Protein AF-0000000082409790 (afdb_homodimer)

pLDDT: mean 83.93, std 21.13, range [27.44, 98.88]

Radius of gyration: 35.83 Å; Cα contacts (8 Å, |Δi|>4): 510; chains: 2; bounding box: 177×88×102 Å

InterPro domains:
  IPR001647 DNA-binding HTH domain, TetR-type [PS50977] (31-91)
  IPR004111 Tetracycline repressor TetR, C-terminal [PF02909] (99-178)
  IPR009057 Homedomain-like superfamily [SSF46689] (26-92)
  IPR036271 Tetracyclin repressor-like, C-terminal domain superfamily [SSF48498] (99-221)

Organism: Rhodococcus erythropolis (NCBI:txid1833)

Nearest PDB structures (foldseek):
  3b6c-assembly1_B  TM=6.974E-01  e=1.872E-07  Streptomyces coelicolor
  2opt-assembly1_A  TM=7.406E-01  e=7.316E-07  Streptomyces coelicolor
  2hxi-assembly1_B  TM=7.045E-01  e=9.699E-07  Streptomyces coelicolor A3(2)
  3b6c-assembly1_A  TM=7.225E-01  e=2.858E-06  Streptomyces coelicolor
  2hxi-assembly1_A  TM=6.323E-01  e=1.705E-05  Strepto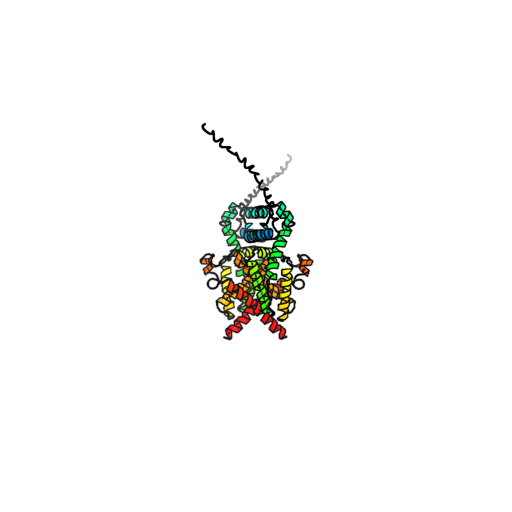myces coelicolor A3(2)

Solvent-accessible surface area (backbone atoms only — not comparable to full-atom values): 24785 Å² total; per-residue (Å²): 136,80,81,76,80,77,78,77,76,77,76,74,74,74,75,73,73,71,76,73,74,72,72,73,68,77,64,73,77,75,77,78,47,64,63,56,53,43,52,51,42,49,56,43,12,49,73,63,30,64,85,57,52,41,51,64,53,49,15,64,75,70,72,51,53,40,64,59,50,38,69,66,44,72,33,70,67,50,37,55,49,48,45,51,28,47,55,49,34,57,61,54,70,70,60,82,76,55,87,50,38,68,49,33,49,48,52,49,46,53,51,51,40,51,48,36,70,74,30,47,35,52,48,57,45,46,27,49,29,81,70,76,23,75,49,52,46,54,49,49,48,50,40,26,52,29,36,33,73,59,47,34,53,73,62,54,12,42,30,50,47,48,34,50,52,20,24,41,50,14,45,49,47,37,46,66,38,44,47,58,74,84,75,47,57,66,70,58,39,67,60,35,77,46,56,88,55,67,56,65,66,60,36,47,53,50,32,53,49,24,36,53,42,12,50,52,53,51,16,55,54,54,68,70,102,136,81,80,79,79,78,78,79,76,75,76,75,74,72,76,73,74,70,74,73,72,71,73,74,67,77,65,73,76,76,77,79,48,65,62,57,53,43,54,51,42,47,56,42,12,50,74,62,29,63,85,56,54,42,52,65,56,50,14,64,74,70,72,52,53,40,65,58,49,38,70,66,45,72,32,69,68,49,38,55,50,47,44,52,28,48,56,49,33,56,62,52,72,70,61,80,76,54,88,49,36,67,49,32,50,49,50,49,46,52,51,51,40,51,48,36,70,74,29,47,36,52,48,56,46,46,26,50,28,80,70,78,22,73,50,53,44,54,49,51,48,51,40,26,52,28,37,32,71,58,48,34,54,73,62,53,13,42,30,48,46,48,32,52,52,21,24,42,50,14,44,49,47,37,45,68,38,43,47,57,74,84,74,49,57,66,72,58,38,66,61,36,76,46,55,88,55,67,56,65,68,60,37,47,51,50,32,52,48,24,37,52,42,10,49,53,54,50,16,55,54,54,67,71,100

Sequence (450 aa):
MGTCNFDTRIAIVVSMVSESAGSARAGRPKALSHRQILDAAAEIADTDGLDAVSFRVLAERLGISPMSVHRTTGGIDALRRDLISTLVGEAVSSIDWPTDWRGVARTFAYGLHDLLMKHPLVLEAHRQASLEAPGADDTAHRVVRALSQAGLDDEQATYAYGAVHDFVTGHVAIQLGRGAFDSAPADRREASVFALHHDPARRFEFGVTLILDGVASIAQRGSTTMGTCNFDTRIAIVVSMVSESAGSARAGRPKALSHRQILDAAAEIADTDGLDAVSFRVLAERLGISPMSVHRTTGGIDALRRDLISTLVGEAVSSIDWPTDWRGVARTFAYGLHDLLMKHPLVLEAHRQASLEAPGADDTAHRVVRALSQAGLDDEQATYAYGAVHDFVTGHVAIQLGRGAFDSAPADRREASVFALHHDPARRFEFGVTLILDGVASIAQRGSTT

Secondary structure (DSSP, 8-state):
---------------------------------HHHHHHHHHHHHHHH-GGG--HHHHHHHHTS-HHHHHHHHT-HHHHHHHHHHHHHHHHHHT----SSHHHHHHHHHHHHHHHHHH-HHHHHHHHHS----HHHHHHHHHHHHHHHHTT--HHHHHHHHHHHHHHHHHHHHHHHHH--GGGS-HHHHHHSTTSS---HHHHHHHHHHHHHHHHHHHHHHHTT-/---------------------------------HHHHHHHHHHHHHHH-GGG--HHHHHHHHTS-HHHHHHHHT-HHHHHHHHHHHHHHHHHHT----SSHHHHHHHHHHHHHHHHHH-HHHHHHHHHS----HHHHHHHHHHHHHHHHTT--HHHHHHHHHHHHHHHHHHHHHHHHH--GGGS-HHHHHHSTTSS---HHHHHHHHHHHHHHHHHHHHHHHTT-

Foldseek 3Di:
DDPPPPPPPPPPPPPPPVPPPPPPPPPDPPLDALVNLLVLQQVQCQVPNNVRDALVVSCVVVVHHSVSVCVRQVDSVSSSLVSLQVLLVVLLVPDDQDDALLRLLVSVLVSVLVSCLVGVNNLVVVVVDPNPHPSVVVSLVVNLVNLVVLQDDNVRSNVLSVQSVVVSSVLNVCCVVVDDLVPDDPVVLVPDPCVPPDPSVVVSVVSSVVSVVVSNVVNVVNVVD/DPPPPPPPPPPPPPPPPVPPPPPPPPPDPPLDALVNLLVLQQVQCQVPNNVRDALVVSCVVVVHHSVSVCVRQVDSVSSSLVSLQVLLCVLLVPDDQDDALLRLLVSVLVSVLVSCLVGVNNLVVVVVDPNPHPSVVVSLVVNLVNLVVLQDDNVRSNVLSVVSVVVSSVLNVCCVVVDDLVPDDPVVLVVDPCVPPDPSVVVSVVSSVVSVVVSNVVNVVNVVD

Structure (mmCIF, N/CA/C/O backbone):
data_AF-0000000082409790-model_v1
#
loop_
_entity.id
_entity.type
_entity.pdbx_description
1 polymer 'TetR/AcrR family transcriptional regulator C-terminal domain-containing protein'
#
loop_
_atom_site.group_PDB
_atom_site.id
_atom_site.type_symbol
_atom_site.label_atom_id
_atom_site.label_alt_id
_atom_site.label_comp_id
_atom_site.label_asym_id
_atom_site.label_entity_id
_atom_site.label_seq_id
_atom_site.pdbx_PDB_ins_code
_atom_site.Cartn_x
_atom_site.Cartn_y
_atom_site.Cartn_z
_atom_site.occupancy
_atom_site.B_iso_or_equiv
_atom_site.auth_seq_id
_atom_site.auth_comp_id
_atom_site.auth_asym_id
_atom_site.auth_atom_id
_atom_site.pdbx_PDB_model_num
ATOM 1 N N . MET A 1 1 ? -100.75 54.406 -23.578 1 27.44 1 MET A N 1
ATOM 2 C CA . MET A 1 1 ? -100.562 53.375 -22.547 1 27.44 1 MET A CA 1
ATOM 3 C C . MET A 1 1 ? -99.438 52.406 -22.953 1 27.44 1 MET A C 1
ATOM 5 O O . MET A 1 1 ? -99.75 51.375 -23.594 1 27.44 1 MET A O 1
ATOM 9 N N . GLY A 1 2 ? -98.312 52.969 -23.453 1 30.09 2 GLY A N 1
ATOM 10 C CA . GLY A 1 2 ? -97.188 52.281 -24.094 1 30.09 2 GLY A CA 1
ATOM 11 C C . GLY A 1 2 ? -96.5 51.312 -23.188 1 30.09 2 GLY A C 1
ATOM 12 O O . GLY A 1 2 ? -96.312 51.562 -21.984 1 30.09 2 GLY A O 1
ATOM 13 N N . THR A 1 3 ? -96.625 50 -23.422 1 31.8 3 THR A N 1
ATOM 14 C CA . THR A 1 3 ? -96.188 48.781 -22.75 1 31.8 3 THR A CA 1
ATOM 15 C C . THR A 1 3 ? -94.688 48.719 -22.625 1 31.8 3 THR A C 1
ATOM 17 O O . THR A 1 3 ? -93.938 48.656 -23.641 1 31.8 3 THR A O 1
ATOM 20 N N . CYS A 1 4 ? -94.125 49.562 -21.734 1 29.25 4 CYS A N 1
ATOM 21 C CA . CYS A 1 4 ? -92.688 49.625 -21.469 1 29.25 4 CYS A CA 1
ATOM 22 C C . CYS A 1 4 ? -92.125 48.25 -21.062 1 29.25 4 CYS A C 1
ATOM 24 O O . CYS A 1 4 ? -92.562 47.656 -20.094 1 29.25 4 CYS A O 1
ATOM 26 N N . ASN A 1 5 ? -91.688 47.375 -22.047 1 28.98 5 ASN A N 1
ATOM 27 C CA . ASN A 1 5 ? -91.062 46.031 -21.953 1 28.98 5 ASN A CA 1
ATOM 28 C C . ASN A 1 5 ? -89.875 46.062 -21.031 1 28.98 5 ASN A C 1
ATOM 30 O O . ASN A 1 5 ? -88.875 46.75 -21.297 1 28.98 5 ASN A O 1
ATOM 34 N N . PHE A 1 6 ? -90 45.938 -19.688 1 28.16 6 PHE A N 1
ATOM 35 C CA . PHE A 1 6 ? -89.062 45.906 -18.578 1 28.16 6 PHE A CA 1
ATOM 36 C C . PHE A 1 6 ? -88.062 44.781 -18.75 1 28.16 6 PHE A C 1
ATOM 38 O O . PHE A 1 6 ? -88.438 43.594 -18.75 1 28.16 6 PHE A O 1
ATOM 45 N N . ASP A 1 7 ? -87.062 44.844 -19.656 1 29.28 7 ASP A N 1
ATOM 46 C CA . ASP A 1 7 ? -86 43.875 -19.906 1 29.28 7 ASP A CA 1
ATOM 47 C C . ASP A 1 7 ? -85.25 43.531 -18.609 1 29.28 7 ASP A C 1
ATOM 49 O O . ASP A 1 7 ? -84.75 44.406 -17.938 1 29.28 7 ASP A O 1
ATOM 53 N N . THR A 1 8 ? -85.75 42.5 -17.844 1 28.55 8 THR A N 1
ATOM 54 C CA . THR A 1 8 ? -85.25 41.906 -16.609 1 28.55 8 THR A CA 1
ATOM 55 C C . THR A 1 8 ? -83.75 41.469 -16.766 1 28.55 8 THR A C 1
ATOM 57 O O . THR A 1 8 ? -83.5 40.531 -17.5 1 28.55 8 THR A O 1
ATOM 60 N N . ARG A 1 9 ? -82.812 42.375 -16.984 1 27.64 9 ARG A N 1
ATOM 61 C CA . ARG A 1 9 ? -81.375 42.031 -17 1 27.64 9 ARG A CA 1
ATOM 62 C C . ARG A 1 9 ? -81 41.25 -15.758 1 27.64 9 ARG A C 1
ATOM 64 O O . ARG A 1 9 ? -81.062 41.75 -14.641 1 27.64 9 ARG A O 1
ATOM 71 N N . ILE A 1 10 ? -81.312 39.938 -15.664 1 27.72 10 ILE A N 1
ATOM 72 C CA . ILE A 1 10 ? -80.875 39.031 -14.609 1 27.72 10 ILE A CA 1
ATOM 73 C C . ILE A 1 10 ? -79.375 39.062 -14.492 1 27.72 10 ILE A C 1
ATOM 75 O O . ILE A 1 10 ? -78.625 38.688 -15.43 1 27.72 10 ILE A O 1
ATOM 79 N N . ALA A 1 11 ? -78.75 40.125 -13.938 1 28.2 11 ALA A N 1
ATOM 80 C CA . ALA A 1 11 ? -77.312 40.094 -13.641 1 28.2 11 ALA A CA 1
ATOM 81 C C . ALA A 1 11 ? -76.938 38.844 -12.859 1 28.2 11 ALA A C 1
ATOM 83 O O . ALA A 1 11 ? -77.438 38.625 -11.758 1 28.2 11 ALA A O 1
ATOM 84 N N . ILE A 1 12 ? -76.75 37.688 -13.523 1 29.62 12 ILE A N 1
ATOM 85 C CA . ILE A 1 12 ? -76.125 36.5 -12.969 1 29.62 12 ILE A CA 1
ATOM 86 C C . ILE A 1 12 ? -74.875 36.844 -12.141 1 29.62 12 ILE A C 1
ATOM 88 O O . ILE A 1 12 ? -73.938 37.375 -12.672 1 29.62 12 ILE A O 1
ATOM 92 N N . VAL A 1 13 ? -75.062 37.375 -10.93 1 30.95 13 VAL A N 1
ATOM 93 C CA . VAL A 1 13 ? -73.938 37.469 -10 1 30.95 13 VAL A CA 1
ATOM 94 C C . VAL A 1 13 ? -73.188 36.156 -9.938 1 30.95 13 VAL A C 1
ATOM 96 O O . VAL A 1 13 ? -73.75 35.156 -9.484 1 30.95 13 VAL A O 1
ATOM 99 N N . VAL A 1 14 ? -72.5 35.781 -10.977 1 31.8 14 VAL A N 1
ATOM 100 C CA . VAL A 1 14 ? -71.5 34.688 -10.867 1 31.8 14 VAL A CA 1
ATOM 101 C C . VAL A 1 14 ? -70.688 34.844 -9.57 1 31.8 14 VAL A C 1
ATOM 103 O O . VAL A 1 14 ? -70 35.844 -9.359 1 31.8 14 VAL A O 1
ATOM 106 N N . SER A 1 15 ? -71.312 34.531 -8.352 1 32.66 15 SER A N 1
ATOM 107 C CA . SER A 1 15 ? -70.5 34.344 -7.137 1 32.66 15 SER A CA 1
ATOM 108 C C . SER A 1 15 ? -69.188 33.625 -7.43 1 32.66 15 SER A C 1
ATOM 110 O O . SER A 1 15 ? -69.188 32.469 -7.895 1 32.66 15 SER A O 1
ATOM 112 N N . MET A 1 16 ? -68.188 34.281 -7.977 1 32.12 16 MET A N 1
ATOM 113 C CA . MET A 1 16 ? -66.812 33.75 -8.031 1 32.12 16 MET A CA 1
ATOM 114 C C . MET A 1 16 ? -66.438 33.125 -6.699 1 32.12 16 MET A C 1
ATOM 116 O O . MET A 1 16 ? -66.188 33.844 -5.73 1 32.12 16 MET A O 1
ATOM 120 N N . VAL A 1 17 ? -67.062 32.062 -6.133 1 37.16 17 VAL A N 1
ATOM 121 C CA . VAL A 1 17 ? -66.438 31.344 -5.031 1 37.16 17 VAL A CA 1
ATOM 122 C C . VAL A 1 17 ? -64.938 31.172 -5.316 1 37.16 17 VAL A C 1
ATOM 124 O O . VAL A 1 17 ? -64.562 30.562 -6.32 1 37.16 17 VAL A O 1
ATOM 127 N N . SER A 1 18 ? -64.188 32.188 -5.078 1 33.38 18 SER A N 1
ATOM 128 C CA . SER A 1 18 ? -62.75 32.031 -5.051 1 33.38 18 SER A CA 1
ATOM 129 C C . SER A 1 18 ? -62.344 30.75 -4.309 1 33.38 18 SER A C 1
ATOM 131 O O . SER A 1 18 ? -62.688 30.578 -3.137 1 33.38 18 SER A O 1
ATOM 133 N N . GLU A 1 19 ? -62.375 29.547 -4.918 1 38.25 19 GLU A N 1
ATOM 134 C CA . GLU A 1 19 ? -61.688 28.391 -4.355 1 38.25 19 GLU A CA 1
ATOM 135 C C . GLU A 1 19 ? -60.375 28.797 -3.689 1 38.25 19 GLU A C 1
ATOM 137 O O . GLU A 1 19 ? -59.5 29.344 -4.34 1 38.25 19 GLU A O 1
ATOM 142 N N . SER A 1 20 ? -60.438 29.25 -2.447 1 36.03 20 SER A N 1
ATOM 143 C CA . SER A 1 20 ? -59.219 29.422 -1.664 1 36.03 20 SER A CA 1
ATOM 144 C C . SER A 1 20 ? -58.219 28.297 -1.918 1 36.03 20 SER A C 1
ATOM 146 O O . SER A 1 20 ? -58.594 27.109 -1.837 1 36.03 20 SER A O 1
ATOM 148 N N . ALA A 1 21 ? -57.312 28.406 -2.82 1 36.31 21 ALA A N 1
ATOM 149 C CA . ALA A 1 21 ? -56.156 27.531 -2.963 1 36.31 21 ALA A CA 1
ATOM 150 C C . ALA A 1 21 ? -55.594 27.125 -1.598 1 36.31 21 ALA A C 1
ATOM 152 O O . ALA A 1 21 ? -55.156 27.969 -0.821 1 36.31 21 ALA A O 1
ATOM 153 N N . GLY A 1 22 ? -56.25 26.234 -0.86 1 37.25 22 GLY A N 1
ATOM 154 C CA . GLY A 1 22 ? -55.594 25.703 0.322 1 37.25 22 GLY A CA 1
ATOM 155 C C . GLY A 1 22 ? -54.062 25.656 0.194 1 37.25 22 GLY A C 1
ATOM 156 O O . GLY A 1 22 ? -53.531 25.188 -0.817 1 37.25 22 GLY A O 1
ATOM 157 N N . SER A 1 23 ? -53.406 26.578 0.69 1 36.84 23 SER A N 1
ATOM 158 C CA . SER A 1 23 ? -51.938 26.594 0.778 1 36.84 23 SER A CA 1
ATOM 159 C C . SER A 1 23 ? -51.375 25.203 1.062 1 36.84 23 SER A C 1
ATOM 161 O O . SER A 1 23 ? -51.75 24.562 2.051 1 36.84 23 SER A O 1
ATOM 163 N N . ALA A 1 24 ? -51.25 24.281 0.126 1 41.03 24 ALA A N 1
ATOM 164 C CA . ALA A 1 24 ? -50.406 23.109 0.311 1 41.03 24 ALA A CA 1
ATOM 165 C C . ALA A 1 24 ? -49.281 23.391 1.307 1 41.03 24 ALA A C 1
ATOM 167 O O . ALA A 1 24 ? -48.438 24.234 1.058 1 41.03 24 ALA A O 1
ATOM 168 N N . ARG A 1 25 ? -49.594 23.406 2.611 1 40.56 25 ARG A N 1
ATOM 169 C CA . ARG A 1 25 ? -48.531 23.469 3.59 1 40.56 25 ARG A CA 1
ATOM 170 C C . ARG A 1 25 ? -47.25 22.797 3.047 1 40.56 25 ARG A C 1
ATOM 172 O O . ARG A 1 25 ? -47.344 21.734 2.416 1 40.56 25 ARG A O 1
ATOM 179 N N . ALA A 1 26 ? -46.312 23.531 2.676 1 42.09 26 ALA A N 1
ATOM 180 C CA . ALA A 1 26 ? -44.969 23.031 2.432 1 42.09 26 ALA A CA 1
ATOM 181 C C . ALA A 1 26 ? -44.688 21.781 3.258 1 42.09 26 ALA A C 1
ATOM 183 O O . ALA A 1 26 ? -44.75 21.812 4.488 1 42.09 26 ALA A O 1
ATOM 184 N N . GLY A 1 27 ? -45.156 20.641 2.879 1 40.06 27 GLY A N 1
ATOM 185 C CA . GLY A 1 27 ? -44.875 19.375 3.539 1 40.06 27 GLY A CA 1
ATOM 186 C C . GLY A 1 27 ? -43.562 19.375 4.273 1 40.06 27 GLY A C 1
ATOM 187 O O . GLY A 1 27 ? -42.688 20.188 3.99 1 40.06 27 GLY A O 1
ATOM 188 N N . ARG A 1 28 ? -43.562 18.984 5.551 1 45.5 28 ARG A N 1
ATOM 189 C CA . ARG A 1 28 ? -42.344 18.875 6.332 1 45.5 28 ARG A CA 1
ATOM 190 C C . ARG A 1 28 ? -41.156 18.438 5.453 1 45.5 28 ARG A C 1
ATOM 192 O O . ARG A 1 28 ? -41.312 17.562 4.605 1 45.5 28 ARG A O 1
ATOM 199 N N . PRO A 1 29 ? -40.219 19.328 5.191 1 48.12 29 PRO A N 1
ATOM 200 C CA . PRO A 1 29 ? -39.031 18.875 4.434 1 48.12 29 PRO A CA 1
ATOM 201 C C . PRO A 1 29 ? -38.781 17.375 4.605 1 48.12 29 PRO A C 1
ATOM 203 O O . PRO A 1 29 ? -38.969 16.828 5.688 1 48.12 29 PRO A O 1
ATOM 206 N N . LYS A 1 30 ? -39.062 16.516 3.74 1 50.47 30 LYS A N 1
ATOM 207 C CA . LYS A 1 30 ? -38.781 15.078 3.67 1 50.47 30 LYS A CA 1
ATOM 208 C C . LYS A 1 30 ? -37.531 14.711 4.461 1 50.47 30 LYS A C 1
ATOM 210 O O . LYS A 1 30 ? -36.5 15.359 4.32 1 50.47 30 LYS A O 1
ATOM 215 N N . ALA A 1 31 ? -37.688 14.156 5.676 1 56.62 31 ALA A N 1
ATOM 216 C CA . ALA A 1 31 ? -36.656 13.641 6.57 1 56.62 31 ALA A CA 1
ATOM 217 C C . ALA A 1 31 ? -35.5 13.008 5.781 1 56.62 31 ALA A C 1
ATOM 219 O O . ALA A 1 31 ? -35.75 12.195 4.879 1 56.62 31 ALA A O 1
ATOM 220 N N . LEU A 1 32 ? -34.406 13.719 5.625 1 68.19 32 LEU A N 1
ATOM 221 C CA . LEU A 1 32 ? -33.219 13.18 4.988 1 68.19 32 LEU A CA 1
ATOM 222 C C . LEU A 1 32 ? -32.938 11.758 5.473 1 68.19 32 LEU A C 1
ATOM 224 O O . LEU A 1 32 ? -33 11.484 6.672 1 68.19 32 LEU A O 1
ATOM 228 N N . SER A 1 33 ? -32.906 10.867 4.52 1 82.62 33 SER A N 1
ATOM 229 C CA . SER A 1 33 ? -32.656 9.461 4.84 1 82.62 33 SER A CA 1
ATOM 230 C C . SER A 1 33 ? -31.203 9.234 5.227 1 82.62 33 SER A C 1
ATOM 232 O O . SER A 1 33 ? -30.344 10.055 4.91 1 82.62 33 SER A O 1
ATOM 234 N N . HIS A 1 34 ? -31.047 8.383 6.117 1 88.88 34 HIS A N 1
ATOM 235 C CA . HIS A 1 34 ? -29.719 7.918 6.484 1 88.88 34 HIS A CA 1
ATOM 236 C C . HIS A 1 34 ? -28.844 7.699 5.25 1 88.88 34 HIS A C 1
ATOM 238 O O . HIS A 1 34 ? -27.656 8.039 5.25 1 88.88 34 HIS A O 1
ATOM 244 N N . ARG A 1 35 ? -29.453 7.328 4.188 1 90.5 35 ARG A N 1
ATOM 245 C CA . ARG A 1 35 ? -28.734 7.043 2.953 1 90.5 35 ARG A CA 1
ATOM 246 C C . ARG A 1 35 ? -28.234 8.328 2.305 1 90.5 35 ARG A C 1
ATOM 248 O O . ARG A 1 35 ? -27.109 8.359 1.779 1 90.5 35 ARG A O 1
ATOM 255 N N . GLN A 1 36 ? -28.938 9.297 2.379 1 92.31 36 GLN A N 1
ATOM 256 C CA . GLN A 1 36 ? -28.516 10.578 1.816 1 92.31 36 GLN A CA 1
ATOM 257 C C . GLN A 1 36 ? -27.297 11.133 2.564 1 92.31 36 GLN A C 1
ATOM 259 O O . GLN A 1 36 ? -26.391 11.688 1.95 1 92.31 36 GLN A O 1
ATOM 264 N N . ILE A 1 37 ? -27.391 10.969 3.811 1 94.06 37 ILE A N 1
ATOM 265 C CA . ILE A 1 37 ? -26.281 11.438 4.629 1 94.06 37 ILE A CA 1
ATOM 266 C C . ILE A 1 37 ? -25.016 10.625 4.32 1 94.06 37 ILE A C 1
ATOM 268 O O . ILE A 1 37 ? -23.922 11.18 4.184 1 94.06 37 ILE A O 1
ATOM 272 N N . LEU A 1 38 ? -25.219 9.383 4.176 1 94.56 38 LEU A N 1
ATOM 273 C CA . LEU A 1 38 ? -24.094 8.508 3.869 1 94.56 38 LEU A CA 1
ATOM 274 C C . LEU A 1 38 ? -23.484 8.852 2.516 1 94.56 38 LEU A C 1
ATOM 276 O O . LEU A 1 38 ? -22.266 8.883 2.369 1 94.56 38 LEU A O 1
ATOM 280 N N . ASP A 1 39 ? -24.328 9.141 1.573 1 95.25 39 ASP A N 1
ATOM 281 C CA . ASP A 1 39 ? -23.844 9.492 0.24 1 95.25 39 ASP A CA 1
ATOM 282 C C . ASP A 1 39 ? -23.047 10.797 0.269 1 95.25 39 ASP A C 1
ATOM 284 O O . ASP A 1 39 ? -22 10.898 -0.362 1 95.25 39 ASP A O 1
ATOM 288 N N . ALA A 1 40 ? -23.531 11.672 0.967 1 95.69 40 ALA A N 1
ATOM 289 C CA . ALA A 1 40 ? -22.828 12.945 1.114 1 95.69 40 ALA A CA 1
ATOM 290 C C . ALA A 1 40 ? -21.5 12.758 1.839 1 95.69 40 ALA A C 1
ATOM 292 O O . ALA A 1 40 ? -20.484 13.344 1.453 1 95.69 40 ALA A O 1
ATOM 293 N N . ALA A 1 41 ? -21.531 11.961 2.861 1 96.38 41 ALA A N 1
ATOM 294 C CA . ALA A 1 41 ? -20.312 11.672 3.617 1 96.38 41 ALA A CA 1
ATOM 295 C C . ALA A 1 41 ? -19.266 11.016 2.73 1 96.38 41 ALA A C 1
ATOM 297 O O . ALA A 1 41 ? -18.078 11.344 2.82 1 96.38 41 ALA A O 1
ATOM 298 N N . ALA A 1 42 ? -19.719 10.133 1.913 1 96.38 42 ALA A N 1
ATOM 299 C CA . ALA A 1 42 ? -18.812 9.445 1.006 1 96.38 42 ALA A CA 1
ATOM 300 C C . ALA A 1 42 ? -18.141 10.43 0.052 1 96.38 42 ALA A C 1
ATOM 302 O O . ALA A 1 42 ? -16.922 10.367 -0.163 1 96.38 42 ALA A O 1
ATOM 303 N N . GLU A 1 43 ? -18.922 11.32 -0.45 1 96.25 43 GLU A N 1
ATOM 304 C CA . GLU A 1 43 ? -18.391 12.312 -1.378 1 96.25 43 GLU A CA 1
ATOM 305 C C . GLU A 1 43 ? -17.359 13.195 -0.7 1 96.25 43 GLU A C 1
ATOM 307 O O . GLU A 1 43 ? -16.281 13.445 -1.258 1 96.25 43 GLU A O 1
ATOM 312 N N . ILE A 1 44 ? -17.656 13.578 0.468 1 96.06 44 ILE A N 1
ATOM 313 C CA . ILE A 1 44 ? -16.75 14.43 1.233 1 96.06 44 ILE A CA 1
ATOM 314 C C . ILE A 1 44 ? -15.477 13.664 1.565 1 96.06 44 ILE A C 1
ATOM 316 O O . ILE A 1 44 ? -14.367 14.156 1.349 1 96.06 44 ILE A O 1
ATOM 320 N N . ALA A 1 45 ? -15.648 12.477 2.02 1 95.25 45 ALA A N 1
ATOM 321 C CA . ALA A 1 45 ? -14.516 11.68 2.467 1 95.25 45 ALA A CA 1
ATOM 322 C C . ALA A 1 45 ? -13.625 11.281 1.291 1 95.25 45 ALA A C 1
ATOM 324 O O . ALA A 1 45 ? -12.398 11.2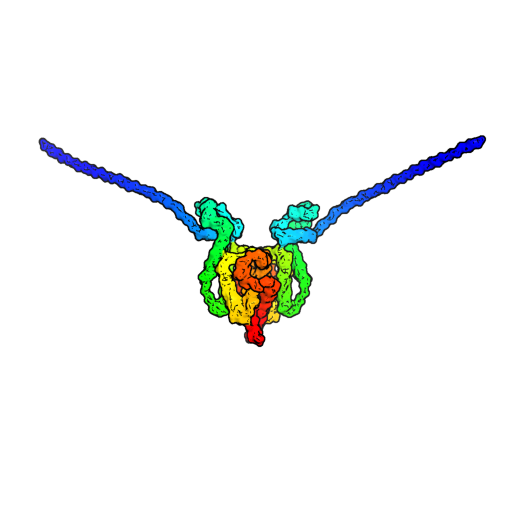19 1.423 1 95.25 45 ALA A O 1
ATOM 325 N N . ASP A 1 46 ? -14.242 11 0.164 1 95.38 46 ASP A N 1
ATOM 326 C CA . ASP A 1 46 ? -13.477 10.594 -1.011 1 95.38 46 ASP A CA 1
ATOM 327 C C . ASP A 1 46 ? -12.633 11.75 -1.54 1 95.38 46 ASP A C 1
ATOM 329 O O . ASP A 1 46 ? -11.57 11.531 -2.125 1 95.38 46 ASP A O 1
ATOM 333 N N . THR A 1 47 ? -13.07 12.93 -1.269 1 92.62 47 THR A N 1
ATOM 334 C CA . THR A 1 47 ? -12.375 14.109 -1.78 1 92.62 47 THR A CA 1
ATOM 335 C C . THR A 1 47 ? -11.414 14.672 -0.735 1 92.62 47 THR A C 1
ATOM 337 O O . THR A 1 47 ? -10.266 14.984 -1.047 1 92.62 47 THR A O 1
ATOM 340 N N . ASP A 1 48 ? -11.906 14.633 0.545 1 92.38 48 ASP A N 1
ATOM 341 C CA . ASP A 1 48 ? -11.164 15.391 1.55 1 92.38 48 ASP A CA 1
ATOM 342 C C . ASP A 1 48 ? -10.703 14.492 2.689 1 92.38 48 ASP A C 1
ATOM 344 O O . ASP A 1 48 ? -10.008 14.938 3.604 1 92.38 48 ASP A O 1
ATOM 348 N N . GLY A 1 49 ? -11.008 13.258 2.592 1 91.44 49 GLY A N 1
ATOM 349 C CA . GLY A 1 49 ? -10.617 12.328 3.645 1 91.44 49 GLY A CA 1
ATOM 350 C C . GLY A 1 49 ? -11.695 12.133 4.695 1 91.44 49 GLY A C 1
ATOM 351 O O . GLY A 1 49 ? -12.625 12.938 4.789 1 91.44 49 GLY A O 1
ATOM 352 N N . LEU A 1 50 ? -11.523 11.102 5.5 1 90.06 50 LEU A N 1
ATOM 353 C CA . LEU A 1 50 ? -12.516 10.711 6.496 1 90.06 50 LEU A CA 1
ATOM 354 C C . LEU A 1 50 ? -12.656 11.781 7.574 1 90.06 50 LEU A C 1
ATOM 356 O O . LEU A 1 50 ? -13.758 12.016 8.078 1 90.06 50 LEU A O 1
ATOM 360 N N . ASP A 1 51 ? -11.602 12.422 7.883 1 88.88 51 ASP A N 1
ATOM 361 C CA . ASP A 1 51 ? -11.602 13.406 8.953 1 88.88 51 ASP A CA 1
ATOM 362 C C . ASP A 1 51 ? -12.375 14.664 8.547 1 88.88 51 ASP A C 1
ATOM 364 O O . ASP A 1 51 ? -12.773 15.453 9.406 1 88.88 51 ASP A O 1
ATOM 368 N N . ALA A 1 52 ? -12.586 14.789 7.348 1 93.62 52 ALA A N 1
ATOM 369 C CA . ALA A 1 52 ? -13.297 15.961 6.852 1 93.62 52 ALA A CA 1
ATOM 370 C C . ALA A 1 52 ? -14.805 15.805 7.047 1 93.62 52 ALA A C 1
ATOM 372 O O . ALA A 1 52 ? -15.555 16.781 6.934 1 93.62 52 ALA A O 1
ATOM 373 N N . VAL A 1 53 ? -15.219 14.625 7.281 1 94.56 53 VAL A N 1
ATOM 374 C CA . VAL A 1 53 ? -16.641 14.383 7.531 1 94.56 53 VAL A CA 1
ATOM 375 C C . VAL A 1 53 ? -17 14.852 8.938 1 94.56 53 VAL A C 1
ATOM 377 O O . VAL A 1 53 ? -16.562 14.258 9.93 1 94.56 53 VAL A O 1
ATOM 380 N N . SER A 1 54 ? -17.797 15.914 8.961 1 94.88 54 SER A N 1
ATOM 381 C CA . SER A 1 54 ? -18.266 16.469 10.227 1 94.88 54 SER A CA 1
ATOM 382 C C . SER A 1 54 ? -19.719 16.875 10.148 1 94.88 54 SER A C 1
ATOM 384 O O . SER A 1 54 ? -20.281 16.984 9.055 1 94.88 54 SER A O 1
ATOM 386 N N . PHE A 1 55 ? -20.234 17.062 11.32 1 93.94 55 PHE A N 1
ATOM 387 C CA . PHE A 1 55 ? -21.625 17.469 11.359 1 93.94 55 PHE A CA 1
ATOM 388 C C . PHE A 1 55 ? -21.828 18.797 10.633 1 93.94 55 PHE A C 1
ATOM 390 O O . PHE A 1 55 ? -22.766 18.953 9.859 1 93.94 55 PHE A O 1
ATOM 397 N N . ARG A 1 56 ? -20.938 19.656 10.852 1 95 56 ARG A N 1
ATOM 398 C CA . ARG A 1 56 ? -21.047 20.984 10.266 1 95 56 ARG A CA 1
ATOM 399 C C . ARG A 1 56 ? -20.969 20.906 8.742 1 95 56 ARG A C 1
ATOM 401 O O . ARG A 1 56 ? -21.812 21.469 8.047 1 95 56 ARG A O 1
ATOM 408 N N . VAL A 1 57 ? -20.062 20.203 8.219 1 95.81 57 VAL A N 1
ATOM 409 C CA . VAL A 1 57 ? -19.828 20.109 6.781 1 95.81 57 VAL A CA 1
ATOM 410 C C . VAL A 1 57 ? -21.016 19.406 6.117 1 95.81 57 VAL A C 1
ATOM 412 O O . VAL A 1 57 ? -21.484 19.812 5.055 1 95.81 57 VAL A O 1
ATOM 415 N N . LEU A 1 58 ? -21.438 18.359 6.73 1 95.44 58 LEU A N 1
ATOM 416 C CA . LEU A 1 58 ? -22.578 17.609 6.195 1 95.44 58 LEU A CA 1
ATOM 417 C C . LEU A 1 58 ? -23.844 18.453 6.191 1 95.44 58 LEU A C 1
ATOM 419 O O . LEU A 1 58 ? -24.594 18.453 5.215 1 95.44 58 LEU A O 1
ATOM 423 N N . ALA A 1 59 ? -24.047 19.156 7.266 1 94.94 59 ALA A N 1
ATOM 424 C CA . ALA A 1 59 ? -25.203 20.031 7.379 1 94.94 59 ALA A CA 1
ATOM 425 C C . ALA A 1 59 ? -25.203 21.094 6.277 1 94.94 59 ALA A C 1
ATOM 427 O O . ALA A 1 59 ? -26.234 21.328 5.641 1 94.94 59 ALA A O 1
ATOM 428 N N . GLU A 1 60 ? -24.094 21.609 6.066 1 95.06 60 GLU A N 1
ATOM 429 C CA . GLU A 1 60 ? -23.953 22.625 5.023 1 95.06 60 GLU A CA 1
ATOM 430 C C . GLU A 1 60 ? -24.234 22.031 3.645 1 95.06 60 GLU A C 1
ATOM 432 O O . GLU A 1 60 ? -24.953 22.641 2.84 1 95.06 60 GLU A O 1
ATOM 437 N N . ARG A 1 61 ? -23.719 20.906 3.406 1 93.81 61 ARG A N 1
ATOM 438 C CA . ARG A 1 61 ? -23.859 20.25 2.113 1 93.81 61 ARG A CA 1
ATOM 439 C C . ARG A 1 61 ? -25.312 19.844 1.856 1 93.81 61 ARG A C 1
ATOM 441 O O . ARG A 1 61 ? -25.781 19.891 0.718 1 93.81 61 ARG A O 1
ATOM 448 N N . LEU A 1 62 ? -26.016 19.453 2.85 1 94.44 62 LEU A N 1
ATOM 449 C CA . LEU A 1 62 ? -27.344 18.875 2.695 1 94.44 62 LEU A CA 1
ATOM 450 C C . LEU A 1 62 ? -28.438 19.906 2.973 1 94.44 62 LEU A C 1
ATOM 452 O O . LEU A 1 62 ? -29.625 19.656 2.74 1 94.44 62 LEU A O 1
ATOM 456 N N . GLY A 1 63 ? -28.047 21.031 3.467 1 94 63 GLY A N 1
ATOM 457 C CA . GLY A 1 63 ? -29.016 22.078 3.758 1 94 63 GLY A CA 1
ATOM 458 C C . GLY A 1 63 ? -29.875 21.781 4.969 1 94 63 GLY A C 1
ATOM 459 O O . GLY A 1 63 ? -31.078 22.047 4.961 1 94 63 GLY A O 1
ATOM 460 N N . ILE A 1 64 ? -29.312 21.172 5.918 1 92.38 64 ILE A N 1
ATOM 461 C CA . ILE A 1 64 ? -30.016 20.844 7.148 1 92.38 64 ILE A CA 1
ATOM 462 C C . ILE A 1 64 ? -29.203 21.281 8.359 1 92.38 64 ILE A C 1
ATOM 464 O O . ILE A 1 64 ? -28.125 21.859 8.203 1 92.38 64 ILE A O 1
ATOM 468 N N . SER A 1 65 ? -29.766 21.062 9.555 1 91.62 65 SER A N 1
ATOM 469 C CA . SER A 1 65 ? -29.047 21.453 10.766 1 91.62 65 SER A CA 1
ATOM 470 C C . SER A 1 65 ? -28.094 20.359 11.211 1 91.62 65 SER A C 1
ATOM 472 O O . SER A 1 65 ? -28.359 19.172 11.016 1 91.62 65 SER A O 1
ATOM 474 N N . PRO A 1 66 ? -26.984 20.719 11.898 1 92.62 66 PRO A N 1
ATOM 475 C CA . PRO A 1 66 ? -26.078 19.719 12.461 1 92.62 66 PRO A CA 1
ATOM 476 C C . PRO A 1 66 ? -26.766 18.766 13.422 1 92.62 66 PRO A C 1
ATOM 478 O O . PRO A 1 66 ? -26.422 17.578 13.484 1 92.62 66 PRO A O 1
ATOM 481 N N . MET A 1 67 ? -27.672 19.328 14.109 1 91.31 67 MET A N 1
ATOM 482 C CA . MET A 1 67 ? -28.375 18.484 15.07 1 91.31 67 MET A CA 1
ATOM 483 C C . MET A 1 67 ? -29.188 17.406 14.352 1 91.31 67 MET A C 1
ATOM 485 O O . MET A 1 67 ? -29.328 16.297 14.852 1 91.31 67 MET A O 1
ATOM 489 N N . SER A 1 68 ? -29.766 17.75 13.289 1 90.75 68 SER A N 1
ATOM 490 C CA . SER A 1 68 ? -30.5 16.766 12.492 1 90.75 68 SER A CA 1
ATOM 491 C C . SER A 1 68 ? -29.594 15.633 12.023 1 90.75 68 SER A C 1
ATOM 493 O O . SER A 1 68 ? -29.984 14.469 12.031 1 90.75 68 SER A O 1
ATOM 495 N N . VAL A 1 69 ? -28.359 15.945 11.656 1 91.88 69 VAL A N 1
ATOM 496 C CA . VAL A 1 69 ? -27.375 14.945 11.258 1 91.88 69 VAL A CA 1
ATOM 497 C C . VAL A 1 69 ? -27.047 14.039 12.445 1 91.88 69 VAL A C 1
ATOM 499 O O . VAL A 1 69 ? -27.047 12.812 12.312 1 91.88 69 VAL A O 1
ATOM 502 N N . HIS A 1 70 ? -26.812 14.727 13.477 1 91.81 70 HIS A N 1
ATOM 503 C CA . HIS A 1 70 ? -26.469 13.992 14.688 1 91.81 70 HIS A CA 1
ATOM 504 C C . HIS A 1 70 ? -27.562 13 15.062 1 91.81 70 HIS A C 1
ATOM 506 O O . HIS A 1 70 ? -27.281 11.828 15.328 1 91.81 70 HIS A O 1
ATOM 512 N N . ARG A 1 71 ? -28.734 13.383 15.039 1 90.06 71 ARG A N 1
ATOM 513 C CA . ARG A 1 71 ? -29.859 12.555 15.438 1 90.06 71 ARG A CA 1
ATOM 514 C C . ARG A 1 71 ? -30.047 11.383 14.469 1 90.06 71 ARG A C 1
ATOM 516 O O . ARG A 1 71 ? -30.375 10.273 14.883 1 90.06 71 ARG A O 1
ATOM 523 N N . THR A 1 72 ? -29.766 11.641 13.266 1 90.44 72 THR A N 1
ATOM 524 C CA . THR A 1 72 ? -29.984 10.648 12.227 1 90.44 72 THR A CA 1
ATOM 525 C C . THR A 1 72 ? -28.859 9.609 12.219 1 90.44 72 THR A C 1
ATOM 527 O O . THR A 1 72 ? -29.078 8.453 11.852 1 90.44 72 THR A O 1
ATOM 530 N N . THR A 1 73 ? -27.641 9.922 12.664 1 90.56 73 THR A N 1
ATOM 531 C CA . THR A 1 73 ? -26.5 9.055 12.453 1 90.56 73 THR A CA 1
ATOM 532 C C . THR A 1 73 ? -26.016 8.461 13.773 1 90.56 73 THR A C 1
ATOM 534 O O . THR A 1 73 ? -25.234 7.5 13.789 1 90.56 73 THR A O 1
ATOM 537 N N . GLY A 1 74 ? -26.438 8.922 14.852 1 89.31 74 GLY A N 1
ATOM 538 C CA . GLY A 1 74 ? -26 8.422 16.141 1 89.31 74 GLY A CA 1
ATOM 539 C C . GLY A 1 74 ? -24.594 8.898 16.516 1 89.31 74 GLY A C 1
ATOM 540 O O . GLY A 1 74 ? -23.938 8.281 17.359 1 89.31 74 GLY A O 1
ATOM 541 N N . GLY A 1 75 ? -24.047 9.922 15.758 1 91.25 75 GLY A N 1
ATOM 542 C CA . GLY A 1 75 ? -22.719 10.453 16.047 1 91.25 75 GLY A CA 1
ATOM 543 C C . GLY A 1 75 ? -21.75 10.312 14.891 1 91.25 75 GLY A C 1
ATOM 544 O O . GLY A 1 75 ? -21.984 9.508 13.984 1 91.25 75 GLY A O 1
ATOM 545 N N . ILE A 1 76 ? -20.719 11.094 15.062 1 90.69 76 ILE A N 1
ATOM 546 C CA . ILE A 1 76 ? -19.828 11.203 13.922 1 90.69 76 ILE A CA 1
ATOM 547 C C . ILE A 1 76 ? -19 9.93 13.781 1 90.69 76 ILE A C 1
ATOM 549 O O . ILE A 1 76 ? -18.734 9.469 12.672 1 90.69 76 ILE A O 1
ATOM 553 N N . ASP A 1 77 ? -18.656 9.375 14.898 1 88.25 77 ASP A N 1
ATOM 554 C CA . ASP A 1 77 ? -17.875 8.148 14.844 1 88.25 77 ASP A CA 1
ATOM 555 C C . ASP A 1 77 ? -18.719 6.988 14.305 1 88.25 77 ASP A C 1
ATOM 557 O O . ASP A 1 77 ? -18.219 6.184 13.508 1 88.25 77 ASP A O 1
ATOM 561 N N . ALA A 1 78 ? -19.828 6.957 14.75 1 88.94 78 ALA A N 1
ATOM 562 C CA . ALA A 1 78 ? -20.766 5.941 14.25 1 88.94 78 ALA A CA 1
ATOM 563 C C . ALA A 1 78 ? -21.016 6.121 12.758 1 88.94 78 ALA A C 1
ATOM 565 O O . ALA A 1 78 ? -21.094 5.145 12.016 1 88.94 78 ALA A O 1
ATOM 566 N N . LEU A 1 79 ? -21.125 7.309 12.344 1 91.31 79 LEU A N 1
ATOM 567 C CA . LEU A 1 79 ? -21.359 7.605 10.938 1 91.31 79 LEU A CA 1
ATOM 568 C C . LEU A 1 79 ? -20.172 7.141 10.086 1 91.31 79 LEU A C 1
ATOM 570 O O . LEU A 1 79 ? -20.375 6.52 9.031 1 91.31 79 LEU A O 1
ATOM 574 N N . ARG A 1 80 ? -19 7.395 10.531 1 88.94 80 ARG A N 1
ATOM 575 C CA . ARG A 1 80 ? -17.812 6.996 9.789 1 88.94 80 ARG A CA 1
ATOM 576 C C . ARG A 1 80 ? -17.703 5.477 9.68 1 88.94 80 ARG A C 1
ATOM 578 O O . ARG A 1 80 ? -17.391 4.941 8.617 1 88.94 80 ARG A O 1
ATOM 585 N N . ARG A 1 81 ? -18.016 4.812 10.734 1 87 81 ARG A N 1
ATOM 586 C CA . ARG A 1 81 ? -18.016 3.352 10.734 1 87 81 ARG A CA 1
ATOM 587 C C . ARG A 1 81 ? -19.078 2.805 9.781 1 87 81 ARG A C 1
ATOM 589 O O . ARG A 1 81 ? -18.812 1.875 9.016 1 87 81 ARG A O 1
ATOM 596 N N . ASP A 1 82 ? -20.188 3.395 9.867 1 90 82 ASP A N 1
ATOM 597 C CA . ASP A 1 82 ? -21.297 2.961 9.023 1 90 82 ASP A CA 1
ATOM 598 C C . ASP A 1 82 ? -20.984 3.207 7.547 1 90 82 ASP A C 1
ATOM 600 O O . ASP A 1 82 ? -21.375 2.418 6.688 1 90 82 ASP A O 1
ATOM 604 N N . LEU A 1 83 ? -20.391 4.281 7.285 1 92.06 83 LEU A N 1
ATOM 605 C CA . LEU A 1 83 ? -20.016 4.633 5.922 1 92.06 83 LEU A CA 1
ATOM 606 C C . LEU A 1 83 ? -19.141 3.551 5.305 1 92.06 83 LEU A C 1
ATOM 608 O O . LEU A 1 83 ? -19.453 3.027 4.234 1 92.06 83 LEU A O 1
ATOM 612 N N . ILE A 1 84 ? -18.156 3.139 6.02 1 90.5 84 ILE A N 1
ATOM 613 C CA . ILE A 1 84 ? -17.219 2.137 5.539 1 90.5 84 ILE A CA 1
ATOM 614 C C . ILE A 1 84 ? -17.922 0.79 5.398 1 90.5 84 ILE A C 1
ATOM 616 O O . ILE A 1 84 ? -17.797 0.12 4.371 1 90.5 84 ILE A O 1
ATOM 620 N N . SER A 1 85 ? -18.656 0.448 6.422 1 89.81 85 SER A N 1
ATOM 621 C CA . SER A 1 85 ? -19.375 -0.82 6.41 1 89.81 85 SER A CA 1
ATOM 622 C C . SER A 1 85 ? -20.328 -0.904 5.223 1 89.81 85 SER A C 1
ATOM 624 O O . SER A 1 85 ? -20.422 -1.945 4.57 1 89.81 85 SER A O 1
ATOM 626 N N . THR A 1 86 ? -20.938 0.153 4.973 1 91.38 86 THR A N 1
ATOM 627 C CA . THR A 1 86 ? -21.922 0.182 3.887 1 91.38 86 THR A CA 1
ATOM 628 C C . THR A 1 86 ? -21.219 0.064 2.533 1 91.38 86 THR A C 1
ATOM 630 O O . THR A 1 86 ? -21.641 -0.725 1.683 1 91.38 86 THR A O 1
ATOM 633 N N . LEU A 1 87 ? -20.203 0.791 2.326 1 92.56 87 LEU A N 1
ATOM 634 C CA . LEU A 1 87 ? -19.5 0.765 1.053 1 92.56 87 LEU A CA 1
ATOM 635 C C . LEU A 1 87 ? -18.906 -0.615 0.789 1 92.56 87 LEU A C 1
ATOM 637 O O . LEU A 1 87 ? -19.016 -1.142 -0.321 1 92.56 87 LEU A O 1
ATOM 641 N N . VAL A 1 88 ? -18.328 -1.197 1.78 1 91.94 88 VAL A N 1
ATOM 642 C CA . VAL A 1 88 ? -17.75 -2.527 1.657 1 91.94 88 VAL A CA 1
ATOM 643 C C . VAL A 1 88 ? -18.844 -3.559 1.427 1 91.94 88 VAL A C 1
ATOM 645 O O . VAL A 1 88 ? -18.734 -4.418 0.551 1 91.94 88 VAL A O 1
ATOM 648 N N . GLY A 1 89 ? -19.891 -3.432 2.205 1 91.19 89 GLY A N 1
ATOM 649 C CA . GLY A 1 89 ? -21.031 -4.336 2.053 1 91.19 89 GLY A CA 1
ATOM 650 C C . GLY A 1 89 ? -21.625 -4.32 0.658 1 91.19 89 GLY A C 1
ATOM 651 O O . GLY A 1 89 ? -21.891 -5.375 0.082 1 91.19 89 GLY A O 1
ATOM 652 N N . GLU A 1 90 ? -21.781 -3.18 0.135 1 91.62 90 GLU A N 1
ATOM 653 C CA . GLU A 1 90 ? -22.344 -3.033 -1.207 1 91.62 90 GLU A CA 1
ATOM 654 C C . GLU A 1 90 ? -21.406 -3.641 -2.256 1 91.62 90 GLU A C 1
ATOM 656 O O . GLU A 1 90 ? -21.875 -4.273 -3.209 1 91.62 9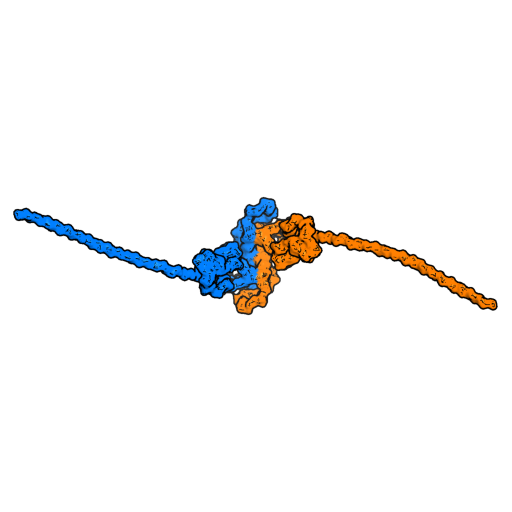0 GLU A O 1
ATOM 661 N N . ALA A 1 91 ? -20.156 -3.451 -2.076 1 91.69 91 ALA A N 1
ATOM 662 C CA . ALA A 1 91 ? -19.172 -3.988 -3.02 1 91.69 91 ALA A CA 1
ATOM 663 C C . ALA A 1 91 ? -19.188 -5.512 -3.012 1 91.69 91 ALA A C 1
ATOM 665 O O . ALA A 1 91 ? -19.062 -6.145 -4.066 1 91.69 91 ALA A O 1
ATOM 666 N N . VAL A 1 92 ? -19.391 -6.105 -1.858 1 91 92 VAL A N 1
ATOM 667 C CA . VAL A 1 92 ? -19.297 -7.555 -1.707 1 91 92 VAL A CA 1
ATOM 668 C C . VAL A 1 92 ? -20.609 -8.203 -2.125 1 91 92 VAL A C 1
ATOM 670 O O . VAL A 1 92 ? -20.625 -9.312 -2.67 1 91 92 VAL A O 1
ATOM 673 N N . SER A 1 93 ? -21.703 -7.57 -1.828 1 90.06 93 SER A N 1
ATOM 674 C CA . SER A 1 93 ? -23.031 -8.141 -2.059 1 90.06 93 SER A CA 1
ATOM 675 C C . SER A 1 93 ? -23.281 -8.352 -3.547 1 90.06 93 SER A C 1
ATOM 677 O O . SER A 1 93 ? -24.109 -9.188 -3.926 1 90.06 93 SER A O 1
ATOM 679 N N . SER A 1 94 ? -22.594 -7.734 -4.375 1 86.94 94 SER A N 1
ATOM 680 C CA . SER A 1 94 ? -22.844 -7.773 -5.812 1 86.94 94 SER A CA 1
ATOM 681 C C . SER A 1 94 ? -21.969 -8.82 -6.496 1 86.94 94 SER A C 1
ATOM 683 O O . SER A 1 94 ? -22.078 -9.031 -7.703 1 86.94 94 SER A O 1
ATOM 685 N N . ILE A 1 95 ? -21.188 -9.57 -5.738 1 93.62 95 ILE A N 1
ATOM 686 C CA . ILE A 1 95 ? -20.188 -10.438 -6.352 1 93.62 95 ILE A CA 1
ATOM 687 C C . ILE A 1 95 ? -20.812 -11.789 -6.688 1 93.62 95 ILE A C 1
ATOM 689 O O . ILE A 1 95 ? -21.484 -12.398 -5.848 1 93.62 95 ILE A O 1
ATOM 693 N N . ASP A 1 96 ? -20.75 -12.141 -7.945 1 94.69 96 ASP A N 1
ATOM 694 C CA . ASP A 1 96 ? -21.016 -13.516 -8.383 1 94.69 96 ASP A CA 1
ATOM 695 C C . ASP A 1 96 ? -19.734 -14.344 -8.375 1 94.69 96 ASP A C 1
ATOM 697 O O . ASP A 1 96 ? -18.938 -14.266 -9.312 1 94.69 96 ASP A O 1
ATOM 701 N N . TRP A 1 97 ? -19.578 -15.141 -7.324 1 96.31 97 TRP A N 1
ATOM 702 C CA . TRP A 1 97 ? -18.328 -15.844 -7.098 1 96.31 97 TRP A CA 1
ATOM 703 C C . TRP A 1 97 ? -18.188 -17.031 -8.031 1 96.31 97 TRP A C 1
ATOM 705 O O . TRP A 1 97 ? -19.109 -17.844 -8.148 1 96.31 97 TRP A O 1
ATOM 715 N N . PRO A 1 98 ? -17.047 -17.141 -8.695 1 97.31 98 PRO A N 1
ATOM 716 C CA . PRO A 1 98 ? -16.75 -18.391 -9.422 1 97.31 98 PRO A CA 1
ATOM 717 C C . PRO A 1 98 ? -16.547 -19.578 -8.492 1 97.31 98 PRO A C 1
ATOM 719 O O . PRO A 1 98 ? -16.516 -19.422 -7.27 1 97.31 98 PRO A O 1
ATOM 722 N N . THR A 1 99 ? -16.406 -20.75 -9.125 1 95.38 99 THR A N 1
ATOM 723 C CA . THR A 1 99 ? -16.312 -21.969 -8.328 1 95.38 99 THR A CA 1
ATOM 724 C C . THR A 1 99 ? -14.867 -22.422 -8.18 1 95.38 99 THR A C 1
ATOM 726 O O . THR A 1 99 ? -14.516 -23.078 -7.199 1 95.38 99 THR A O 1
ATOM 729 N N . ASP A 1 100 ? -14.055 -22.094 -9.172 1 97.88 100 ASP A N 1
ATOM 730 C CA . ASP A 1 100 ? -12.656 -22.516 -9.086 1 97.88 100 ASP A CA 1
ATOM 731 C C . ASP A 1 100 ? -11.836 -21.516 -8.266 1 97.88 100 ASP A C 1
ATOM 733 O O . ASP A 1 100 ? -12.156 -20.328 -8.219 1 97.88 100 ASP A O 1
ATOM 737 N N . TRP A 1 101 ? -10.797 -22 -7.656 1 98.31 101 TRP A N 1
ATOM 738 C CA . TRP A 1 101 ? -10.047 -21.219 -6.688 1 98.31 101 TRP A CA 1
ATOM 739 C C . TRP A 1 101 ? -9.422 -20 -7.352 1 98.31 101 TRP A C 1
ATOM 741 O O . TRP A 1 101 ? -9.367 -18.922 -6.754 1 98.31 101 TRP A O 1
ATOM 751 N N . ARG A 1 102 ? -8.922 -20.188 -8.57 1 98.5 102 ARG A N 1
ATOM 752 C CA . ARG A 1 102 ? -8.258 -19.094 -9.266 1 98.5 102 ARG A CA 1
ATOM 753 C C . ARG A 1 102 ? -9.234 -17.984 -9.602 1 98.5 102 ARG A C 1
ATOM 755 O O . ARG A 1 102 ? -8.906 -16.797 -9.453 1 98.5 102 ARG A O 1
ATOM 762 N N . GLY A 1 103 ? -10.422 -18.344 -10.016 1 98.56 103 GLY A N 1
ATOM 763 C CA . GLY A 1 103 ? -11.477 -17.375 -10.266 1 98.56 103 GLY A CA 1
ATOM 764 C C . GLY A 1 103 ? -11.883 -16.609 -9.016 1 98.56 103 GLY A C 1
ATOM 765 O O . GLY A 1 103 ? -12.102 -15.391 -9.07 1 98.56 103 GLY A O 1
ATOM 766 N N . VAL A 1 104 ? -11.984 -17.297 -7.918 1 98.62 104 VAL A N 1
ATOM 767 C CA . VAL A 1 104 ? -12.367 -16.672 -6.652 1 98.62 104 VAL A CA 1
ATOM 768 C C . VAL A 1 104 ? -11.32 -15.641 -6.25 1 98.62 104 VAL A C 1
ATOM 770 O O . VAL A 1 104 ? -11.656 -14.5 -5.938 1 98.62 104 VAL A O 1
ATOM 773 N N . ALA A 1 105 ? -10.062 -16.031 -6.297 1 98.69 105 ALA A N 1
ATOM 774 C CA . ALA A 1 105 ? -8.977 -15.133 -5.91 1 98.69 105 ALA A CA 1
ATOM 775 C C . ALA A 1 105 ? -8.906 -13.922 -6.844 1 98.69 105 ALA A C 1
ATOM 777 O O . ALA A 1 105 ? -8.695 -12.797 -6.395 1 98.69 105 ALA A O 1
ATOM 778 N N . ARG A 1 106 ? -9.109 -14.172 -8.125 1 98.69 106 ARG A N 1
ATOM 779 C CA . ARG A 1 106 ? -9.094 -13.094 -9.109 1 98.69 106 ARG A CA 1
ATOM 780 C C . ARG A 1 106 ? -10.266 -12.133 -8.883 1 98.69 106 ARG A C 1
ATOM 782 O O . ARG A 1 106 ? -10.094 -10.914 -8.93 1 98.69 106 ARG A O 1
ATOM 789 N N . THR A 1 107 ? -11.414 -12.656 -8.648 1 98.56 107 THR A N 1
ATOM 790 C CA . THR A 1 107 ? -12.602 -11.852 -8.383 1 98.56 107 THR A CA 1
ATOM 791 C C . THR A 1 107 ? -12.383 -10.969 -7.148 1 98.56 107 THR A C 1
ATOM 793 O O . THR A 1 107 ? -12.734 -9.789 -7.156 1 98.56 107 THR A O 1
ATOM 796 N N . PHE A 1 108 ? -11.797 -11.547 -6.164 1 98 108 PHE A N 1
ATOM 797 C CA . PHE A 1 108 ? -11.477 -10.773 -4.973 1 98 108 PHE A CA 1
ATOM 798 C C . PHE A 1 108 ? -10.508 -9.641 -5.305 1 98 108 PHE A C 1
ATOM 800 O O . PHE A 1 108 ? -10.742 -8.492 -4.926 1 98 108 PHE A O 1
ATOM 807 N N . ALA A 1 109 ? -9.438 -9.945 -6.008 1 98.62 109 ALA A N 1
ATOM 808 C CA . ALA A 1 109 ? -8.414 -8.953 -6.332 1 98.62 109 ALA A CA 1
ATOM 809 C C . ALA A 1 109 ? -9.023 -7.777 -7.098 1 98.62 109 ALA A C 1
ATOM 811 O O . ALA A 1 109 ? -8.797 -6.617 -6.742 1 98.62 109 ALA A O 1
ATOM 812 N N . TYR A 1 110 ? -9.766 -8.047 -8.078 1 98.25 110 TYR A N 1
ATOM 813 C CA . TYR A 1 110 ? -10.352 -7.008 -8.914 1 98.25 110 TYR A CA 1
ATOM 814 C C . TYR A 1 110 ? -11.445 -6.254 -8.156 1 98.25 110 TYR A C 1
ATOM 816 O O . TYR A 1 110 ? -11.578 -5.035 -8.297 1 98.25 110 TYR A O 1
ATOM 824 N N . GLY A 1 111 ? -12.242 -7.004 -7.398 1 97.12 111 GLY A N 1
ATOM 825 C CA . GLY A 1 111 ? -13.25 -6.348 -6.578 1 97.12 111 GLY A CA 1
ATOM 826 C C . GLY A 1 111 ? -12.656 -5.367 -5.582 1 97.12 111 GLY A C 1
ATOM 827 O O . GLY A 1 111 ? -13.156 -4.25 -5.438 1 97.12 111 GLY A O 1
ATOM 828 N N . LEU A 1 112 ? -11.664 -5.809 -4.887 1 96.5 112 LEU A N 1
ATOM 829 C CA . LEU A 1 112 ? -10.977 -4.93 -3.945 1 96.5 112 LEU A CA 1
ATOM 830 C C . LEU A 1 112 ? -10.375 -3.73 -4.664 1 96.5 112 LEU A C 1
ATOM 832 O O . LEU A 1 112 ? -10.5 -2.596 -4.203 1 96.5 112 LEU A O 1
ATOM 836 N N . HIS A 1 113 ? -9.703 -4 -5.773 1 97.88 113 HIS A N 1
ATOM 837 C CA . HIS A 1 113 ? -9.133 -2.93 -6.582 1 97.88 113 HIS A CA 1
ATOM 838 C C . HIS A 1 113 ? -10.188 -1.883 -6.934 1 97.88 113 HIS A C 1
ATOM 840 O O . HIS A 1 113 ? -9.984 -0.688 -6.707 1 97.88 113 HIS A O 1
ATOM 846 N N . ASP A 1 114 ? -11.281 -2.318 -7.434 1 97.06 114 ASP A N 1
ATOM 847 C CA . ASP A 1 114 ? -12.344 -1.414 -7.875 1 97.06 114 ASP A CA 1
ATOM 848 C C . ASP A 1 114 ? -12.906 -0.617 -6.699 1 97.06 114 ASP A C 1
ATOM 850 O O . ASP A 1 114 ? -13.164 0.582 -6.824 1 97.06 114 ASP A O 1
ATOM 854 N N . LEU A 1 115 ? -13.062 -1.28 -5.625 1 95.88 115 LEU A N 1
ATOM 855 C CA . LEU A 1 115 ? -13.578 -0.627 -4.43 1 95.88 115 LEU A CA 1
ATOM 856 C C . LEU A 1 115 ? -12.641 0.481 -3.963 1 95.88 115 LEU A C 1
ATOM 858 O O . LEU A 1 115 ? -13.078 1.605 -3.711 1 95.88 115 LEU A O 1
ATOM 862 N N . LEU A 1 116 ? -11.391 0.18 -3.873 1 95.88 116 LEU A N 1
ATOM 863 C CA . LEU A 1 116 ? -10.414 1.136 -3.367 1 95.88 116 LEU A CA 1
ATOM 864 C C . LEU A 1 116 ? -10.234 2.297 -4.34 1 95.88 116 LEU A C 1
ATOM 866 O O . LEU A 1 116 ? -10.062 3.443 -3.918 1 95.88 116 LEU A O 1
ATOM 870 N N . MET A 1 117 ? -10.266 2.014 -5.645 1 95.88 117 MET A N 1
ATOM 871 C CA . MET A 1 117 ? -10.156 3.061 -6.656 1 95.88 117 MET A CA 1
ATOM 872 C C . MET A 1 117 ? -11.375 3.977 -6.633 1 95.88 117 MET A C 1
ATOM 874 O O . MET A 1 117 ? -11.25 5.191 -6.781 1 95.88 117 MET A O 1
ATOM 878 N N . LYS A 1 118 ? -12.484 3.389 -6.438 1 95.88 118 LYS A N 1
ATOM 879 C CA . LYS A 1 118 ? -13.734 4.137 -6.438 1 95.88 118 LYS A CA 1
ATOM 880 C C . LYS A 1 118 ? -13.883 4.965 -5.164 1 95.88 118 LYS A C 1
ATOM 882 O O . LYS A 1 118 ? -14.43 6.066 -5.195 1 95.88 118 LYS A O 1
ATOM 887 N N . HIS A 1 119 ? -13.398 4.402 -4.051 1 95.56 119 HIS A N 1
ATOM 888 C CA . HIS A 1 119 ? -13.539 5.051 -2.75 1 95.56 119 HIS A CA 1
ATOM 889 C C . HIS A 1 119 ? -12.195 5.141 -2.031 1 95.56 119 HIS A C 1
ATOM 891 O O . HIS A 1 119 ? -11.898 4.324 -1.158 1 95.56 119 HIS A O 1
ATOM 897 N N . PRO A 1 120 ? -11.492 6.16 -2.25 1 94.38 120 PRO A N 1
ATOM 898 C CA . PRO A 1 120 ? -10.195 6.344 -1.593 1 94.38 120 PRO A CA 1
ATOM 899 C C . PRO A 1 120 ? -10.312 6.402 -0.071 1 94.38 120 PRO A C 1
ATOM 901 O O . PRO A 1 120 ? -9.367 6.055 0.637 1 94.38 120 PRO A O 1
ATOM 904 N N . LEU A 1 121 ? -11.453 6.762 0.384 1 93 121 LEU A N 1
ATOM 905 C CA . LEU A 1 121 ? -11.648 6.793 1.829 1 93 121 LEU A CA 1
ATOM 906 C C . LEU A 1 121 ? -11.516 5.398 2.426 1 93 121 LEU A C 1
ATOM 908 O O . LEU A 1 121 ? -11.102 5.246 3.578 1 93 121 LEU A O 1
ATOM 912 N N . VAL A 1 122 ? -11.875 4.375 1.673 1 92.69 122 VAL A N 1
ATOM 913 C CA . VAL A 1 122 ? -11.766 3.004 2.158 1 92.69 122 VAL A CA 1
ATOM 914 C C . VAL A 1 122 ? -10.297 2.596 2.229 1 92.69 122 VAL A C 1
ATOM 916 O O . VAL A 1 122 ? -9.891 1.878 3.145 1 92.69 122 VAL A O 1
ATOM 919 N N . LEU A 1 123 ? -9.531 3.006 1.246 1 91.75 123 LEU A N 1
ATOM 920 C CA . LEU A 1 123 ? -8.094 2.777 1.282 1 91.75 123 LEU A CA 1
ATOM 921 C C . LEU A 1 123 ? -7.473 3.406 2.525 1 91.75 123 LEU A C 1
ATOM 923 O O . LEU A 1 123 ? -6.656 2.779 3.203 1 91.75 123 LEU A O 1
ATOM 927 N N . GLU A 1 124 ? -7.906 4.578 2.836 1 88.25 124 GLU A N 1
ATOM 928 C CA . GLU A 1 124 ? -7.438 5.293 4.02 1 88.25 124 GLU A CA 1
ATOM 929 C C . GLU A 1 124 ? -7.797 4.539 5.297 1 88.25 124 GLU A C 1
ATOM 931 O O . GLU A 1 124 ? -6.949 4.348 6.172 1 88.25 124 GLU A O 1
ATOM 936 N N . ALA A 1 125 ? -9 4.121 5.355 1 84.81 125 ALA A N 1
ATOM 937 C CA . ALA A 1 125 ? -9.484 3.393 6.527 1 84.81 125 ALA A CA 1
ATOM 938 C C . ALA A 1 125 ? -8.773 2.051 6.672 1 84.81 125 ALA A C 1
ATOM 940 O O . ALA A 1 125 ? -8.43 1.64 7.781 1 84.81 125 ALA A O 1
ATOM 941 N N . HIS A 1 126 ? -8.633 1.506 5.586 1 78.62 126 HIS A N 1
ATOM 942 C CA . HIS A 1 126 ? -8.039 0.173 5.512 1 78.62 126 HIS A CA 1
ATOM 943 C C . HIS A 1 126 ? -6.609 0.172 6.035 1 78.62 126 HIS A C 1
ATOM 945 O O . HIS A 1 126 ? -6.168 -0.804 6.645 1 78.62 126 HIS A O 1
ATOM 951 N N . ARG A 1 127 ? -5.98 1.18 5.852 1 74.19 127 ARG A N 1
ATOM 952 C CA . ARG A 1 127 ? -4.594 1.295 6.289 1 74.19 127 ARG A CA 1
ATOM 953 C C . ARG A 1 127 ? -4.512 1.504 7.797 1 74.19 127 ARG A C 1
ATOM 955 O O . ARG A 1 127 ? -3.506 1.157 8.422 1 74.19 127 ARG A O 1
ATOM 962 N N . GLN A 1 128 ? -5.562 1.97 8.367 1 70.94 128 GLN A N 1
ATOM 963 C CA . GLN A 1 128 ? -5.539 2.336 9.781 1 70.94 128 GLN A CA 1
ATOM 964 C C . GLN A 1 128 ? -6.098 1.213 10.648 1 70.94 128 GLN A C 1
ATOM 966 O O . GLN A 1 128 ? -5.727 1.086 11.82 1 70.94 128 GLN A O 1
ATOM 971 N N . ALA A 1 129 ? -7.016 0.503 10.086 1 66.69 129 ALA A N 1
ATOM 972 C CA . ALA A 1 129 ? -7.648 -0.556 10.867 1 66.69 129 ALA A CA 1
ATOM 973 C C . ALA A 1 129 ? -8.273 -1.611 9.961 1 66.69 129 ALA A C 1
ATOM 975 O O . ALA A 1 129 ? -8.508 -1.358 8.773 1 66.69 129 ALA A O 1
ATOM 976 N N . SER A 1 130 ? -8.32 -2.744 10.641 1 63.41 130 SER A N 1
ATOM 977 C CA . SER A 1 130 ? -9.164 -3.719 9.953 1 63.41 130 SER A CA 1
ATOM 978 C C . SER A 1 130 ? -10.57 -3.168 9.719 1 63.41 130 SER A C 1
ATOM 980 O O . SER A 1 130 ? -11.148 -2.531 10.602 1 63.41 130 SER A O 1
ATOM 982 N N . LEU A 1 131 ? -10.898 -3.244 8.508 1 62.34 131 LEU A N 1
ATOM 983 C CA . LEU A 1 131 ? -12.234 -2.748 8.195 1 62.34 131 LEU A CA 1
ATOM 984 C C . LEU A 1 131 ? -13.297 -3.545 8.945 1 62.34 131 LEU A C 1
ATOM 986 O O . LEU A 1 131 ? -13.281 -4.777 8.922 1 62.34 131 LEU A O 1
ATOM 990 N N . GLU A 1 132 ? -13.859 -2.932 9.859 1 65.69 132 GLU A N 1
ATOM 991 C CA . GLU A 1 132 ? -14.969 -3.566 10.562 1 65.69 132 GLU A CA 1
ATOM 992 C C . GLU A 1 132 ? -16.188 -3.682 9.664 1 65.69 132 GLU A C 1
ATOM 994 O O . GLU A 1 132 ? -17.109 -2.865 9.75 1 65.69 132 GLU A O 1
ATOM 999 N N . ALA A 1 133 ? -16.172 -4.512 8.875 1 73.5 133 ALA A N 1
ATOM 1000 C CA . ALA A 1 133 ? -17.281 -4.789 7.969 1 73.5 133 ALA A CA 1
ATOM 1001 C C . ALA A 1 133 ? -17.484 -6.289 7.793 1 73.5 133 ALA A C 1
ATOM 1003 O O . ALA A 1 133 ? -16.641 -6.977 7.211 1 73.5 133 ALA A O 1
ATOM 1004 N N . PRO A 1 134 ? -18.594 -6.75 8.406 1 72.44 134 PRO A N 1
ATOM 1005 C CA . PRO A 1 134 ? -18.859 -8.188 8.305 1 72.44 134 PRO A CA 1
ATOM 1006 C C . PRO A 1 134 ? -18.688 -8.719 6.883 1 72.44 134 PRO A C 1
ATOM 1008 O O . PRO A 1 134 ? -18.188 -9.828 6.691 1 72.44 134 PRO A O 1
ATOM 1011 N N . GLY A 1 135 ? -19.016 -7.934 5.961 1 82.75 135 GLY A N 1
ATOM 1012 C CA . GLY A 1 135 ? -18.859 -8.359 4.578 1 82.75 135 GLY A CA 1
ATOM 1013 C C . GLY A 1 135 ? -17.406 -8.602 4.195 1 82.75 135 GLY A C 1
ATOM 1014 O O . GLY A 1 135 ? -17.109 -9.523 3.428 1 82.75 135 GLY A O 1
ATOM 1015 N N . ALA A 1 136 ? -16.578 -7.859 4.801 1 87.19 136 ALA A N 1
ATOM 1016 C CA . ALA A 1 136 ? -15.148 -7.996 4.508 1 87.19 136 ALA A CA 1
ATOM 1017 C C . ALA A 1 136 ? -14.594 -9.297 5.074 1 87.19 136 ALA A C 1
ATOM 1019 O O . ALA A 1 136 ? -13.836 -10 4.402 1 87.19 136 ALA A O 1
ATOM 1020 N N . ASP A 1 137 ? -14.969 -9.68 6.258 1 89.5 137 ASP A N 1
ATOM 1021 C CA . ASP A 1 137 ? -14.484 -10.906 6.891 1 89.5 137 ASP A CA 1
ATOM 1022 C C . ASP A 1 137 ? -14.969 -12.141 6.133 1 89.5 137 ASP A C 1
ATOM 1024 O O . ASP A 1 137 ? -14.203 -13.07 5.895 1 89.5 137 ASP A O 1
ATOM 1028 N N . ASP A 1 138 ? -16.25 -12.117 5.793 1 92.25 138 ASP A N 1
ATOM 1029 C CA . ASP A 1 138 ? -16.797 -13.234 5.043 1 92.25 138 ASP A CA 1
ATOM 1030 C C . ASP A 1 138 ? -16.062 -13.43 3.717 1 92.25 138 ASP A C 1
ATOM 1032 O O . ASP A 1 138 ? -15.805 -14.562 3.305 1 92.25 138 ASP A O 1
ATOM 1036 N N . THR A 1 139 ? -15.82 -12.352 3.084 1 94.75 139 THR A N 1
ATOM 1037 C CA . THR A 1 139 ? -15.094 -12.398 1.818 1 94.75 139 THR A CA 1
ATOM 1038 C C . THR A 1 139 ? -13.695 -12.977 2.018 1 94.75 139 THR A C 1
ATOM 1040 O O . THR A 1 139 ? -13.266 -13.852 1.263 1 94.75 139 THR A O 1
ATOM 1043 N N . ALA A 1 140 ? -13.031 -12.539 3.049 1 95.25 140 ALA A N 1
ATOM 1044 C CA . ALA A 1 140 ? -11.688 -13.031 3.346 1 95.25 140 ALA A CA 1
ATOM 1045 C C . ALA A 1 140 ? -11.688 -14.539 3.572 1 95.25 140 ALA A C 1
ATOM 1047 O O . ALA A 1 140 ? -10.859 -15.258 3.006 1 95.25 140 ALA A O 1
ATOM 1048 N N . HIS A 1 141 ? -12.617 -15 4.363 1 96.56 141 HIS A N 1
ATOM 1049 C CA . HIS A 1 141 ? -12.703 -16.422 4.648 1 96.56 141 HIS A CA 1
ATOM 1050 C C . HIS A 1 141 ? -13.023 -17.219 3.389 1 96.56 141 HIS A C 1
ATOM 1052 O O . HIS A 1 141 ? -12.516 -18.328 3.207 1 96.56 141 HIS A O 1
ATOM 1058 N N . ARG A 1 142 ? -13.867 -16.672 2.547 1 96.88 142 ARG A N 1
ATOM 1059 C CA . ARG A 1 142 ? -14.203 -17.328 1.289 1 96.88 142 ARG A CA 1
ATOM 1060 C C . ARG A 1 142 ? -12.961 -17.5 0.418 1 96.88 142 ARG A C 1
ATOM 1062 O O . ARG A 1 142 ? -12.742 -18.562 -0.159 1 96.88 142 ARG A O 1
ATOM 1069 N N . VAL A 1 143 ? -12.172 -16.469 0.333 1 98.31 143 VAL A N 1
ATOM 1070 C CA . VAL A 1 143 ? -10.977 -16.516 -0.499 1 98.31 143 VAL A CA 1
ATOM 1071 C C 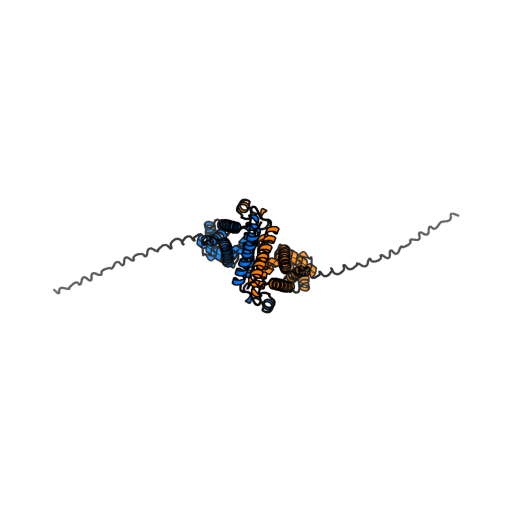. VAL A 1 143 ? -9.969 -17.5 0.092 1 98.31 143 VAL A C 1
ATOM 1073 O O . VAL A 1 143 ? -9.383 -18.297 -0.633 1 98.31 143 VAL A O 1
ATOM 1076 N N . VAL A 1 144 ? -9.773 -17.5 1.396 1 98.44 144 VAL A N 1
ATOM 1077 C CA . VAL A 1 144 ? -8.844 -18.406 2.053 1 98.44 144 VAL A CA 1
ATOM 1078 C C . VAL A 1 144 ? -9.281 -19.844 1.817 1 98.44 144 VAL A C 1
ATOM 1080 O O . VAL A 1 144 ? -8.461 -20.719 1.533 1 98.44 144 VAL A O 1
ATOM 1083 N N . ARG A 1 145 ? -10.57 -20.109 1.92 1 98.19 145 ARG A N 1
ATOM 1084 C CA . ARG A 1 145 ? -11.094 -21.438 1.659 1 98.19 145 ARG A CA 1
ATOM 1085 C C . ARG A 1 145 ? -10.812 -21.875 0.224 1 98.19 145 ARG A C 1
ATOM 1087 O O . ARG A 1 145 ? -10.438 -23.016 -0.023 1 98.19 145 ARG A O 1
ATOM 1094 N N . ALA A 1 146 ? -11.031 -20.953 -0.666 1 98.44 146 ALA A N 1
ATOM 1095 C CA . ALA A 1 146 ? -10.758 -21.266 -2.068 1 98.44 146 ALA A CA 1
ATOM 1096 C C . ALA A 1 146 ? -9.281 -21.594 -2.273 1 98.44 146 ALA A C 1
ATOM 1098 O O . ALA A 1 146 ? -8.945 -22.547 -2.988 1 98.44 146 ALA A O 1
ATOM 1099 N N . LEU A 1 147 ? -8.398 -20.891 -1.651 1 98.5 147 LEU A N 1
ATOM 1100 C CA . LEU A 1 147 ? -6.957 -21.109 -1.775 1 98.5 147 LEU A CA 1
ATOM 1101 C C . LEU A 1 147 ? -6.555 -22.438 -1.139 1 98.5 147 LEU A C 1
ATOM 1103 O O . LEU A 1 147 ? -5.641 -23.109 -1.62 1 98.5 147 LEU A O 1
ATOM 1107 N N . SER A 1 148 ? -7.238 -22.781 -0.091 1 97.81 148 SER A N 1
ATOM 1108 C CA . SER A 1 148 ? -7.035 -24.094 0.5 1 97.81 148 SER A CA 1
ATOM 1109 C C . SER A 1 148 ? -7.426 -25.203 -0.475 1 97.81 148 SER A C 1
ATOM 1111 O O . SER A 1 148 ? -6.758 -26.234 -0.546 1 97.81 148 SER A O 1
ATOM 1113 N N . GLN A 1 149 ? -8.438 -24.984 -1.211 1 96.06 149 GLN A N 1
ATOM 1114 C CA . GLN A 1 149 ? -8.914 -25.953 -2.189 1 96.06 149 GLN A CA 1
ATOM 1115 C C . GLN A 1 149 ? -7.914 -26.109 -3.336 1 96.06 149 GLN A C 1
ATOM 1117 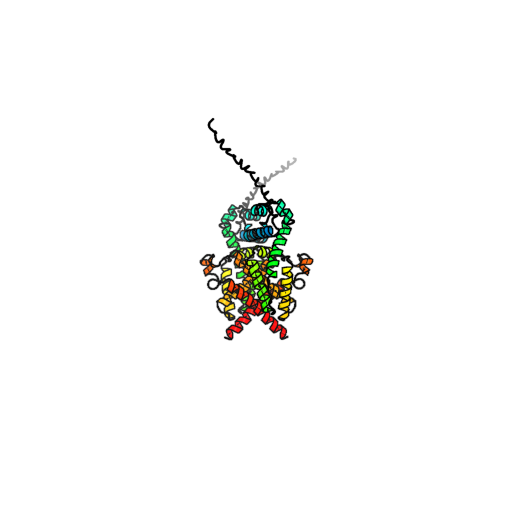O O . GLN A 1 149 ? -7.898 -27.141 -4.016 1 96.06 149 GLN A O 1
ATOM 1122 N N . ALA A 1 150 ? -7.133 -25.094 -3.545 1 96.31 150 ALA A N 1
ATOM 1123 C CA . ALA A 1 150 ? -6.082 -25.172 -4.559 1 96.31 150 ALA A CA 1
ATOM 1124 C C . ALA A 1 150 ? -4.988 -26.141 -4.145 1 96.31 150 ALA A C 1
ATOM 1126 O O . ALA A 1 150 ? -4.195 -26.594 -4.98 1 96.31 150 ALA A O 1
ATOM 1127 N N . GLY A 1 151 ? -4.859 -26.406 -2.832 1 96.81 151 GLY A N 1
ATOM 1128 C CA . GLY A 1 151 ? -3.854 -27.344 -2.35 1 96.81 151 GLY A CA 1
ATOM 1129 C C . GLY A 1 151 ? -2.918 -26.719 -1.324 1 96.81 151 GLY A C 1
ATOM 1130 O O . GLY A 1 151 ? -1.938 -27.359 -0.916 1 96.81 151 GLY A O 1
ATOM 1131 N N . LEU A 1 152 ? -3.207 -25.531 -0.873 1 97.75 152 LEU A N 1
ATOM 1132 C CA . LEU A 1 152 ? -2.393 -24.875 0.146 1 97.75 152 LEU A CA 1
ATOM 1133 C C . LEU A 1 152 ? -2.832 -25.297 1.545 1 97.75 152 LEU A C 1
ATOM 1135 O O . LEU A 1 152 ? -4.023 -25.5 1.794 1 97.75 152 LEU A O 1
ATOM 1139 N N . ASP A 1 153 ? -1.823 -25.422 2.426 1 97.06 153 ASP A N 1
ATOM 1140 C CA . ASP A 1 153 ? -2.221 -25.656 3.811 1 97.06 153 ASP A CA 1
ATOM 1141 C C . ASP A 1 153 ? -2.766 -24.375 4.441 1 97.06 153 ASP A C 1
ATOM 1143 O O . ASP A 1 153 ? -2.812 -23.328 3.793 1 97.06 153 ASP A O 1
ATOM 1147 N N . ASP A 1 154 ? -3.182 -24.422 5.668 1 97.12 154 ASP A N 1
ATOM 1148 C CA . ASP A 1 154 ? -3.92 -23.344 6.312 1 97.12 154 ASP A CA 1
ATOM 1149 C C . ASP A 1 154 ? -3.08 -22.062 6.379 1 97.12 154 ASP A C 1
ATOM 1151 O O . ASP A 1 154 ? -3.559 -20.984 6.035 1 97.12 154 ASP A O 1
ATOM 1155 N N . GLU A 1 155 ? -1.879 -22.141 6.801 1 97.81 155 GLU A N 1
ATOM 1156 C CA . GLU A 1 155 ? -1.006 -20.969 6.879 1 97.81 155 GLU A CA 1
ATOM 1157 C C . GLU A 1 155 ? -0.729 -20.406 5.492 1 97.81 155 GLU A C 1
ATOM 1159 O O . GLU A 1 155 ? -0.81 -19.188 5.289 1 97.81 155 GLU A O 1
ATOM 1164 N N . GLN A 1 156 ? -0.475 -21.297 4.617 1 98.25 156 GLN A N 1
ATOM 1165 C CA . GLN A 1 156 ? -0.183 -20.875 3.252 1 98.25 156 GLN A CA 1
ATOM 1166 C C . GLN A 1 156 ? -1.376 -20.156 2.631 1 98.25 156 GLN A C 1
ATOM 1168 O O . GLN A 1 156 ? -1.215 -19.125 1.98 1 98.25 156 GLN A O 1
ATOM 1173 N N . ALA A 1 157 ? -2.537 -20.75 2.82 1 98.62 157 ALA A N 1
ATOM 1174 C CA . ALA A 1 157 ? -3.744 -20.156 2.256 1 98.62 157 ALA A CA 1
ATOM 1175 C C . ALA A 1 157 ? -3.994 -18.766 2.842 1 98.62 157 ALA A C 1
ATOM 1177 O O . ALA A 1 157 ? -4.328 -17.828 2.113 1 98.62 157 ALA A O 1
ATOM 1178 N N . THR A 1 158 ? -3.787 -18.641 4.105 1 98.44 158 THR A N 1
ATOM 1179 C CA . THR A 1 158 ? -3.969 -17.359 4.789 1 98.44 158 THR A CA 1
ATOM 1180 C C . THR A 1 158 ? -2.977 -16.328 4.27 1 98.44 158 THR A C 1
ATOM 1182 O O . THR A 1 158 ? -3.361 -15.195 3.936 1 98.44 158 THR A O 1
ATOM 1185 N N . TYR A 1 159 ? -1.754 -16.719 4.117 1 98.5 159 TYR A N 1
ATOM 1186 C CA . TYR A 1 159 ? -0.728 -15.781 3.701 1 98.5 159 TYR A CA 1
ATOM 1187 C C . TYR A 1 159 ? -0.835 -15.477 2.211 1 98.5 159 TYR A C 1
ATOM 1189 O O . TYR A 1 159 ? -0.496 -14.383 1.767 1 98.5 159 TYR A O 1
ATOM 1197 N N . ALA A 1 160 ? -1.358 -16.438 1.462 1 98.81 160 ALA A N 1
ATOM 1198 C CA . ALA A 1 160 ? -1.638 -16.156 0.057 1 98.81 160 ALA A CA 1
ATOM 1199 C C . ALA A 1 160 ? -2.727 -15.086 -0.082 1 98.81 160 ALA A C 1
ATOM 1201 O O . ALA A 1 160 ? -2.615 -14.188 -0.913 1 98.81 160 ALA A O 1
ATOM 1202 N N . TYR A 1 161 ? -3.746 -15.211 0.715 1 98.5 161 TYR A N 1
ATOM 1203 C CA . TYR A 1 161 ? -4.754 -14.156 0.771 1 98.5 161 TYR A CA 1
ATOM 1204 C C . TYR A 1 161 ? -4.121 -12.812 1.098 1 98.5 161 TYR A C 1
ATOM 1206 O O . TYR A 1 161 ? -4.391 -11.812 0.428 1 98.5 161 TYR A O 1
ATOM 1214 N N . GLY A 1 162 ? -3.303 -12.773 2.092 1 97.56 162 GLY A N 1
ATOM 1215 C CA . GLY A 1 162 ? -2.604 -11.562 2.479 1 97.56 162 GLY A CA 1
ATOM 1216 C C . GLY A 1 162 ? -1.772 -10.969 1.357 1 97.56 162 GLY A C 1
ATOM 1217 O O . GLY A 1 162 ? -1.714 -9.742 1.2 1 97.56 162 GLY A O 1
ATOM 1218 N N . ALA A 1 163 ? -1.145 -11.812 0.622 1 98.69 163 ALA A N 1
ATOM 1219 C CA . ALA A 1 163 ? -0.301 -11.352 -0.477 1 98.69 163 ALA A CA 1
ATOM 1220 C C . ALA A 1 163 ? -1.131 -10.648 -1.546 1 98.69 163 ALA A C 1
ATOM 1222 O O . ALA A 1 163 ? -0.752 -9.578 -2.029 1 98.69 163 ALA A O 1
ATOM 1223 N N . VAL A 1 164 ? -2.285 -11.273 -1.926 1 98.81 164 VAL A N 1
ATOM 1224 C CA . VAL A 1 164 ? -3.178 -10.633 -2.891 1 98.81 164 VAL A CA 1
ATOM 1225 C C . VAL A 1 164 ? -3.672 -9.305 -2.338 1 98.81 164 VAL A C 1
ATOM 1227 O O . VAL A 1 164 ? -3.615 -8.281 -3.025 1 98.81 164 VAL A O 1
ATOM 1230 N N . HIS A 1 165 ? -4.082 -9.367 -1.153 1 96.88 165 HIS A N 1
ATOM 1231 C CA . HIS A 1 165 ? -4.625 -8.195 -0.471 1 96.88 165 HIS A CA 1
ATOM 1232 C C . HIS A 1 165 ? -3.605 -7.062 -0.419 1 96.88 165 HIS A C 1
ATOM 1234 O O . HIS A 1 165 ? -3.912 -5.926 -0.785 1 96.88 165 HIS A O 1
ATOM 1240 N N . ASP A 1 166 ? -2.402 -7.375 0.036 1 96.94 166 ASP A N 1
ATOM 1241 C CA . ASP A 1 166 ? -1.351 -6.375 0.177 1 96.94 166 ASP A CA 1
ATOM 1242 C C . ASP A 1 166 ? -0.934 -5.82 -1.184 1 96.94 166 ASP A C 1
ATOM 1244 O O . ASP A 1 166 ? -0.683 -4.621 -1.32 1 96.94 166 ASP A O 1
ATOM 1248 N N . PHE A 1 167 ? -0.824 -6.664 -2.162 1 98.56 167 PHE A N 1
ATOM 1249 C CA . PHE A 1 167 ? -0.476 -6.227 -3.508 1 98.56 167 PHE A CA 1
ATOM 1250 C C . PHE A 1 167 ? -1.497 -5.223 -4.031 1 98.56 167 PHE A C 1
ATOM 1252 O O . PHE A 1 167 ? -1.13 -4.148 -4.512 1 98.56 167 PHE A O 1
ATOM 1259 N N . VAL A 1 168 ? -2.785 -5.57 -3.941 1 98.31 168 VAL A N 1
ATOM 1260 C CA . VAL A 1 168 ? -3.84 -4.711 -4.469 1 98.31 168 VAL A CA 1
ATOM 1261 C C . VAL A 1 168 ? -3.812 -3.363 -3.754 1 98.31 168 VAL A C 1
ATOM 1263 O O . VAL A 1 168 ? -3.887 -2.312 -4.398 1 98.31 168 VAL A O 1
ATOM 1266 N N . THR A 1 169 ? -3.664 -3.42 -2.457 1 95.62 169 THR A N 1
ATOM 1267 C CA . THR A 1 169 ? -3.641 -2.197 -1.658 1 95.62 169 THR A CA 1
ATOM 1268 C C . THR A 1 169 ? -2.465 -1.312 -2.061 1 95.62 169 THR A C 1
ATOM 1270 O O . THR A 1 169 ? -2.627 -0.105 -2.25 1 95.62 169 THR A O 1
ATOM 1273 N N . GLY A 1 170 ? -1.285 -1.933 -2.18 1 96 170 GLY A N 1
ATOM 1274 C CA . GLY A 1 170 ? -0.115 -1.175 -2.594 1 96 170 GLY A CA 1
ATOM 1275 C C . GLY A 1 170 ? -0.243 -0.595 -3.988 1 96 170 GLY A C 1
ATOM 1276 O O . GLY A 1 170 ? 0.121 0.56 -4.223 1 96 170 GLY A O 1
ATOM 1277 N N . HIS A 1 171 ? -0.783 -1.338 -4.906 1 96.5 171 HIS A N 1
ATOM 1278 C CA . HIS A 1 171 ? -0.965 -0.904 -6.289 1 96.5 171 HIS A CA 1
ATOM 1279 C C . HIS A 1 171 ? -1.868 0.323 -6.363 1 96.5 171 HIS A C 1
ATOM 1281 O O . HIS A 1 171 ? -1.527 1.31 -7.02 1 96.5 171 HIS A O 1
ATOM 1287 N N . VAL A 1 172 ? -2.971 0.237 -5.656 1 95.56 172 VAL A N 1
ATOM 1288 C CA . VAL A 1 172 ? -3.949 1.319 -5.703 1 95.56 172 VAL A CA 1
ATOM 1289 C C . VAL A 1 172 ? -3.396 2.547 -4.984 1 95.56 172 VAL A C 1
ATOM 1291 O O . VAL A 1 172 ? -3.547 3.676 -5.461 1 95.56 172 VAL A O 1
ATOM 1294 N N . ALA A 1 173 ? -2.744 2.293 -3.854 1 92.88 173 ALA A N 1
ATOM 1295 C CA . ALA A 1 173 ? -2.17 3.404 -3.1 1 92.88 173 ALA A CA 1
ATOM 1296 C C . ALA A 1 173 ? -1.163 4.18 -3.945 1 92.88 173 ALA A C 1
ATOM 1298 O O . ALA A 1 173 ? -1.181 5.41 -3.969 1 92.88 173 ALA A O 1
ATOM 1299 N N . ILE A 1 174 ? -0.322 3.488 -4.637 1 91.81 174 ILE A N 1
ATOM 1300 C CA . ILE A 1 174 ? 0.694 4.109 -5.48 1 91.81 174 ILE A CA 1
ATOM 1301 C C . ILE A 1 174 ? 0.024 4.836 -6.645 1 91.81 174 ILE A C 1
ATOM 1303 O O . ILE A 1 174 ? 0.371 5.98 -6.953 1 91.81 174 ILE A O 1
ATOM 1307 N N . GLN A 1 175 ? -0.938 4.234 -7.23 1 92.19 175 GLN A N 1
ATOM 1308 C CA . GLN A 1 175 ? -1.629 4.84 -8.367 1 92.19 175 GLN A CA 1
ATOM 1309 C C . GLN A 1 175 ? -2.344 6.121 -7.949 1 92.19 175 GLN A C 1
ATOM 1311 O O . GLN A 1 175 ? -2.25 7.141 -8.641 1 92.19 175 GLN A O 1
ATOM 1316 N N . LEU A 1 176 ? -3.021 6.086 -6.879 1 89.69 176 LEU A N 1
ATOM 1317 C CA . LEU A 1 176 ? -3.762 7.254 -6.414 1 89.69 176 LEU A CA 1
ATOM 1318 C C . LEU A 1 176 ? -2.811 8.352 -5.949 1 89.69 176 LEU A C 1
ATOM 1320 O O . LEU A 1 176 ? -3.092 9.539 -6.129 1 89.69 176 LEU A O 1
ATOM 1324 N N . GLY A 1 177 ? -1.77 7.949 -5.352 1 86.06 177 GLY A N 1
ATOM 1325 C CA . GLY A 1 177 ? -0.825 8.914 -4.82 1 86.06 177 GLY A CA 1
ATOM 1326 C C . GLY A 1 177 ? -0.018 9.617 -5.898 1 86.06 177 GLY A C 1
ATOM 1327 O O . GLY A 1 177 ? 0.21 10.828 -5.824 1 86.06 177 GLY A O 1
ATOM 1328 N N . ARG A 1 178 ? 0.499 8.945 -6.832 1 83 178 ARG A N 1
ATOM 1329 C CA . ARG A 1 178 ? 1.39 9.484 -7.855 1 83 178 ARG A CA 1
ATOM 1330 C C . ARG A 1 178 ? 0.595 10.133 -8.984 1 83 178 ARG A C 1
ATOM 1332 O O . ARG A 1 178 ? 1.125 10.961 -9.727 1 83 178 ARG A O 1
ATOM 1339 N N . GLY A 1 179 ? -0.621 9.75 -9.07 1 79.25 179 GLY A N 1
ATOM 1340 C CA . GLY A 1 179 ? -1.37 10.211 -10.227 1 79.25 179 GLY A CA 1
ATOM 1341 C C . GLY A 1 179 ? -0.941 9.547 -11.516 1 79.25 179 GLY A C 1
ATOM 1342 O O . GLY A 1 179 ? -0.321 8.484 -11.5 1 79.25 179 GLY A O 1
ATOM 1343 N N . ALA A 1 180 ? -1.312 10.148 -12.672 1 78.62 180 ALA A N 1
ATOM 1344 C CA . ALA A 1 180 ? -1.012 9.594 -13.992 1 78.62 180 ALA A CA 1
ATOM 1345 C C . ALA A 1 180 ? 0.479 9.695 -14.305 1 78.62 180 ALA A C 1
ATOM 1347 O O . ALA A 1 180 ? 1.12 10.695 -13.984 1 78.62 180 ALA A O 1
ATOM 1348 N N . PHE A 1 181 ? 0.984 8.578 -14.797 1 82.62 181 PHE A N 1
ATOM 1349 C CA . PHE A 1 181 ? 2.396 8.547 -15.156 1 82.62 181 PHE A CA 1
ATOM 1350 C C . PHE A 1 181 ? 2.754 9.742 -16.031 1 82.62 181 PHE A C 1
ATOM 1352 O O . PHE A 1 181 ? 3.82 10.336 -15.875 1 82.62 181 PHE A O 1
ATOM 1359 N N . ASP A 1 182 ? 1.905 10.102 -16.859 1 83 182 ASP A N 1
ATOM 1360 C CA . ASP A 1 182 ? 2.17 11.133 -17.844 1 83 182 ASP A CA 1
ATOM 1361 C C . ASP A 1 182 ? 2.193 12.523 -17.219 1 83 182 ASP A C 1
ATOM 1363 O O . ASP A 1 182 ? 2.635 13.492 -17.828 1 83 182 ASP A O 1
ATOM 1367 N N . SER A 1 183 ? 1.799 12.633 -15.961 1 83 183 SER A N 1
ATOM 1368 C CA . SER A 1 183 ? 1.789 13.914 -15.273 1 83 183 SER A CA 1
ATOM 1369 C C . SER A 1 183 ? 3.145 14.211 -14.641 1 83 183 SER A C 1
ATOM 1371 O O . SER A 1 183 ? 3.408 15.344 -14.227 1 83 183 SER A O 1
ATOM 1373 N N . ALA A 1 184 ? 4.043 13.242 -14.641 1 83.44 184 ALA A N 1
ATOM 1374 C CA . ALA A 1 184 ? 5.375 13.438 -14.078 1 83.44 184 ALA A CA 1
ATOM 1375 C C . ALA A 1 184 ? 6.27 14.227 -15.031 1 83.44 184 ALA A C 1
ATOM 1377 O O . ALA A 1 184 ? 6.051 14.211 -16.25 1 83.44 184 ALA A O 1
ATOM 1378 N N . PRO A 1 185 ? 7.258 14.922 -14.492 1 84.06 185 PRO A N 1
ATOM 1379 C CA . PRO A 1 185 ? 8.219 15.609 -15.367 1 84.06 185 PRO A CA 1
ATOM 1380 C C . PRO A 1 185 ? 8.883 14.672 -16.359 1 84.06 185 PRO A C 1
ATOM 1382 O O . PRO A 1 185 ? 9.133 13.508 -16.047 1 84.06 185 PRO A O 1
ATOM 1385 N N . ALA A 1 186 ? 9.164 15.266 -17.516 1 87.25 186 ALA A N 1
ATOM 1386 C CA . ALA A 1 186 ? 9.664 14.477 -18.641 1 87.25 186 ALA A CA 1
ATOM 1387 C C . ALA A 1 186 ? 10.938 13.727 -18.25 1 87.25 186 ALA A C 1
ATOM 1389 O O . ALA A 1 186 ? 11.117 12.562 -18.609 1 87.25 186 ALA A O 1
ATOM 1390 N N . ASP A 1 187 ? 11.758 14.422 -17.531 1 85.31 187 ASP A N 1
ATOM 1391 C CA . ASP A 1 187 ? 13.031 13.82 -17.141 1 85.31 187 ASP A CA 1
ATOM 1392 C C . ASP A 1 187 ? 12.82 12.617 -16.234 1 85.31 187 ASP A C 1
ATOM 1394 O O . ASP A 1 187 ? 13.516 11.602 -16.344 1 85.31 187 ASP A O 1
ATOM 1398 N N . ARG A 1 188 ? 11.859 12.711 -15.414 1 84 188 ARG A N 1
ATOM 1399 C CA . ARG A 1 188 ? 11.547 11.609 -14.516 1 84 188 ARG A CA 1
ATOM 1400 C C . ARG A 1 188 ? 10.914 10.445 -15.266 1 84 188 ARG A C 1
ATOM 1402 O O . ARG A 1 188 ? 11.219 9.281 -15 1 84 188 ARG A O 1
ATOM 1409 N N . ARG A 1 189 ? 10.086 10.797 -16.219 1 87.25 189 ARG A N 1
ATOM 1410 C CA . ARG A 1 189 ? 9.438 9.766 -17.016 1 87.25 189 ARG A CA 1
ATOM 1411 C C . ARG A 1 189 ? 10.461 8.977 -17.828 1 87.25 189 ARG A C 1
ATOM 1413 O O . ARG A 1 189 ? 10.375 7.746 -17.906 1 87.25 189 ARG A O 1
ATOM 1420 N N . GLU A 1 190 ? 11.398 9.672 -18.266 1 88.38 190 GLU A N 1
ATOM 1421 C CA . GLU A 1 190 ? 12.398 9.055 -19.125 1 88.38 190 GLU A CA 1
ATOM 1422 C C . GLU A 1 190 ? 13.32 8.133 -18.344 1 88.38 190 GLU A C 1
ATOM 1424 O O . GLU A 1 190 ? 13.773 7.109 -18.844 1 88.38 190 GLU A O 1
ATOM 1429 N N . ALA A 1 191 ? 13.531 8.5 -17.141 1 88.38 191 ALA A N 1
ATOM 1430 C CA . ALA A 1 191 ? 14.461 7.742 -16.297 1 88.38 191 ALA A CA 1
ATOM 1431 C C . ALA A 1 191 ? 13.781 6.523 -15.688 1 88.38 191 ALA A C 1
ATOM 1433 O O . ALA A 1 191 ? 14.453 5.605 -15.203 1 88.38 191 ALA A O 1
ATOM 1434 N N . SER A 1 192 ? 12.523 6.484 -15.742 1 91.25 192 SER A N 1
ATOM 1435 C CA . SER A 1 192 ? 11.75 5.457 -15.055 1 91.25 192 SER A CA 1
ATOM 1436 C C . SER A 1 192 ? 11.789 4.137 -15.82 1 91.25 192 SER A C 1
ATOM 1438 O O . SER A 1 192 ? 11.742 4.121 -17.047 1 91.25 192 SER A O 1
ATOM 1440 N N . VAL A 1 193 ? 11.773 3.07 -15.078 1 93.5 193 VAL A N 1
ATOM 1441 C CA . VAL A 1 193 ? 11.656 1.758 -15.711 1 93.5 193 VAL A CA 1
ATOM 1442 C C . VAL A 1 193 ? 10.297 1.622 -16.391 1 93.5 193 VAL A C 1
ATOM 1444 O O . VAL A 1 193 ? 10.109 0.757 -17.25 1 93.5 193 VAL A O 1
ATOM 1447 N N . PHE A 1 194 ? 9.414 2.502 -16.047 1 93.69 194 PHE A N 1
ATOM 1448 C CA . PHE A 1 194 ? 8.062 2.426 -16.578 1 93.69 194 PHE A CA 1
ATOM 1449 C C . PHE A 1 194 ? 7.898 3.338 -17.781 1 93.69 194 PHE A C 1
ATOM 1451 O O . PHE A 1 194 ? 6.777 3.602 -18.219 1 93.69 194 PHE A O 1
ATOM 1458 N N . ALA A 1 195 ? 8.945 3.826 -18.344 1 93.31 195 ALA A N 1
ATOM 1459 C CA . ALA A 1 195 ? 8.906 4.785 -19.453 1 93.31 195 ALA A CA 1
ATOM 1460 C C . ALA A 1 195 ? 8.148 4.211 -20.641 1 93.31 195 ALA A C 1
ATOM 1462 O O . ALA A 1 195 ? 7.309 4.891 -21.25 1 93.31 195 ALA A O 1
ATOM 1463 N N . LEU A 1 196 ? 8.391 2.961 -20.953 1 93.75 196 LEU A N 1
ATOM 1464 C CA . LEU A 1 196 ? 7.812 2.363 -22.141 1 93.75 196 LEU A CA 1
ATOM 1465 C C . LEU A 1 196 ? 6.543 1.588 -21.812 1 93.75 196 LEU A C 1
ATOM 1467 O O . LEU A 1 196 ? 5.66 1.43 -22.656 1 93.75 196 LEU A O 1
ATOM 1471 N N . HIS A 1 197 ? 6.473 1.081 -20.656 1 95.5 197 HIS A N 1
ATOM 1472 C CA . HIS A 1 197 ? 5.355 0.264 -20.203 1 95.5 197 HIS A CA 1
ATOM 1473 C C . HIS A 1 197 ? 4.785 0.791 -18.891 1 95.5 197 HIS A C 1
ATOM 1475 O O . HIS A 1 197 ? 5.355 0.553 -17.812 1 95.5 197 HIS A O 1
ATOM 1481 N N . HIS A 1 198 ? 3.611 1.386 -19 1 93.75 198 HIS A N 1
ATOM 1482 C CA . HIS A 1 198 ? 3.098 2.016 -17.781 1 93.75 198 HIS A CA 1
ATOM 1483 C C . HIS A 1 198 ? 1.577 1.926 -17.719 1 93.75 198 HIS A C 1
ATOM 1485 O O . HIS A 1 198 ? 0.936 2.691 -17 1 93.75 198 HIS A O 1
ATOM 1491 N N . ASP A 1 199 ? 0.958 1.053 -18.453 1 95.44 199 ASP A N 1
ATOM 1492 C CA . ASP A 1 199 ? -0.488 0.868 -18.391 1 95.44 199 ASP A CA 1
ATOM 1493 C C . ASP A 1 199 ? -0.899 0.263 -17.047 1 95.44 199 ASP A C 1
ATOM 1495 O O . ASP A 1 199 ? -0.607 -0.902 -16.766 1 95.44 199 ASP A O 1
ATOM 1499 N N . PRO A 1 200 ? -1.637 1.021 -16.25 1 94.12 200 PRO A N 1
ATOM 1500 C CA . PRO A 1 200 ? -1.945 0.541 -14.898 1 94.12 200 PRO A CA 1
ATOM 1501 C C . PRO A 1 200 ? -2.807 -0.72 -14.906 1 94.12 200 PRO A C 1
ATOM 1503 O O . PRO A 1 200 ? -2.668 -1.569 -14.023 1 94.12 200 PRO A O 1
ATOM 1506 N N . ALA A 1 201 ? -3.691 -0.82 -15.883 1 96.38 201 ALA A N 1
ATOM 1507 C CA . ALA A 1 201 ? -4.551 -1.998 -15.961 1 96.38 201 ALA A CA 1
ATOM 1508 C C . ALA A 1 201 ? -3.736 -3.252 -16.266 1 96.38 201 ALA A C 1
ATOM 1510 O O . ALA A 1 201 ? -3.951 -4.305 -15.664 1 96.38 201 ALA A O 1
ATOM 1511 N N . ARG A 1 202 ? -2.818 -3.162 -17.188 1 97.44 202 ARG A N 1
ATOM 1512 C CA . ARG A 1 202 ? -1.977 -4.301 -17.547 1 97.44 202 ARG A CA 1
ATOM 1513 C C . ARG A 1 202 ? -1.024 -4.656 -16.406 1 97.44 202 ARG A C 1
ATOM 1515 O O . ARG A 1 202 ? -0.767 -5.836 -16.141 1 97.44 202 ARG A O 1
ATOM 1522 N N . ARG A 1 203 ? -0.524 -3.631 -15.766 1 97 203 ARG A N 1
ATOM 1523 C CA . ARG A 1 203 ? 0.346 -3.84 -14.609 1 97 203 ARG A CA 1
ATOM 1524 C C . ARG A 1 203 ? -0.382 -4.594 -13.508 1 97 203 ARG A C 1
ATOM 1526 O O . ARG A 1 203 ? 0.176 -5.516 -12.898 1 97 203 ARG A O 1
ATOM 1533 N N . PHE A 1 204 ? -1.595 -4.191 -13.336 1 98.62 204 PHE A N 1
ATOM 1534 C CA . PHE A 1 204 ? -2.396 -4.836 -12.305 1 98.62 204 PHE A CA 1
ATOM 1535 C C . PHE A 1 204 ? -2.682 -6.289 -12.664 1 98.62 204 PHE A C 1
ATOM 1537 O O . PHE A 1 204 ? -2.484 -7.188 -11.844 1 98.62 204 PHE A O 1
ATOM 1544 N N . GLU A 1 205 ? -3.143 -6.473 -13.812 1 98.62 205 GLU A N 1
ATOM 1545 C CA . GLU A 1 205 ? -3.469 -7.816 -14.289 1 98.62 205 GLU A CA 1
ATOM 1546 C C . GLU A 1 205 ? -2.262 -8.742 -14.188 1 98.62 205 GLU A C 1
ATOM 1548 O O . GLU A 1 205 ? -2.383 -9.883 -13.75 1 98.62 205 GLU A O 1
ATOM 1553 N N . PHE A 1 206 ? -1.166 -8.266 -14.602 1 98.62 206 PHE A N 1
ATOM 1554 C CA . PHE A 1 206 ? 0.039 -9.086 -14.578 1 98.62 206 PHE A CA 1
ATOM 1555 C C . PHE A 1 206 ? 0.437 -9.422 -13.148 1 98.62 206 PHE A C 1
ATOM 1557 O O . PHE A 1 206 ? 0.854 -10.547 -12.859 1 98.62 206 PHE A O 1
ATOM 1564 N N . GLY A 1 207 ? 0.337 -8.43 -12.195 1 98.75 207 GLY A N 1
ATOM 1565 C CA . GLY A 1 207 ? 0.621 -8.695 -10.797 1 98.75 207 GLY A CA 1
ATOM 1566 C C . GLY A 1 207 ? -0.263 -9.773 -10.203 1 98.75 207 GLY A C 1
ATOM 1567 O O . GLY A 1 207 ? 0.222 -10.656 -9.492 1 98.75 207 GLY A O 1
ATOM 1568 N N . VAL A 1 208 ? -1.517 -9.703 -10.547 1 98.88 208 VAL A N 1
ATOM 1569 C CA . VAL A 1 208 ? -2.451 -10.719 -10.078 1 98.88 208 VAL A CA 1
ATOM 1570 C C . VAL A 1 208 ? -2.061 -12.078 -10.648 1 98.88 208 VAL A C 1
ATOM 1572 O O . VAL A 1 208 ? -2.027 -13.078 -9.93 1 98.88 208 VAL A O 1
ATOM 1575 N N . THR A 1 209 ? -1.747 -12.109 -11.898 1 98.56 209 THR A N 1
ATOM 1576 C CA . THR A 1 209 ? -1.356 -13.344 -12.57 1 98.56 209 THR A CA 1
ATOM 1577 C C . THR A 1 209 ? -0.121 -13.953 -11.906 1 98.56 209 THR A C 1
ATOM 1579 O O . THR A 1 209 ? -0.066 -15.156 -11.68 1 98.56 209 THR A O 1
ATOM 1582 N N . LEU A 1 210 ? 0.858 -13.156 -11.594 1 98.56 210 LEU A N 1
ATOM 1583 C CA . LEU A 1 210 ? 2.082 -13.633 -10.961 1 98.56 210 LEU A CA 1
ATOM 1584 C C . LEU A 1 210 ? 1.778 -14.32 -9.633 1 98.56 210 LEU A C 1
ATOM 1586 O O . LEU A 1 210 ? 2.248 -15.43 -9.383 1 98.56 210 LEU A O 1
ATOM 1590 N N . ILE A 1 211 ? 1.025 -13.672 -8.805 1 98.81 211 ILE A N 1
ATOM 1591 C CA . ILE A 1 211 ? 0.736 -14.195 -7.477 1 98.81 211 ILE A CA 1
ATOM 1592 C C . ILE A 1 211 ? -0.032 -15.516 -7.602 1 98.81 211 ILE A C 1
ATOM 1594 O O . ILE A 1 211 ? 0.301 -16.5 -6.934 1 98.81 211 ILE A O 1
ATOM 1598 N N . LEU A 1 212 ? -1.015 -15.523 -8.484 1 98.75 212 LEU A N 1
ATOM 1599 C CA . LEU A 1 212 ? -1.853 -16.719 -8.594 1 98.75 212 LEU A CA 1
ATOM 1600 C C . LEU A 1 212 ? -1.085 -17.859 -9.242 1 98.75 212 LEU A C 1
ATOM 1602 O O . LEU A 1 212 ? -1.302 -19.031 -8.914 1 98.75 212 LEU A O 1
ATOM 1606 N N . ASP A 1 213 ? -0.189 -17.562 -10.188 1 98.19 213 ASP A N 1
ATOM 1607 C CA . ASP A 1 213 ? 0.693 -18.594 -10.719 1 98.19 213 ASP A CA 1
ATOM 1608 C C . ASP A 1 213 ? 1.622 -19.141 -9.633 1 98.19 213 ASP A C 1
ATOM 1610 O O . ASP A 1 213 ? 1.971 -20.328 -9.641 1 98.19 213 ASP A O 1
ATOM 1614 N N . GLY A 1 214 ? 2.027 -18.234 -8.75 1 98.44 214 GLY A N 1
ATOM 1615 C CA . GLY A 1 214 ? 2.793 -18.688 -7.598 1 98.44 214 GLY A CA 1
ATOM 1616 C C . GLY A 1 214 ? 2.027 -19.641 -6.711 1 98.44 214 GLY A C 1
ATOM 1617 O O . GLY A 1 214 ? 2.578 -20.656 -6.258 1 98.44 214 GLY A O 1
ATOM 1618 N N . VAL A 1 215 ? 0.82 -19.359 -6.492 1 98.44 215 VAL A N 1
ATOM 1619 C CA . VAL A 1 215 ? -0.044 -20.25 -5.711 1 98.44 215 VAL A CA 1
ATOM 1620 C C . VAL A 1 215 ? -0.13 -21.609 -6.383 1 98.44 215 VAL A C 1
ATOM 1622 O O . VAL A 1 215 ? 0.022 -22.641 -5.727 1 98.44 215 VAL A O 1
ATOM 1625 N N . ALA A 1 216 ? -0.375 -21.594 -7.691 1 97.56 216 ALA A N 1
ATOM 1626 C CA . ALA A 1 216 ? -0.479 -22.844 -8.438 1 97.56 216 ALA A CA 1
ATOM 1627 C C . ALA A 1 216 ? 0.813 -23.641 -8.344 1 97.56 216 ALA A C 1
ATOM 1629 O O . ALA A 1 216 ? 0.78 -24.875 -8.234 1 97.56 216 ALA A O 1
ATOM 1630 N N . SER A 1 217 ? 1.935 -23 -8.43 1 96.25 217 SER A N 1
ATOM 1631 C CA . SER A 1 217 ? 3.232 -23.656 -8.359 1 96.25 217 SER A CA 1
ATOM 1632 C C . SER A 1 217 ? 3.426 -24.344 -7.008 1 96.25 217 SER A C 1
ATOM 1634 O O . SER A 1 217 ? 3.881 -25.484 -6.949 1 96.25 217 SER A O 1
ATOM 1636 N N . ILE A 1 218 ? 3.062 -23.688 -5.938 1 95.69 218 ILE A N 1
ATOM 1637 C CA . ILE A 1 218 ? 3.211 -24.234 -4.594 1 95.69 218 ILE A CA 1
ATOM 1638 C C . ILE A 1 218 ? 2.252 -25.406 -4.402 1 95.69 218 ILE A C 1
ATOM 1640 O O . ILE A 1 218 ? 2.621 -26.438 -3.83 1 95.69 218 ILE A O 1
ATOM 1644 N N . ALA A 1 219 ? 1.047 -25.266 -4.832 1 95 219 ALA A N 1
ATOM 1645 C CA . ALA A 1 219 ? 0.037 -26.312 -4.734 1 95 219 ALA A CA 1
ATOM 1646 C C . ALA A 1 219 ? 0.501 -27.594 -5.434 1 95 219 ALA A C 1
ATOM 1648 O O . ALA A 1 219 ? 0.234 -28.703 -4.965 1 95 219 ALA A O 1
ATOM 1649 N N . GLN A 1 220 ? 1.131 -27.391 -6.543 1 90.5 220 GLN A N 1
ATOM 1650 C CA . GLN A 1 220 ? 1.604 -28.531 -7.32 1 90.5 220 GLN A CA 1
ATOM 1651 C C . GLN A 1 220 ? 2.76 -29.234 -6.613 1 90.5 220 GLN A C 1
ATOM 1653 O O . GLN A 1 220 ? 2.885 -30.453 -6.688 1 90.5 220 GLN A O 1
ATOM 1658 N N . ARG A 1 221 ? 3.605 -28.484 -5.906 1 86.19 221 ARG A N 1
ATOM 1659 C CA . ARG A 1 221 ? 4.73 -29.062 -5.188 1 86.19 221 ARG A CA 1
ATOM 1660 C C . ARG A 1 221 ? 4.254 -29.828 -3.955 1 86.19 221 ARG A C 1
ATOM 1662 O O . ARG A 1 221 ? 4.863 -30.828 -3.564 1 86.19 221 ARG A O 1
ATOM 1669 N N . GLY A 1 222 ? 3.346 -29.188 -3.176 1 71.44 222 GLY A N 1
ATOM 1670 C CA . GLY A 1 222 ? 2.805 -29.844 -1.999 1 71.44 222 GLY A CA 1
ATOM 1671 C C . GLY A 1 222 ? 2.047 -31.125 -2.328 1 71.44 222 GLY A C 1
ATOM 1672 O O . GLY A 1 222 ? 1.97 -32.031 -1.503 1 71.44 222 GLY A O 1
ATOM 1673 N N . SER A 1 223 ? 1.463 -31.172 -3.439 1 61.34 223 SER A N 1
ATOM 1674 C CA . SER A 1 223 ? 0.756 -32.375 -3.869 1 61.34 223 SER A CA 1
ATOM 1675 C C . SER A 1 223 ? 1.73 -33.469 -4.238 1 61.34 223 SER A C 1
ATOM 1677 O O . SER A 1 223 ? 1.354 -34.656 -4.277 1 61.34 223 SER A O 1
ATOM 1679 N N . THR A 1 224 ? 2.934 -33.094 -4.5 1 53.59 224 THR A N 1
ATOM 1680 C CA . THR A 1 224 ? 3.912 -34.125 -4.855 1 53.59 224 THR A CA 1
ATOM 1681 C C . THR A 1 224 ? 4.566 -34.688 -3.605 1 53.59 224 THR A C 1
ATOM 1683 O O . THR A 1 224 ? 5.246 -35.719 -3.672 1 53.59 224 THR A O 1
ATOM 1686 N N . THR A 1 225 ? 4.445 -34.062 -2.447 1 45.28 225 THR A N 1
ATOM 1687 C CA . THR A 1 225 ? 4.98 -34.781 -1.282 1 45.28 225 THR A CA 1
ATOM 1688 C C . THR A 1 225 ? 3.902 -35.625 -0.613 1 45.28 225 THR A C 1
ATOM 1690 O O . THR A 1 225 ? 2.736 -35.219 -0.566 1 45.28 225 THR A O 1
ATOM 1693 N N . MET B 1 1 ? 76 44.562 76 1 28.14 1 MET B N 1
ATOM 1694 C CA . MET B 1 1 ? 76.188 44.875 74.625 1 28.14 1 MET B CA 1
ATOM 1695 C C . MET B 1 1 ? 75.25 44 73.75 1 28.14 1 MET B C 1
ATOM 1697 O O . MET B 1 1 ? 75.625 42.875 73.438 1 28.14 1 MET B O 1
ATOM 1701 N N . GLY B 1 2 ? 73.938 44 74.062 1 30.31 2 GLY B N 1
ATOM 1702 C CA . GLY B 1 2 ? 72.812 43.25 73.625 1 30.31 2 GLY B CA 1
ATOM 1703 C C . GLY B 1 2 ? 72.438 43.406 72.188 1 30.31 2 GLY B C 1
ATOM 1704 O O . GLY B 1 2 ? 72.188 44.531 71.688 1 30.31 2 GLY B O 1
ATOM 1705 N N . THR B 1 3 ? 73.062 42.562 71.312 1 32.88 3 THR B N 1
ATOM 1706 C CA . THR B 1 3 ? 73.125 42.594 69.812 1 32.88 3 THR B CA 1
ATOM 1707 C C . THR B 1 3 ? 71.688 42.5 69.25 1 32.88 3 THR B C 1
ATOM 1709 O O . THR B 1 3 ? 70.938 41.625 69.688 1 32.88 3 THR B O 1
ATOM 1712 N N . CYS B 1 4 ? 71.062 43.625 68.875 1 29.02 4 CYS B N 1
ATOM 1713 C CA . CYS B 1 4 ? 69.812 43.938 68.312 1 29.02 4 CYS B CA 1
ATOM 1714 C C . CYS B 1 4 ? 69.625 43.219 66.938 1 29.02 4 CYS B C 1
ATOM 1716 O O . CYS B 1 4 ? 70.375 43.5 66 1 29.02 4 CYS B O 1
ATOM 1718 N N . ASN B 1 5 ? 69.438 41.844 66.938 1 29.42 5 ASN B N 1
ATOM 1719 C CA . ASN B 1 5 ? 69.312 41 65.75 1 29.42 5 ASN B CA 1
ATOM 1720 C C . ASN B 1 5 ? 68.188 41.469 64.875 1 29.42 5 ASN B C 1
ATOM 1722 O O . ASN B 1 5 ? 67 41.469 65.25 1 29.42 5 ASN B O 1
ATOM 1726 N N . PHE B 1 6 ? 68.438 42.469 63.938 1 28.34 6 PHE B N 1
ATOM 1727 C CA . PHE B 1 6 ? 67.562 43.125 63 1 28.34 6 PHE B CA 1
ATOM 1728 C C . PHE B 1 6 ? 66.938 42.094 62.031 1 28.34 6 PHE B C 1
ATOM 1730 O O . PHE B 1 6 ? 67.688 41.406 61.312 1 28.34 6 PHE B O 1
ATOM 1737 N N . ASP B 1 7 ? 65.938 41.281 62.344 1 29.92 7 ASP B N 1
ATOM 1738 C CA . ASP B 1 7 ? 65.188 40.281 61.562 1 29.92 7 ASP B CA 1
ATOM 1739 C C . ASP B 1 7 ? 64.625 40.875 60.281 1 29.92 7 ASP B C 1
ATOM 1741 O O . ASP B 1 7 ? 63.812 41.781 60.344 1 29.92 7 ASP B O 1
ATOM 1745 N N . THR B 1 8 ? 65.5 41.094 59.25 1 29.72 8 THR B N 1
ATOM 1746 C CA . THR B 1 8 ? 65.188 41.625 57.938 1 29.72 8 THR B CA 1
ATOM 1747 C C . THR B 1 8 ? 64.062 40.812 57.281 1 29.72 8 THR B C 1
ATOM 1749 O O . THR B 1 8 ? 64.188 39.625 57 1 29.72 8 THR B O 1
ATOM 1752 N N . ARG B 1 9 ? 62.781 41 57.688 1 28.28 9 ARG B N 1
ATOM 1753 C CA . ARG B 1 9 ? 61.562 40.469 57.094 1 28.28 9 ARG B CA 1
ATOM 1754 C C . ARG B 1 9 ? 61.531 40.75 55.594 1 28.28 9 ARG B C 1
ATOM 1756 O O . ARG B 1 9 ? 61.438 41.906 55.156 1 28.28 9 ARG B O 1
ATOM 1763 N N . ILE B 1 10 ? 62.344 40.094 54.75 1 27.58 10 ILE B N 1
ATOM 1764 C CA . ILE B 1 10 ? 62.312 40.188 53.312 1 27.58 10 ILE B CA 1
ATOM 1765 C C . ILE B 1 10 ? 60.875 39.938 52.812 1 27.58 10 ILE B C 1
ATOM 1767 O O . ILE B 1 10 ? 60.344 38.844 53 1 27.58 10 ILE B O 1
ATOM 1771 N N . ALA B 1 11 ? 59.969 40.906 52.844 1 29.17 11 ALA B N 1
ATOM 1772 C CA . ALA B 1 11 ? 58.656 40.844 52.219 1 29.17 11 ALA B CA 1
ATOM 1773 C C . ALA B 1 11 ? 58.781 40.469 50.75 1 29.17 11 ALA B C 1
ATOM 1775 O O . ALA B 1 11 ? 59.312 41.25 49.938 1 29.17 11 ALA B O 1
ATOM 1776 N N . ILE B 1 12 ? 59.125 39.188 50.438 1 29.23 12 ILE B N 1
ATOM 1777 C CA . ILE B 1 12 ? 59.062 38.719 49.062 1 29.23 12 ILE B CA 1
ATOM 1778 C C . ILE B 1 12 ? 57.75 39.125 48.406 1 29.23 12 ILE B C 1
ATOM 1780 O O . ILE B 1 12 ? 56.688 38.688 48.844 1 29.23 12 ILE B O 1
ATOM 1784 N N . VAL B 1 13 ? 57.594 40.344 48 1 31.95 13 VAL B N 1
ATOM 1785 C CA . VAL B 1 13 ? 56.469 40.719 47.125 1 31.95 13 VAL B CA 1
ATOM 1786 C C . VAL B 1 13 ? 56.344 39.75 45.969 1 31.95 13 VAL B C 1
ATOM 1788 O O . VAL B 1 13 ? 57.25 39.688 45.094 1 31.95 13 VAL B O 1
ATOM 1791 N N . VAL B 1 14 ? 56 38.469 46.219 1 31.11 14 VAL B N 1
ATOM 1792 C CA . VAL B 1 14 ? 55.656 37.594 45.125 1 31.11 14 VAL B CA 1
ATOM 1793 C C . VAL B 1 14 ? 54.75 38.312 44.125 1 31.11 14 VAL B C 1
ATOM 1795 O O . VAL B 1 14 ? 53.656 38.781 44.5 1 31.11 14 VAL B O 1
ATOM 1798 N N . SER B 1 15 ? 55.281 39.219 43.219 1 33.31 15 SER B N 1
ATOM 1799 C CA . SER B 1 15 ? 54.531 39.656 42.031 1 33.31 15 SER B CA 1
ATOM 1800 C C . SER B 1 15 ? 53.719 38.531 41.438 1 33.31 15 SER B C 1
ATOM 1802 O O . SER B 1 15 ? 54.281 37.531 40.969 1 33.31 15 SER B O 1
ATOM 1804 N N . MET B 1 16 ? 52.625 38.094 42.062 1 31.78 16 MET B N 1
ATOM 1805 C CA . MET B 1 16 ? 51.656 37.188 41.438 1 31.78 16 MET B CA 1
ATOM 1806 C C . MET B 1 16 ? 51.375 37.594 40 1 31.78 16 MET B C 1
ATOM 1808 O O . MET B 1 16 ? 50.719 38.625 39.781 1 31.78 16 MET B O 1
ATOM 1812 N N . VAL B 1 17 ? 52.312 37.625 39.031 1 37.94 17 VAL B N 1
ATOM 1813 C CA . VAL B 1 17 ? 51.906 37.719 37.625 1 37.94 17 VAL B CA 1
ATOM 1814 C C . VAL B 1 17 ? 50.688 36.844 37.375 1 37.94 17 VAL B C 1
ATOM 1816 O O . VAL B 1 17 ? 50.75 35.625 37.594 1 37.94 17 VAL B O 1
ATOM 1819 N N . SER B 1 18 ? 49.531 37.312 37.812 1 33.62 18 SER B N 1
ATOM 1820 C CA . SER B 1 18 ? 48.312 36.625 37.406 1 33.62 18 SER B CA 1
ATOM 1821 C C . SER B 1 18 ? 48.344 36.25 35.906 1 33.62 18 SER B C 1
ATOM 1823 O O . SER B 1 18 ? 48.531 37.125 35.062 1 33.62 18 SER B O 1
ATOM 1825 N N . GLU B 1 19 ? 49 35.156 35.5 1 38.66 19 GLU B N 1
ATOM 1826 C CA . GLU B 1 19 ? 48.75 34.625 34.156 1 38.66 19 GLU B CA 1
ATOM 1827 C C . GLU B 1 19 ? 47.312 34.812 33.75 1 38.66 19 GLU B C 1
ATOM 1829 O O . GLU B 1 19 ? 46.375 34.312 34.406 1 38.66 19 GLU B O 1
ATOM 1834 N N . SER B 1 20 ? 46.969 36 33.219 1 36.34 20 SER B N 1
ATOM 1835 C CA . SER B 1 20 ? 45.688 36.156 32.562 1 36.34 20 SER B CA 1
ATOM 1836 C C . SER B 1 20 ? 45.281 34.906 31.766 1 36.34 20 SER B C 1
ATOM 1838 O O . SER B 1 20 ? 46.062 34.469 30.922 1 36.34 20 SER B O 1
ATOM 1840 N N . ALA B 1 21 ? 44.688 33.938 32.344 1 37.16 21 ALA B N 1
ATOM 1841 C CA . ALA B 1 21 ? 44.062 32.844 31.609 1 37.16 21 ALA B CA 1
ATOM 1842 C C . ALA B 1 21 ? 43.406 33.375 30.344 1 37.16 21 ALA B C 1
ATOM 1844 O O . ALA B 1 21 ? 42.531 34.25 30.406 1 37.16 21 ALA B O 1
ATOM 1845 N N . GLY B 1 22 ? 44.125 33.625 29.266 1 37.38 22 GLY B N 1
ATOM 1846 C CA . GLY B 1 22 ? 43.5 33.906 27.984 1 37.38 22 GLY B CA 1
ATOM 1847 C C . GLY B 1 22 ? 42.156 33.219 27.844 1 37.38 22 GLY B C 1
ATOM 1848 O O . GLY B 1 22 ? 42.031 32 28.094 1 37.38 22 GLY B O 1
ATOM 1849 N N . SER B 1 23 ? 41.094 33.844 28.078 1 36.91 23 SER B N 1
ATOM 1850 C CA . SER B 1 23 ? 39.719 33.375 27.828 1 36.91 23 SER B CA 1
ATOM 1851 C C . SER B 1 23 ? 39.656 32.562 26.531 1 36.91 23 SER B C 1
ATOM 1853 O O . SER B 1 23 ? 40 33.062 25.453 1 36.91 23 SER B O 1
ATOM 1855 N N . ALA B 1 24 ? 40.125 31.344 26.453 1 41.88 24 ALA B N 1
ATOM 1856 C CA . ALA B 1 24 ? 39.781 30.484 25.312 1 41.88 24 ALA B CA 1
ATOM 1857 C C . ALA B 1 24 ? 38.406 30.891 24.734 1 41.88 24 ALA B C 1
ATOM 1859 O O . ALA B 1 24 ? 37.406 30.828 25.438 1 41.88 24 ALA B O 1
ATOM 1860 N N . ARG B 1 25 ? 38.375 31.906 23.891 1 41 25 ARG B N 1
ATOM 1861 C CA . ARG B 1 25 ? 37.156 32.219 23.141 1 41 25 ARG B CA 1
ATOM 1862 C C . ARG B 1 25 ? 36.344 30.969 22.875 1 41 25 ARG B C 1
ATOM 1864 O O . ARG B 1 25 ? 36.875 29.922 22.531 1 41 25 ARG B O 1
ATOM 1871 N N . ALA B 1 26 ? 35.312 30.766 23.547 1 42.53 26 ALA B N 1
ATOM 1872 C CA . ALA B 1 26 ? 34.25 29.812 23.172 1 42.53 26 ALA B CA 1
ATOM 1873 C C . ALA B 1 26 ? 34.25 29.578 21.672 1 42.53 26 ALA B C 1
ATOM 1875 O O . ALA B 1 26 ? 34.062 30.516 20.891 1 42.53 26 ALA B O 1
ATOM 1876 N N . GLY B 1 27 ? 35.125 28.766 21.141 1 40.69 27 GLY B N 1
ATOM 1877 C CA . GLY B 1 27 ? 35.125 28.422 19.734 1 40.69 27 GLY B CA 1
ATOM 1878 C C . GLY B 1 27 ? 33.781 28.5 19.094 1 40.69 27 GLY B C 1
ATOM 1879 O O . GLY B 1 27 ? 32.75 28.484 19.781 1 40.69 27 GLY B O 1
ATOM 1880 N N . ARG B 1 28 ? 33.656 29.266 18 1 45.59 28 ARG B N 1
ATOM 1881 C CA . ARG B 1 28 ? 32.406 29.359 17.234 1 45.59 28 ARG B CA 1
ATOM 1882 C C . ARG B 1 28 ? 31.625 28.062 17.297 1 45.59 28 ARG B C 1
ATOM 1884 O O . ARG B 1 28 ? 32.188 26.969 17.188 1 45.59 28 ARG B O 1
ATOM 1891 N N . PRO B 1 29 ? 30.516 28.016 17.984 1 48.09 29 PRO B N 1
ATOM 1892 C CA . PRO B 1 29 ? 29.703 26.797 17.953 1 48.09 29 PRO B CA 1
ATOM 1893 C C . PRO B 1 29 ? 29.875 26 16.656 1 48.09 29 PRO B C 1
ATOM 1895 O O . PRO B 1 29 ? 30.062 26.594 15.586 1 48.09 29 PRO B O 1
ATOM 1898 N N . LYS B 1 30 ? 30.562 24.969 16.578 1 50.47 30 LYS B N 1
ATOM 1899 C CA . LYS B 1 30 ? 30.797 24.031 15.469 1 50.47 30 LYS B CA 1
ATOM 1900 C C . LYS B 1 30 ? 29.609 24.016 14.516 1 50.47 30 LYS B C 1
ATOM 1902 O O . LYS B 1 30 ? 28.453 23.906 14.945 1 50.47 30 LYS B O 1
ATOM 1907 N N . ALA B 1 31 ? 29.703 24.703 13.359 1 56.31 31 ALA B N 1
ATOM 1908 C CA . ALA B 1 31 ? 28.75 24.781 12.258 1 56.31 31 ALA B CA 1
ATOM 1909 C C . ALA B 1 31 ? 28.031 23.438 12.07 1 56.31 31 ALA B C 1
ATOM 1911 O O . ALA B 1 31 ? 28.672 22.391 12.023 1 56.31 31 ALA B O 1
ATOM 1912 N N . LEU B 1 32 ? 26.781 23.328 12.539 1 68.19 32 LEU B N 1
ATOM 1913 C CA . LEU B 1 32 ? 25.969 22.141 12.32 1 68.19 32 LEU B CA 1
ATOM 1914 C C . LEU B 1 32 ? 26.094 21.641 10.883 1 68.19 32 LEU B C 1
ATOM 1916 O O . LEU B 1 32 ? 26.047 22.438 9.938 1 68.19 32 LEU B O 1
ATOM 1920 N N . SER B 1 33 ? 26.547 20.406 10.773 1 82.5 33 SER B N 1
ATOM 1921 C CA . SER B 1 33 ? 26.734 19.812 9.461 1 82.5 33 SER B CA 1
ATOM 1922 C C . SER B 1 33 ? 25.391 19.5 8.805 1 82.5 33 SER B C 1
ATOM 1924 O O . SER B 1 33 ? 24.359 19.422 9.484 1 82.5 33 SER B O 1
ATOM 1926 N N . HIS B 1 34 ? 25.359 19.672 7.578 1 88.88 34 HIS B N 1
ATOM 1927 C CA . HIS B 1 34 ? 24.219 19.266 6.773 1 88.88 34 HIS B CA 1
ATOM 1928 C C . HIS B 1 34 ? 23.688 17.906 7.223 1 88.88 34 HIS B C 1
ATOM 1930 O O . HIS B 1 34 ? 22.469 17.703 7.289 1 88.88 34 HIS B O 1
ATOM 1936 N N . ARG B 1 35 ? 24.547 17.094 7.699 1 90.44 35 ARG B N 1
ATOM 1937 C CA . ARG B 1 35 ? 24.172 15.742 8.117 1 90.44 35 ARG B CA 1
ATOM 1938 C C . ARG B 1 35 ? 23.375 15.773 9.422 1 90.44 35 ARG B C 1
ATOM 1940 O O . ARG B 1 35 ? 22.422 15.023 9.586 1 90.44 35 ARG B O 1
ATOM 1947 N N . GLN B 1 36 ? 23.703 16.594 10.234 1 92.25 36 GLN B N 1
ATOM 1948 C CA . GLN B 1 36 ? 22.984 16.703 11.492 1 92.25 36 GLN B CA 1
ATOM 1949 C C . GLN B 1 36 ? 21.547 17.188 11.266 1 92.25 36 GLN B C 1
ATOM 1951 O O . GLN B 1 36 ? 20.625 16.719 11.922 1 92.25 36 GLN B O 1
ATOM 1956 N N . ILE B 1 37 ? 21.469 18.109 10.391 1 94.06 37 ILE B N 1
ATOM 1957 C CA . ILE B 1 37 ? 20.156 18.625 10.07 1 94.06 37 ILE B CA 1
ATOM 1958 C C . ILE B 1 37 ? 19.312 17.531 9.422 1 94.06 37 ILE B C 1
ATOM 1960 O O . ILE B 1 37 ? 18.125 17.359 9.758 1 94.06 37 ILE B O 1
ATOM 1964 N N . LEU B 1 38 ? 19.922 16.812 8.602 1 94.56 38 LEU B N 1
ATOM 1965 C CA . LEU B 1 38 ? 19.219 15.727 7.922 1 94.56 38 LEU B CA 1
ATOM 1966 C C . LEU B 1 38 ? 18.766 14.664 8.922 1 94.56 38 LEU B C 1
ATOM 1968 O O . LEU B 1 38 ? 17.641 14.164 8.828 1 94.56 38 LEU B O 1
ATOM 1972 N N . ASP B 1 39 ? 19.609 14.367 9.844 1 95.25 39 ASP B N 1
ATOM 1973 C CA . ASP B 1 39 ? 19.266 13.367 10.852 1 95.25 39 ASP B CA 1
ATOM 1974 C C . ASP B 1 39 ? 18.094 13.836 11.711 1 95.25 39 ASP B C 1
ATOM 1976 O O . ASP B 1 39 ? 17.188 13.055 12.008 1 95.25 39 ASP B O 1
ATOM 1980 N N . ALA B 1 40 ? 18.125 15.016 12.039 1 95.69 40 ALA B N 1
ATOM 1981 C CA . ALA B 1 40 ? 17.031 15.586 12.82 1 95.69 40 ALA B CA 1
ATOM 1982 C C . ALA B 1 40 ? 15.742 15.602 12.008 1 95.69 40 ALA B C 1
ATOM 1984 O O . ALA B 1 40 ? 14.672 15.289 12.539 1 95.69 40 ALA B O 1
ATOM 1985 N N . ALA B 1 41 ? 15.867 15.977 10.789 1 96.38 41 ALA B N 1
ATOM 1986 C CA . ALA B 1 41 ? 14.703 16 9.898 1 96.38 41 ALA B CA 1
ATOM 1987 C C . ALA B 1 41 ? 14.086 14.617 9.766 1 96.38 41 ALA B C 1
ATOM 1989 O O . ALA B 1 41 ? 12.859 14.469 9.773 1 96.38 41 ALA B O 1
ATOM 1990 N N . ALA B 1 42 ? 14.938 13.648 9.656 1 96.38 42 ALA B N 1
ATOM 1991 C CA . ALA B 1 42 ? 14.461 12.273 9.531 1 96.38 42 ALA B CA 1
ATOM 1992 C C . ALA B 1 42 ? 13.68 11.852 10.766 1 96.38 42 ALA B C 1
ATOM 1994 O O . ALA B 1 42 ? 12.609 11.25 10.656 1 96.38 42 ALA B O 1
ATOM 1995 N N . GLU B 1 43 ? 14.203 12.195 11.883 1 96.19 43 GLU B N 1
ATOM 1996 C CA . GLU B 1 43 ? 13.539 11.844 13.133 1 96.19 43 GLU B CA 1
ATOM 1997 C C . GLU B 1 43 ? 12.164 12.508 13.234 1 96.19 43 GLU B C 1
ATOM 1999 O O . GLU B 1 43 ? 11.18 11.852 13.594 1 96.19 43 GLU B O 1
ATOM 2004 N N . ILE B 1 44 ? 12.125 13.711 12.859 1 96 44 ILE B N 1
ATOM 2005 C CA . ILE B 1 44 ? 10.875 14.469 12.906 1 96 44 ILE B CA 1
ATOM 2006 C C . ILE B 1 44 ? 9.891 13.883 11.898 1 96 44 ILE B C 1
ATOM 2008 O O . ILE B 1 44 ? 8.734 13.625 12.234 1 96 44 ILE B O 1
ATOM 2012 N N . ALA B 1 45 ? 10.367 13.648 10.734 1 95.19 45 ALA B N 1
ATOM 2013 C CA . ALA B 1 45 ? 9.492 13.18 9.664 1 95.19 45 ALA B CA 1
ATOM 2014 C C . ALA B 1 45 ? 9 11.766 9.93 1 95.19 45 ALA B C 1
ATOM 2016 O O . ALA B 1 45 ? 7.855 11.43 9.602 1 95.19 45 ALA B O 1
ATOM 2017 N N . ASP B 1 46 ? 9.852 10.945 10.5 1 95.38 46 ASP B N 1
ATOM 2018 C CA . ASP B 1 46 ? 9.469 9.57 10.781 1 95.38 46 ASP B CA 1
ATOM 2019 C C . ASP B 1 46 ? 8.391 9.508 11.859 1 95.38 46 ASP B C 1
ATOM 2021 O O . ASP B 1 46 ? 7.574 8.578 11.867 1 95.38 46 ASP B O 1
ATOM 2025 N N . THR B 1 47 ? 8.367 10.508 12.672 1 92.62 47 THR B N 1
ATOM 2026 C CA . THR B 1 47 ? 7.418 10.523 13.781 1 92.62 47 THR B CA 1
ATOM 2027 C C . THR B 1 47 ? 6.168 11.32 13.414 1 92.62 47 THR B C 1
ATOM 2029 O O . THR B 1 47 ? 5.047 10.867 13.656 1 92.62 47 THR B O 1
ATOM 2032 N N . ASP B 1 48 ? 6.422 12.445 12.688 1 92.44 48 ASP B N 1
ATOM 2033 C CA . ASP B 1 48 ? 5.32 13.391 12.539 1 92.44 48 ASP B CA 1
ATOM 2034 C C . ASP B 1 48 ? 4.992 13.625 11.07 1 92.44 48 ASP B C 1
ATOM 2036 O O . ASP B 1 48 ? 4.047 14.352 10.742 1 92.44 48 ASP B O 1
ATOM 2040 N N . GLY B 1 49 ? 5.703 12.984 10.219 1 91.38 49 GLY B N 1
ATOM 2041 C CA . GLY B 1 49 ? 5.469 13.172 8.797 1 91.38 49 GLY B CA 1
ATOM 2042 C C . GLY B 1 49 ? 6.359 14.234 8.172 1 91.38 49 GLY B C 1
ATOM 2043 O O . GLY B 1 49 ? 6.949 15.047 8.891 1 91.38 49 GLY B O 1
ATOM 2044 N N . LEU B 1 50 ? 6.406 14.234 6.859 1 90 50 LEU B N 1
ATOM 2045 C CA . LEU B 1 50 ? 7.293 15.117 6.109 1 90 50 LEU B CA 1
ATOM 2046 C C . LEU B 1 50 ? 6.891 16.578 6.293 1 90 50 LEU B C 1
ATOM 2048 O O . LEU B 1 50 ? 7.75 17.469 6.344 1 90 50 LEU B O 1
ATOM 2052 N N . ASP B 1 51 ? 5.648 16.812 6.434 1 88.88 51 ASP B N 1
ATOM 2053 C CA . ASP B 1 51 ? 5.141 18.188 6.535 1 88.88 51 ASP B CA 1
ATOM 2054 C C . ASP B 1 51 ? 5.512 18.797 7.879 1 88.88 51 ASP B C 1
ATOM 2056 O O . ASP B 1 51 ? 5.48 20.031 8.031 1 88.88 51 ASP B O 1
ATOM 2060 N N . ALA B 1 52 ? 5.879 18.016 8.742 1 93.56 52 ALA B N 1
ATOM 2061 C CA . ALA B 1 52 ? 6.234 18.5 10.07 1 93.56 52 ALA B CA 1
ATOM 2062 C C . ALA B 1 52 ? 7.652 19.062 10.086 1 93.56 52 ALA B C 1
ATOM 2064 O O . ALA B 1 52 ? 8.039 19.766 11.031 1 93.56 52 ALA B O 1
ATOM 2065 N N . VAL B 1 53 ? 8.375 18.75 9.102 1 94.5 53 VAL B N 1
ATOM 2066 C CA . VAL B 1 53 ? 9.734 19.266 8.992 1 94.5 53 VAL B CA 1
ATOM 2067 C C . VAL B 1 53 ? 9.688 20.734 8.555 1 94.5 53 VAL B C 1
ATOM 2069 O O . VAL B 1 53 ? 9.305 21.031 7.422 1 94.5 53 VAL B O 1
ATOM 2072 N N . SER B 1 54 ? 10.07 21.578 9.484 1 94.88 54 SER B N 1
ATOM 2073 C CA . SER B 1 54 ? 10.109 23.016 9.219 1 94.88 54 SER B CA 1
ATOM 2074 C C . SER B 1 54 ? 11.359 23.656 9.82 1 94.88 54 SER B C 1
ATOM 2076 O O . SER B 1 54 ? 12.023 23.062 10.664 1 94.88 54 SER B O 1
ATOM 2078 N N . PHE B 1 55 ? 11.57 24.828 9.32 1 93.94 55 PHE B N 1
ATOM 2079 C CA . PHE B 1 55 ? 12.727 25.547 9.836 1 93.94 55 PHE B CA 1
ATOM 2080 C C . PHE B 1 55 ? 12.594 25.766 11.344 1 93.94 55 PHE B C 1
ATOM 2082 O O . PHE B 1 55 ? 13.555 25.562 12.086 1 93.94 55 PHE B O 1
ATOM 2089 N N . ARG B 1 56 ? 11.453 26.125 11.727 1 95 56 ARG B N 1
ATOM 2090 C CA . ARG B 1 56 ? 11.211 26.422 13.133 1 95 56 ARG B CA 1
ATOM 2091 C C . ARG B 1 56 ? 11.414 25.188 14 1 95 56 ARG B C 1
ATOM 2093 O O . ARG B 1 56 ? 12.141 25.234 15 1 95 56 ARG B O 1
ATOM 2100 N N . VAL B 1 57 ? 10.898 24.094 13.625 1 95.81 57 VAL B N 1
ATOM 2101 C CA . VAL B 1 57 ? 10.961 22.859 14.406 1 95.81 57 VAL B CA 1
ATOM 2102 C C . VAL B 1 57 ? 12.398 22.344 14.453 1 95.81 57 VAL B C 1
ATOM 2104 O O . VAL B 1 57 ? 12.875 21.906 15.508 1 95.81 57 VAL B O 1
ATOM 2107 N N . LEU B 1 58 ? 13.047 22.391 13.344 1 95.38 58 LEU B N 1
ATOM 2108 C CA . LEU B 1 58 ? 14.43 21.953 13.273 1 95.38 58 LEU B CA 1
ATOM 2109 C C . LEU B 1 58 ? 15.328 22.828 14.141 1 95.38 58 LEU B C 1
ATOM 2111 O O . LEU B 1 58 ? 16.203 22.312 14.852 1 95.38 58 LEU B O 1
ATOM 2115 N N . ALA B 1 59 ? 15.109 24.109 14.047 1 94.94 59 ALA B N 1
ATOM 2116 C CA . ALA B 1 59 ? 15.891 25.047 14.844 1 94.94 59 ALA B CA 1
ATOM 2117 C C . ALA B 1 59 ? 15.727 24.781 16.328 1 94.94 59 ALA B C 1
ATOM 2119 O O . ALA B 1 59 ? 16.719 24.75 17.078 1 94.94 59 ALA B O 1
ATOM 2120 N N . GLU B 1 60 ? 14.555 24.531 16.688 1 95.06 60 GLU B N 1
ATOM 2121 C CA . GLU B 1 60 ? 14.266 24.234 18.078 1 95.06 60 GLU B CA 1
ATOM 2122 C C . GLU B 1 60 ? 14.938 22.938 18.531 1 95.06 60 GLU B C 1
ATOM 2124 O O . GLU B 1 60 ? 15.547 22.875 19.594 1 95.06 60 GLU B O 1
ATOM 2129 N N . ARG B 1 61 ? 14.883 21.969 17.719 1 93.75 61 ARG B N 1
ATOM 2130 C CA . ARG B 1 61 ? 15.445 20.656 18.016 1 93.75 61 ARG B CA 1
ATOM 2131 C C . ARG B 1 61 ? 16.969 20.719 18.109 1 93.75 61 ARG B C 1
ATOM 2133 O O . ARG B 1 61 ? 17.578 20.031 18.922 1 93.75 61 ARG B O 1
ATOM 2140 N N . LEU B 1 62 ? 17.594 21.5 17.312 1 94.44 62 LEU B N 1
ATOM 2141 C CA . LEU B 1 62 ? 19.047 21.516 17.172 1 94.44 62 LEU B CA 1
ATOM 2142 C C . LEU B 1 62 ? 19.656 22.641 17.984 1 94.44 62 LEU B C 1
ATOM 2144 O O . LEU B 1 62 ? 20.891 22.719 18.125 1 94.44 62 LEU B O 1
ATOM 2148 N N . GLY B 1 63 ? 18.844 23.516 18.484 1 93.88 63 GLY B N 1
ATOM 2149 C CA . GLY B 1 63 ? 19.344 24.641 19.266 1 93.88 63 GLY B CA 1
ATOM 2150 C C . GLY B 1 63 ? 20.047 25.688 18.438 1 93.88 63 GLY B C 1
ATOM 2151 O O . GLY B 1 63 ? 21.078 26.234 18.844 1 93.88 63 GLY B O 1
ATOM 2152 N N . ILE B 1 64 ? 19.578 25.906 17.297 1 92.38 64 ILE B N 1
ATOM 2153 C CA . ILE B 1 64 ? 20.141 26.922 16.406 1 92.38 64 ILE B CA 1
ATOM 2154 C C . ILE B 1 64 ? 19.031 27.812 15.859 1 92.38 64 ILE B 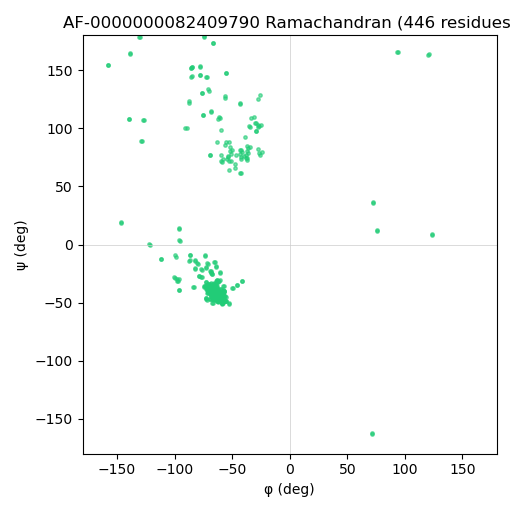C 1
ATOM 2156 O O . ILE B 1 64 ? 17.859 27.656 16.234 1 92.38 64 ILE B O 1
ATOM 2160 N N . SER B 1 65 ? 19.422 28.797 15.047 1 91.56 65 SER B N 1
ATOM 2161 C CA . SER B 1 65 ? 18.422 29.703 14.484 1 91.56 65 SER B CA 1
ATOM 2162 C C . SER B 1 65 ? 17.812 29.141 13.211 1 91.56 65 SER B C 1
ATOM 2164 O O . SER B 1 65 ? 18.484 28.438 12.453 1 91.56 65 SER B O 1
ATOM 2166 N N . PRO B 1 66 ? 16.562 29.5 12.891 1 92.56 66 PRO B N 1
ATOM 2167 C CA . PRO B 1 66 ? 15.938 29.094 11.625 1 92.56 66 PRO B CA 1
ATOM 2168 C C . PRO B 1 66 ? 16.734 29.547 10.406 1 92.56 66 PRO B C 1
ATOM 2170 O O . PRO B 1 66 ? 16.797 28.828 9.398 1 92.56 66 PRO B O 1
ATOM 2173 N N . MET B 1 67 ? 17.281 30.672 10.57 1 91.25 67 MET B N 1
ATOM 2174 C CA . MET B 1 67 ? 18.062 31.203 9.453 1 91.25 67 MET B CA 1
ATOM 2175 C C . MET B 1 67 ? 19.297 30.328 9.195 1 91.25 67 MET B C 1
ATOM 2177 O O . MET B 1 67 ? 19.703 30.156 8.047 1 91.25 67 MET B O 1
ATOM 2181 N N . SER B 1 68 ? 19.891 29.875 10.203 1 90.81 68 SER B N 1
ATOM 2182 C CA . SER B 1 68 ? 21.031 28.969 10.055 1 90.81 68 SER B CA 1
ATOM 2183 C C . SER B 1 68 ? 20.641 27.703 9.32 1 90.81 68 SER B C 1
ATOM 2185 O O . SER B 1 68 ? 21.391 27.203 8.484 1 90.81 68 SER B O 1
ATOM 2187 N N . VAL B 1 69 ? 19.438 27.188 9.578 1 91.81 69 VAL B N 1
ATOM 2188 C CA . VAL B 1 69 ? 18.938 26 8.883 1 91.81 69 VAL B CA 1
ATOM 2189 C C . VAL B 1 69 ? 18.734 26.312 7.406 1 91.81 69 VAL B C 1
ATOM 2191 O O . VAL B 1 69 ? 19.141 25.547 6.539 1 91.81 69 VAL B O 1
ATOM 2194 N N . HIS B 1 70 ? 18.109 27.422 7.27 1 91.69 70 HIS B N 1
ATOM 2195 C CA . HIS B 1 70 ? 17.828 27.828 5.902 1 91.69 70 HIS B CA 1
ATOM 2196 C C . HIS B 1 70 ? 19.109 27.953 5.086 1 91.69 70 HIS B C 1
ATOM 2198 O O . HIS B 1 70 ? 19.188 27.422 3.973 1 91.69 70 HIS B O 1
ATOM 2204 N N . ARG B 1 71 ? 20.078 28.516 5.594 1 90.06 71 ARG B N 1
ATOM 2205 C CA . ARG B 1 71 ? 21.344 28.75 4.895 1 90.06 71 ARG B CA 1
ATOM 2206 C C . ARG B 1 71 ? 22.047 27.422 4.609 1 90.06 71 ARG B C 1
ATOM 2208 O O . ARG B 1 71 ? 22.656 27.25 3.549 1 90.06 71 ARG B O 1
ATOM 2215 N N . THR B 1 72 ? 21.906 26.547 5.508 1 90.44 72 THR B N 1
ATOM 2216 C CA . THR B 1 72 ? 22.609 25.281 5.41 1 90.44 72 THR B CA 1
ATOM 2217 C C . THR B 1 72 ? 21.906 24.344 4.43 1 90.44 72 THR B C 1
ATOM 2219 O O . THR B 1 72 ? 22.562 23.5 3.791 1 90.44 72 THR B O 1
ATOM 2222 N N . THR B 1 73 ? 20.594 24.453 4.199 1 90.5 73 THR B N 1
ATOM 2223 C CA . THR B 1 73 ? 19.844 23.438 3.467 1 90.5 73 THR B CA 1
ATOM 2224 C C . THR B 1 73 ? 19.375 23.984 2.121 1 90.5 73 THR B C 1
ATOM 2226 O O . THR B 1 73 ? 18.969 23.203 1.244 1 90.5 73 THR B O 1
ATOM 2229 N N . GLY B 1 74 ? 19.438 25.203 1.893 1 89.25 74 GLY B N 1
ATOM 2230 C CA . GLY B 1 74 ? 18.969 25.781 0.644 1 89.25 74 GLY B CA 1
ATOM 2231 C C . GLY B 1 74 ? 17.453 25.875 0.55 1 89.25 74 GLY B C 1
ATOM 2232 O O . GLY B 1 74 ? 16.906 25.969 -0.546 1 89.25 74 GLY B O 1
ATOM 2233 N N . GLY B 1 75 ? 16.719 25.656 1.721 1 91.19 75 GLY B N 1
ATOM 2234 C CA . GLY B 1 75 ? 15.273 25.734 1.735 1 91.19 75 GLY B CA 1
ATOM 2235 C C . GLY B 1 75 ? 14.617 24.438 2.178 1 91.19 75 GLY B C 1
ATOM 2236 O O . GLY B 1 75 ? 15.234 23.375 2.143 1 91.19 75 GLY B O 1
ATOM 2237 N N . ILE B 1 76 ? 13.375 24.641 2.494 1 90.62 76 ILE B N 1
ATOM 2238 C CA . ILE B 1 76 ? 12.695 23.531 3.135 1 90.62 76 ILE B CA 1
ATOM 2239 C C . ILE B 1 76 ? 12.375 22.453 2.094 1 90.62 76 ILE B C 1
ATOM 2241 O O . ILE B 1 76 ? 12.461 21.266 2.375 1 90.62 76 ILE B O 1
ATOM 2245 N N . ASP B 1 77 ? 12.047 22.906 0.93 1 88.19 77 ASP B N 1
ATOM 2246 C CA . ASP B 1 77 ? 11.734 21.938 -0.12 1 88.19 77 ASP B CA 1
ATOM 2247 C C . ASP B 1 77 ? 12.984 21.172 -0.542 1 88.19 77 ASP B C 1
ATOM 2249 O O . ASP B 1 77 ? 12.93 19.953 -0.756 1 88.19 77 ASP B O 1
ATOM 2253 N N . ALA B 1 78 ? 13.977 21.875 -0.653 1 88.94 78 ALA B N 1
ATOM 2254 C CA . ALA B 1 78 ? 15.25 21.25 -0.978 1 88.94 78 ALA B CA 1
ATOM 2255 C C . ALA B 1 78 ? 15.68 20.266 0.119 1 88.94 78 ALA B C 1
ATOM 2257 O O . ALA B 1 78 ? 16.188 19.188 -0.167 1 88.94 78 ALA B O 1
ATOM 2258 N N . LEU B 1 79 ? 15.445 20.625 1.31 1 91.12 79 LEU B N 1
ATOM 2259 C CA . LEU B 1 79 ? 15.797 19.781 2.441 1 91.12 79 LEU B CA 1
ATOM 2260 C C . LEU B 1 79 ? 14.992 18.469 2.412 1 91.12 79 LEU B C 1
ATOM 2262 O O . LEU B 1 79 ? 15.555 17.391 2.609 1 91.12 79 LEU B O 1
ATOM 2266 N N . ARG B 1 80 ? 13.742 18.578 2.135 1 88.75 80 ARG B N 1
ATOM 2267 C CA . ARG B 1 80 ? 12.891 17.391 2.086 1 88.75 80 ARG B CA 1
ATOM 2268 C C . ARG B 1 80 ? 13.328 16.453 0.963 1 88.75 80 ARG B C 1
ATOM 2270 O O . ARG B 1 80 ? 13.375 15.234 1.15 1 88.75 80 ARG B O 1
ATOM 2277 N N . ARG B 1 81 ? 13.648 17 -0.146 1 87.06 81 ARG B N 1
ATOM 2278 C CA . ARG B 1 81 ? 14.133 16.203 -1.27 1 87.06 81 ARG B CA 1
ATOM 2279 C C . ARG B 1 81 ? 15.453 15.531 -0.934 1 87.06 81 ARG B C 1
ATOM 2281 O O . ARG B 1 81 ? 15.648 14.344 -1.226 1 87.06 81 ARG B O 1
ATOM 2288 N N . ASP B 1 82 ? 16.281 16.281 -0.347 1 90 82 ASP B N 1
ATOM 2289 C CA . ASP B 1 82 ? 17.594 15.758 0.017 1 90 82 ASP B CA 1
ATOM 2290 C C . ASP B 1 82 ? 17.469 14.656 1.063 1 90 82 ASP B C 1
ATOM 2292 O O . ASP B 1 82 ? 18.234 13.695 1.048 1 90 82 ASP B O 1
ATOM 2296 N N . LEU B 1 83 ? 16.609 14.844 1.952 1 91.94 83 LEU B N 1
ATOM 2297 C CA . LEU B 1 83 ? 16.359 13.859 3 1 91.94 83 LEU B CA 1
ATOM 2298 C C . LEU B 1 83 ? 16 12.5 2.396 1 91.94 83 LEU B C 1
ATOM 2300 O O . LEU B 1 83 ? 16.641 11.492 2.703 1 91.94 83 LEU B O 1
ATOM 2304 N N . ILE B 1 84 ? 15.117 12.508 1.482 1 90.5 84 ILE B N 1
ATOM 2305 C CA . ILE B 1 84 ? 14.648 11.281 0.848 1 90.5 84 ILE B CA 1
ATOM 2306 C C . ILE B 1 84 ? 15.773 10.672 0.013 1 90.5 84 ILE B C 1
ATOM 2308 O O . ILE B 1 84 ? 16.047 9.469 0.104 1 90.5 84 ILE B O 1
ATOM 2312 N N . SER B 1 85 ? 16.391 11.508 -0.756 1 89.81 85 SER B N 1
ATOM 2313 C CA . SER B 1 85 ? 17.484 11.055 -1.609 1 89.81 85 SER B CA 1
ATOM 2314 C C . SER B 1 85 ? 18.594 10.406 -0.787 1 89.81 85 SER B C 1
ATOM 2316 O O . SER B 1 85 ? 19.141 9.367 -1.174 1 89.81 85 SER B O 1
ATOM 2318 N N . THR B 1 86 ? 18.859 10.992 0.282 1 91.44 86 THR B N 1
ATOM 2319 C CA . THR B 1 86 ? 19.938 10.492 1.133 1 91.44 86 THR B CA 1
ATOM 2320 C C . THR B 1 86 ? 19.547 9.156 1.756 1 91.44 86 THR B C 1
ATOM 2322 O O . THR B 1 86 ? 20.344 8.203 1.736 1 91.44 86 THR B O 1
ATOM 2325 N N . LEU B 1 87 ? 18.406 9.055 2.27 1 92.56 87 LEU B N 1
ATOM 2326 C CA . LEU B 1 87 ? 17.969 7.824 2.914 1 92.56 87 LEU B CA 1
ATOM 2327 C C . LEU B 1 87 ? 17.906 6.676 1.912 1 92.56 87 LEU B C 1
ATOM 2329 O O . LEU B 1 87 ? 18.375 5.566 2.205 1 92.56 87 LEU B O 1
ATOM 2333 N N . VAL B 1 88 ? 17.406 6.938 0.761 1 92 88 VAL B N 1
ATOM 2334 C CA . VAL B 1 88 ? 17.328 5.926 -0.287 1 92 88 VAL B CA 1
ATOM 2335 C C . VAL B 1 88 ? 18.734 5.551 -0.758 1 92 88 VAL B C 1
ATOM 2337 O O . VAL B 1 88 ? 19.047 4.371 -0.905 1 92 88 VAL B O 1
ATOM 2340 N N . GLY B 1 89 ? 19.531 6.562 -0.97 1 91.19 89 GLY B N 1
ATOM 2341 C CA . GLY B 1 89 ? 20.906 6.324 -1.388 1 91.19 89 GLY B CA 1
ATOM 2342 C C . GLY B 1 89 ? 21.672 5.449 -0.418 1 91.19 89 GLY B C 1
ATOM 2343 O O . GLY B 1 89 ? 22.375 4.527 -0.833 1 91.19 89 GLY B O 1
ATOM 2344 N N . GLU B 1 90 ? 21.531 5.719 0.808 1 91.62 90 GLU B N 1
ATOM 2345 C CA . GLU B 1 90 ? 22.219 4.941 1.837 1 91.62 90 GLU B CA 1
ATOM 2346 C C . GLU B 1 90 ? 21.734 3.496 1.857 1 91.62 90 GLU B C 1
ATOM 2348 O O . GLU B 1 90 ? 22.531 2.57 2.033 1 91.62 90 GLU B O 1
ATOM 2353 N N . ALA B 1 91 ? 20.469 3.32 1.676 1 91.69 91 ALA B N 1
ATOM 2354 C CA . ALA B 1 91 ? 19.891 1.98 1.678 1 91.69 91 ALA B CA 1
ATOM 2355 C C . ALA B 1 91 ? 20.406 1.16 0.498 1 91.69 91 ALA B C 1
ATOM 2357 O O . ALA B 1 91 ? 20.672 -0.035 0.635 1 91.69 91 ALA B O 1
ATOM 2358 N N . VAL B 1 92 ? 20.609 1.803 -0.626 1 91.12 92 VAL B N 1
ATOM 2359 C CA . VAL B 1 92 ? 20.969 1.104 -1.853 1 91.12 92 VAL B CA 1
ATOM 2360 C C . VAL B 1 92 ? 22.484 0.86 -1.876 1 91.12 92 VAL B C 1
ATOM 2362 O O . VAL B 1 92 ? 22.938 -0.159 -2.395 1 91.12 92 VAL B O 1
ATOM 2365 N N . SER B 1 93 ? 23.234 1.79 -1.385 1 90 93 SER B N 1
ATOM 2366 C CA . SER B 1 93 ? 24.688 1.738 -1.468 1 90 93 SER B CA 1
ATOM 2367 C C . SER B 1 93 ? 25.25 0.557 -0.681 1 90 93 SER B C 1
ATOM 2369 O O . SER B 1 93 ? 26.359 0.083 -0.961 1 90 93 SER B O 1
ATOM 2371 N N . SER B 1 94 ? 24.531 0.022 0.187 1 86.81 94 SER B N 1
ATOM 2372 C CA . SER B 1 94 ? 25.016 -1.03 1.077 1 86.81 94 SER B CA 1
ATOM 2373 C C . SER B 1 94 ? 24.656 -2.412 0.543 1 86.81 94 SER B C 1
ATOM 2375 O O . SER B 1 94 ? 25.016 -3.428 1.142 1 86.81 94 SER B O 1
ATOM 2377 N N . ILE B 1 95 ? 24.062 -2.488 -0.632 1 93.62 95 ILE B N 1
ATOM 2378 C CA . ILE B 1 95 ? 23.531 -3.764 -1.092 1 93.62 95 ILE B CA 1
ATOM 2379 C C . ILE B 1 95 ? 24.609 -4.551 -1.826 1 93.62 95 ILE B C 1
ATOM 2381 O O . ILE B 1 95 ? 25.281 -4.012 -2.705 1 93.62 95 ILE B O 1
ATOM 2385 N N . ASP B 1 96 ? 24.844 -5.73 -1.346 1 94.69 96 ASP B N 1
ATOM 2386 C CA . ASP B 1 96 ? 25.609 -6.723 -2.094 1 94.69 96 ASP B CA 1
ATOM 2387 C C . ASP B 1 96 ? 24.688 -7.594 -2.947 1 94.69 96 ASP B C 1
ATOM 2389 O O . ASP B 1 96 ? 24.078 -8.531 -2.445 1 94.69 96 ASP B O 1
ATOM 2393 N N . TRP B 1 97 ? 24.641 -7.258 -4.227 1 96.38 97 TRP B N 1
ATOM 2394 C CA . TRP B 1 97 ? 23.672 -7.879 -5.117 1 96.38 97 TRP B CA 1
ATOM 2395 C C . TRP B 1 97 ? 24.094 -9.297 -5.488 1 96.38 97 TRP B C 1
ATOM 2397 O O . TRP B 1 97 ? 25.234 -9.523 -5.898 1 96.38 97 TRP B O 1
ATOM 2407 N N . PRO B 1 98 ? 23.172 -10.242 -5.355 1 97.31 98 PRO B N 1
ATOM 2408 C CA . PRO B 1 98 ? 23.422 -11.57 -5.914 1 97.31 98 PRO B CA 1
ATOM 2409 C C . PRO B 1 98 ? 23.484 -11.57 -7.441 1 97.31 98 PRO B C 1
ATOM 2411 O O . PRO B 1 98 ? 23.203 -10.547 -8.07 1 97.31 98 PRO B O 1
ATOM 2414 N N . THR B 1 99 ? 23.844 -12.742 -7.98 1 95.31 99 THR B N 1
ATOM 2415 C CA . THR B 1 99 ? 24.031 -12.812 -9.422 1 95.31 99 THR B CA 1
ATOM 2416 C C . THR B 1 99 ? 22.812 -13.422 -10.102 1 95.31 99 THR B C 1
ATOM 2418 O O . THR B 1 99 ? 22.547 -13.141 -11.273 1 95.31 99 THR B O 1
ATOM 2421 N N . ASP B 1 100 ? 22.109 -14.273 -9.375 1 97.81 100 ASP B N 1
ATOM 2422 C CA . ASP B 1 100 ? 20.938 -14.891 -9.984 1 97.81 100 ASP B CA 1
ATOM 2423 C C . ASP B 1 100 ? 19.719 -13.992 -9.859 1 97.81 100 ASP B C 1
ATOM 2425 O O . ASP B 1 100 ? 19.609 -13.211 -8.914 1 97.81 100 ASP B O 1
ATOM 2429 N N . TRP B 1 101 ? 18.812 -14.133 -10.789 1 98.31 101 TRP B N 1
ATOM 2430 C CA . TRP B 1 101 ? 17.688 -13.203 -10.891 1 98.31 101 TRP B CA 1
ATOM 2431 C C . TRP B 1 101 ? 16.812 -13.266 -9.648 1 98.31 101 TRP B C 1
ATOM 2433 O O . TRP B 1 101 ? 16.312 -12.234 -9.188 1 98.31 101 TRP B O 1
ATOM 2443 N N . ARG B 1 102 ? 16.625 -14.469 -9.133 1 98.5 102 ARG B N 1
ATOM 2444 C CA . ARG B 1 102 ? 15.758 -14.633 -7.973 1 98.5 102 ARG B CA 1
ATOM 2445 C C . ARG B 1 102 ? 16.344 -13.961 -6.742 1 98.5 102 ARG B C 1
ATOM 2447 O O . ARG B 1 102 ? 15.633 -13.312 -5.973 1 98.5 102 ARG B O 1
ATOM 2454 N N . GLY B 1 103 ? 17.641 -14.094 -6.57 1 98.56 103 GLY B N 1
ATOM 2455 C CA . GLY B 1 103 ? 18.344 -13.406 -5.492 1 98.56 103 GLY B CA 1
ATOM 2456 C C . GLY B 1 103 ? 18.266 -11.898 -5.594 1 98.56 103 GLY B C 1
ATOM 2457 O O . GLY B 1 103 ? 18.078 -11.203 -4.59 1 98.56 103 GLY B O 1
ATOM 2458 N N . VAL B 1 104 ? 18.406 -11.375 -6.785 1 98.62 104 VAL B N 1
ATOM 2459 C CA . VAL B 1 104 ? 18.344 -9.938 -7.016 1 98.62 104 VAL B CA 1
ATOM 2460 C C . VAL B 1 104 ? 16.953 -9.406 -6.641 1 98.62 104 VAL B C 1
ATOM 2462 O O . VAL B 1 104 ? 16.844 -8.438 -5.891 1 98.62 104 VAL B O 1
ATOM 2465 N N . ALA B 1 105 ? 15.922 -10.07 -7.121 1 98.69 105 ALA B N 1
ATOM 2466 C CA . ALA B 1 105 ? 14.555 -9.641 -6.84 1 98.69 105 ALA B CA 1
ATOM 2467 C C . ALA B 1 105 ? 14.25 -9.734 -5.348 1 98.69 105 ALA B C 1
ATOM 2469 O O . ALA B 1 105 ? 13.609 -8.844 -4.785 1 98.69 105 ALA B O 1
ATOM 2470 N N . ARG B 1 106 ? 14.734 -10.797 -4.719 1 98.69 106 ARG B N 1
ATOM 2471 C CA . ARG B 1 106 ? 14.531 -10.969 -3.285 1 98.69 106 ARG B CA 1
ATOM 2472 C C . ARG B 1 106 ? 15.258 -9.883 -2.494 1 98.69 106 ARG B C 1
ATOM 2474 O O . ARG B 1 106 ? 14.703 -9.32 -1.549 1 98.69 106 ARG B O 1
ATOM 2481 N N . THR B 1 107 ? 16.469 -9.609 -2.852 1 98.56 107 THR B N 1
ATOM 2482 C CA . THR B 1 107 ? 17.25 -8.57 -2.197 1 98.56 107 THR B CA 1
ATOM 2483 C C . THR B 1 107 ? 16.562 -7.215 -2.309 1 98.56 107 THR B C 1
ATOM 2485 O O . THR B 1 107 ? 16.5 -6.461 -1.336 1 98.56 107 THR B O 1
ATOM 2488 N N . PHE B 1 108 ? 16.031 -6.965 -3.451 1 98 108 PHE B N 1
ATOM 2489 C CA . PHE B 1 108 ? 15.281 -5.73 -3.641 1 98 108 PHE B CA 1
ATOM 2490 C C . PHE B 1 108 ? 14.07 -5.695 -2.721 1 98 108 PHE B C 1
ATOM 2492 O O . PHE B 1 108 ? 13.844 -4.703 -2.025 1 98 108 PHE B O 1
ATOM 2499 N N . ALA B 1 109 ? 13.281 -6.746 -2.697 1 98.62 109 ALA B N 1
ATOM 2500 C CA . ALA B 1 109 ? 12.062 -6.797 -1.897 1 98.62 109 ALA B CA 1
ATOM 2501 C C . ALA B 1 109 ? 12.367 -6.551 -0.421 1 98.62 109 ALA B C 1
ATOM 2503 O O . ALA B 1 109 ? 11.719 -5.719 0.222 1 98.62 109 ALA B O 1
ATOM 2504 N N . TYR B 1 110 ? 13.32 -7.215 0.09 1 98.25 110 TYR B N 1
ATOM 2505 C CA . TYR B 1 110 ? 13.656 -7.105 1.504 1 98.25 110 TYR B CA 1
ATOM 2506 C C . TYR B 1 110 ? 14.297 -5.754 1.805 1 98.25 110 TYR B C 1
ATOM 2508 O O . TYR B 1 110 ? 14.047 -5.16 2.855 1 98.25 110 TYR B O 1
ATOM 2516 N N . GLY B 1 111 ? 15.156 -5.312 0.887 1 97.12 111 GLY B N 1
ATOM 2517 C CA . GLY B 1 111 ? 15.742 -3.992 1.059 1 97.12 111 GLY B CA 1
ATOM 2518 C C . GLY B 1 111 ? 14.703 -2.885 1.111 1 97.12 111 GLY B C 1
ATOM 2519 O O . GLY B 1 111 ? 14.773 -2.002 1.97 1 97.12 111 GLY B O 1
ATOM 2520 N N . LEU B 1 112 ? 13.812 -2.914 0.18 1 96.56 112 LEU B N 1
ATOM 2521 C CA . LEU B 1 112 ? 12.727 -1.936 0.168 1 96.56 112 LEU B CA 1
ATOM 2522 C C . LEU B 1 112 ? 11.883 -2.041 1.435 1 96.56 112 LEU B C 1
ATOM 2524 O O . LEU B 1 112 ? 11.555 -1.026 2.051 1 96.56 112 LEU B O 1
ATOM 2528 N N . HIS B 1 113 ? 11.539 -3.262 1.799 1 97.88 113 HIS B N 1
ATOM 2529 C CA . HIS B 1 113 ? 10.797 -3.496 3.031 1 97.88 113 HIS B CA 1
ATOM 2530 C C . HIS B 1 113 ? 11.492 -2.852 4.227 1 97.88 113 HIS B C 1
ATOM 2532 O O . HIS B 1 113 ? 10.867 -2.1 4.977 1 97.88 113 HIS B O 1
ATOM 2538 N N . ASP B 1 114 ? 12.734 -3.119 4.379 1 97.06 114 ASP B N 1
ATOM 2539 C CA . ASP B 1 114 ? 13.492 -2.619 5.52 1 97.06 114 ASP B CA 1
ATOM 2540 C C . ASP B 1 114 ? 13.562 -1.093 5.512 1 97.06 114 ASP B C 1
ATOM 2542 O O . ASP B 1 114 ? 13.43 -0.453 6.555 1 97.06 114 ASP B O 1
ATOM 2546 N N . LEU B 1 115 ? 13.75 -0.563 4.371 1 95.88 115 LEU B N 1
ATOM 2547 C CA . LEU B 1 115 ? 13.82 0.887 4.227 1 95.88 115 LEU B CA 1
ATOM 2548 C C . LEU B 1 115 ? 12.508 1.539 4.641 1 95.88 115 LEU B C 1
ATOM 2550 O O . LEU B 1 115 ? 12.5 2.488 5.43 1 95.88 115 LEU B O 1
ATOM 2554 N N . LEU B 1 116 ? 11.43 1.028 4.148 1 95.81 116 LEU B N 1
ATOM 2555 C CA . LEU B 1 116 ? 10.117 1.616 4.418 1 95.81 116 LEU B CA 1
ATOM 2556 C C . LEU B 1 116 ? 9.734 1.437 5.879 1 95.81 116 LEU B C 1
ATOM 2558 O O . LEU B 1 116 ? 9.125 2.326 6.48 1 95.81 116 LEU B O 1
ATOM 2562 N N . MET B 1 117 ? 10.07 0.282 6.465 1 95.88 117 MET B N 1
ATOM 2563 C CA . MET B 1 117 ? 9.789 0.034 7.879 1 95.88 117 MET B CA 1
ATOM 2564 C C . MET B 1 117 ? 10.617 0.952 8.766 1 95.88 117 MET B C 1
ATOM 2566 O O . MET B 1 117 ? 10.125 1.453 9.781 1 95.88 117 MET B O 1
ATOM 2570 N N . LYS B 1 118 ? 11.805 1.154 8.375 1 95.88 118 LYS B N 1
ATOM 2571 C CA . LYS B 1 118 ? 12.727 1.975 9.156 1 95.88 118 LYS B CA 1
ATOM 2572 C C . LYS B 1 118 ? 12.383 3.455 9.039 1 95.88 118 LYS B C 1
ATOM 2574 O O . LYS B 1 118 ? 12.531 4.211 10 1 95.88 118 LYS B O 1
ATOM 2579 N N . HIS B 1 119 ? 11.922 3.844 7.844 1 95.5 119 HIS B N 1
ATOM 2580 C CA . HIS B 1 119 ? 11.625 5.246 7.57 1 95.5 119 HIS B CA 1
ATOM 2581 C C . HIS B 1 119 ? 10.227 5.406 6.98 1 95.5 119 HIS B C 1
ATOM 2583 O O . HIS B 1 119 ? 10.078 5.543 5.762 1 95.5 119 HIS B O 1
ATOM 2589 N N . PRO B 1 120 ? 9.281 5.562 7.781 1 94.38 120 PRO B N 1
ATOM 2590 C CA . PRO B 1 120 ? 7.906 5.746 7.309 1 94.38 120 PRO B CA 1
ATOM 2591 C C . PRO B 1 120 ? 7.742 6.992 6.438 1 94.38 120 PRO B C 1
ATOM 2593 O O . PRO B 1 120 ? 6.859 7.035 5.578 1 94.38 120 PRO B O 1
ATOM 2596 N N . LEU B 1 121 ? 8.617 7.914 6.629 1 93 121 LEU B N 1
ATOM 2597 C CA . LEU B 1 121 ? 8.555 9.109 5.797 1 93 121 LEU B CA 1
ATOM 2598 C C . LEU B 1 121 ? 8.797 8.773 4.332 1 93 121 LEU B C 1
ATOM 2600 O O . LEU B 1 121 ? 8.273 9.445 3.439 1 93 121 LEU B O 1
ATOM 2604 N N . VAL B 1 122 ? 9.586 7.75 4.07 1 92.75 122 VAL B N 1
ATOM 2605 C CA . VAL B 1 122 ? 9.852 7.344 2.695 1 92.75 122 VAL B CA 1
ATOM 2606 C C . VAL B 1 122 ? 8.609 6.691 2.094 1 92.75 122 VAL B C 1
ATOM 2608 O O . VAL B 1 122 ? 8.312 6.879 0.912 1 92.75 122 VAL B O 1
ATOM 2611 N N . LEU B 1 123 ? 7.918 5.898 2.885 1 91.81 123 LEU B N 1
ATOM 2612 C CA . LEU B 1 123 ? 6.648 5.328 2.447 1 91.81 123 LEU B CA 1
ATOM 2613 C C . LEU B 1 123 ? 5.66 6.426 2.07 1 91.81 123 LEU B C 1
ATOM 2615 O O . LEU B 1 123 ? 4.992 6.336 1.035 1 91.81 123 LEU B O 1
ATOM 2619 N N . GLU B 1 124 ? 5.621 7.445 2.855 1 88.19 124 GLU B N 1
ATOM 2620 C CA . GLU B 1 124 ? 4.754 8.594 2.604 1 88.19 124 GLU B CA 1
ATOM 2621 C C . GLU B 1 124 ? 5.129 9.289 1.3 1 88.19 124 GLU B C 1
ATOM 2623 O O . GLU B 1 124 ? 4.262 9.586 0.473 1 88.19 124 GLU B O 1
ATOM 2628 N N . ALA B 1 125 ? 6.379 9.516 1.148 1 84.75 125 ALA B N 1
ATOM 2629 C CA . ALA B 1 125 ? 6.879 10.188 -0.049 1 84.75 125 ALA B CA 1
ATOM 2630 C C . ALA B 1 125 ? 6.637 9.336 -1.294 1 84.75 125 ALA B C 1
ATOM 2632 O O . ALA B 1 125 ? 6.27 9.859 -2.348 1 84.75 125 ALA B O 1
ATOM 2633 N N . HIS B 1 126 ? 6.863 8.141 -1.073 1 78.5 126 HIS B N 1
ATOM 2634 C CA . HIS B 1 126 ? 6.77 7.172 -2.156 1 78.5 126 HIS B CA 1
ATOM 2635 C C . HIS B 1 126 ? 5.352 7.102 -2.717 1 78.5 126 HIS B C 1
ATOM 2637 O O . HIS B 1 126 ? 5.164 6.906 -3.918 1 78.5 126 HIS B O 1
ATOM 2643 N N . ARG B 1 127 ? 4.457 7.316 -1.93 1 74.25 127 ARG B N 1
ATOM 2644 C CA . ARG B 1 127 ? 3.057 7.262 -2.338 1 74.25 127 ARG B CA 1
ATOM 2645 C C . ARG B 1 127 ? 2.662 8.516 -3.111 1 74.25 127 ARG B C 1
ATOM 2647 O O . ARG B 1 127 ? 1.744 8.484 -3.934 1 74.25 127 ARG B O 1
ATOM 2654 N N . GLN B 1 128 ? 3.4 9.547 -2.928 1 70.88 128 GLN B N 1
ATOM 2655 C CA . GLN B 1 128 ? 3.025 10.828 -3.512 1 70.88 128 GLN B CA 1
ATOM 2656 C C . GLN B 1 128 ? 3.773 11.078 -4.82 1 70.88 128 GLN B C 1
ATOM 2658 O O . GLN B 1 128 ? 3.279 11.789 -5.699 1 70.88 128 GLN B O 1
ATOM 2663 N N . ALA B 1 129 ? 4.957 10.555 -4.879 1 66.88 129 ALA B N 1
ATOM 2664 C CA . ALA B 1 129 ? 5.77 10.781 -6.07 1 66.88 129 ALA B CA 1
ATOM 2665 C C . ALA B 1 129 ? 6.844 9.711 -6.215 1 66.88 129 ALA B C 1
ATOM 2667 O O . ALA B 1 129 ? 7.16 9.008 -5.254 1 66.88 129 ALA B O 1
ATOM 2668 N N . SER B 1 130 ? 7.148 9.625 -7.496 1 64 130 SER B N 1
ATOM 2669 C CA . SER B 1 130 ? 8.359 8.836 -7.676 1 64 130 SER B CA 1
ATOM 2670 C C . SER B 1 130 ? 9.523 9.414 -6.875 1 64 130 SER B C 1
ATOM 2672 O O . SER B 1 130 ? 9.711 10.633 -6.828 1 64 130 SER B O 1
ATOM 2674 N N . LEU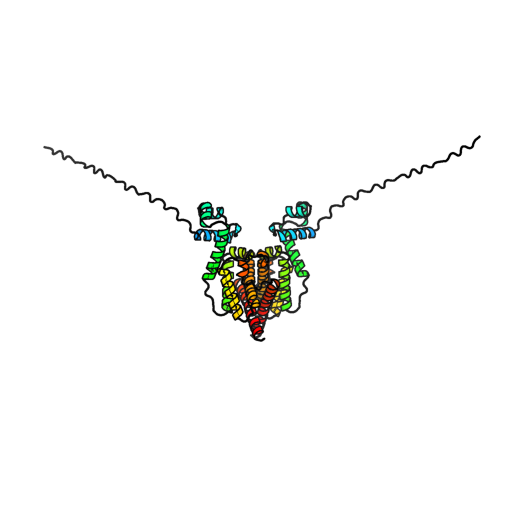 B 1 131 ? 10.062 8.539 -6.152 1 62.84 131 LEU B N 1
ATOM 2675 C CA . LEU B 1 131 ? 11.188 9.008 -5.355 1 62.84 131 LEU B CA 1
ATOM 2676 C C . LEU B 1 131 ? 12.32 9.508 -6.254 1 62.84 131 LEU B C 1
ATOM 2678 O O . LEU B 1 131 ? 12.719 8.82 -7.195 1 62.84 131 LEU B O 1
ATOM 2682 N N . GLU B 1 132 ? 12.469 10.727 -6.262 1 65.62 132 GLU B N 1
ATOM 2683 C CA . GLU B 1 132 ? 13.594 11.297 -7 1 65.62 132 GLU B CA 1
ATOM 2684 C C . GLU B 1 132 ? 14.922 10.961 -6.332 1 65.62 132 GLU B C 1
ATOM 2686 O O . GLU B 1 132 ? 15.492 11.781 -5.609 1 65.62 132 GLU B O 1
ATOM 2691 N N . ALA B 1 133 ? 15.305 9.898 -6.492 1 73.81 133 ALA B N 1
ATOM 2692 C CA . ALA B 1 133 ? 16.578 9.422 -5.965 1 73.81 133 ALA B CA 1
ATOM 2693 C C . ALA B 1 133 ? 17.297 8.539 -6.984 1 73.81 133 ALA B C 1
ATOM 2695 O O . ALA B 1 133 ? 16.844 7.434 -7.293 1 73.81 133 ALA B O 1
ATOM 2696 N N . PRO B 1 134 ? 18.375 9.133 -7.527 1 72.56 134 PRO B N 1
ATOM 2697 C CA . PRO B 1 134 ? 19.109 8.359 -8.531 1 72.56 134 PRO B CA 1
ATOM 2698 C C . PRO B 1 134 ? 19.359 6.918 -8.102 1 72.56 134 PRO B C 1
ATOM 2700 O O . PRO B 1 134 ? 19.297 6 -8.922 1 72.56 134 PRO B O 1
ATOM 2703 N N . GLY B 1 135 ? 19.562 6.738 -6.875 1 82.69 135 GLY B N 1
ATOM 2704 C CA . GLY B 1 135 ? 19.781 5.387 -6.379 1 82.69 135 GLY B CA 1
ATOM 2705 C C . GLY B 1 135 ? 18.578 4.484 -6.578 1 82.69 135 GLY B C 1
ATOM 2706 O O . GLY B 1 135 ? 18.734 3.297 -6.879 1 82.69 135 GLY B O 1
ATOM 2707 N N . ALA B 1 136 ? 17.453 5.07 -6.523 1 87.25 136 ALA B N 1
ATOM 2708 C CA . ALA B 1 136 ? 16.219 4.301 -6.684 1 87.25 136 ALA B CA 1
ATOM 2709 C C . ALA B 1 136 ? 16.047 3.852 -8.133 1 87.25 136 ALA B C 1
ATOM 2711 O O . ALA B 1 136 ? 15.68 2.703 -8.391 1 87.25 136 ALA B O 1
ATOM 2712 N N . ASP B 1 137 ? 16.328 4.688 -9.078 1 89.44 137 ASP B N 1
ATOM 2713 C CA . ASP B 1 137 ? 16.172 4.355 -10.492 1 89.44 137 ASP B CA 1
ATOM 2714 C C . ASP B 1 137 ? 17.156 3.258 -10.906 1 89.44 137 ASP B C 1
ATOM 2716 O O . ASP B 1 137 ? 16.781 2.318 -11.609 1 89.44 137 ASP B O 1
ATOM 2720 N N . ASP B 1 138 ? 18.391 3.428 -10.477 1 92.25 138 ASP B N 1
ATOM 2721 C CA . ASP B 1 138 ? 19.406 2.422 -10.789 1 92.25 138 ASP B CA 1
ATOM 2722 C C . ASP B 1 138 ? 19 1.052 -10.25 1 92.25 138 ASP B C 1
ATOM 2724 O O . ASP B 1 138 ? 19.188 0.034 -10.922 1 92.25 138 ASP B O 1
ATOM 2728 N N . THR B 1 139 ? 18.516 1.061 -9.07 1 94.75 139 THR B N 1
ATOM 2729 C CA . THR B 1 139 ? 18.062 -0.183 -8.453 1 94.75 139 THR B CA 1
ATOM 2730 C C . THR B 1 139 ? 16.922 -0.799 -9.25 1 94.75 139 THR B C 1
ATOM 2732 O O . THR B 1 139 ? 16.922 -1.998 -9.539 1 94.75 139 THR B O 1
ATOM 2735 N N . ALA B 1 140 ? 15.984 0.016 -9.656 1 95.25 140 ALA B N 1
ATOM 2736 C CA . ALA B 1 140 ? 14.844 -0.46 -10.445 1 95.25 140 ALA B CA 1
ATOM 2737 C C . ALA B 1 140 ? 15.305 -1.104 -11.742 1 95.25 140 ALA B C 1
ATOM 2739 O O . ALA B 1 140 ? 14.867 -2.203 -12.094 1 95.25 140 ALA B O 1
ATOM 2740 N N . HIS B 1 141 ? 16.188 -0.438 -12.438 1 96.56 141 HIS B N 1
ATOM 2741 C CA . HIS B 1 141 ? 16.703 -0.959 -13.695 1 96.56 141 HIS B CA 1
ATOM 2742 C C . HIS B 1 141 ? 17.469 -2.264 -13.484 1 96.56 141 HIS B C 1
ATOM 2744 O O . HIS B 1 141 ? 17.391 -3.172 -14.32 1 96.56 141 HIS B O 1
ATOM 2750 N N . ARG B 1 142 ? 18.203 -2.326 -12.398 1 96.88 142 ARG B N 1
ATOM 2751 C CA . ARG B 1 142 ? 18.938 -3.549 -12.086 1 96.88 142 ARG B CA 1
ATOM 2752 C C . ARG B 1 142 ? 18 -4.723 -11.891 1 96.88 142 ARG B C 1
ATOM 2754 O O . ARG B 1 142 ? 18.234 -5.82 -12.398 1 96.88 142 ARG B O 1
ATOM 2761 N N . VAL B 1 143 ? 16.938 -4.496 -11.18 1 98.31 143 VAL B N 1
ATOM 2762 C CA . VAL B 1 143 ? 15.977 -5.555 -10.898 1 98.31 143 VAL B CA 1
ATOM 2763 C C . VAL B 1 143 ? 15.266 -5.965 -12.188 1 98.31 143 VAL B C 1
ATOM 2765 O O . VAL B 1 143 ? 15.109 -7.156 -12.461 1 98.31 143 VAL B O 1
ATOM 2768 N N . VAL B 1 144 ? 14.867 -5.023 -13.008 1 98.44 144 VAL B N 1
ATOM 2769 C CA . VAL B 1 144 ? 14.195 -5.316 -14.273 1 98.44 144 VAL B CA 1
ATOM 2770 C C . VAL B 1 144 ? 15.117 -6.133 -15.172 1 98.44 144 VAL B C 1
ATOM 2772 O O . VAL B 1 144 ? 14.688 -7.102 -15.805 1 98.44 144 VAL B O 1
ATOM 2775 N N . ARG B 1 145 ? 16.391 -5.766 -15.219 1 98.19 145 ARG B N 1
ATOM 2776 C CA . ARG B 1 145 ? 17.359 -6.52 -16 1 98.19 145 ARG B CA 1
ATOM 2777 C C . ARG B 1 145 ? 17.469 -7.957 -15.5 1 98.19 145 ARG B C 1
ATOM 2779 O O . ARG B 1 145 ? 17.547 -8.891 -16.297 1 98.19 145 ARG B O 1
ATOM 2786 N N . ALA B 1 146 ? 17.516 -8.078 -14.219 1 98.44 146 ALA B N 1
ATOM 2787 C CA . ALA B 1 146 ? 17.594 -9.414 -13.641 1 98.44 146 ALA B CA 1
ATOM 2788 C C . ALA B 1 146 ? 16.359 -10.242 -14.016 1 98.44 146 ALA B C 1
ATOM 2790 O O . ALA B 1 146 ? 16.484 -11.422 -14.367 1 98.44 146 ALA B O 1
ATOM 2791 N N . LEU B 1 147 ? 15.203 -9.672 -14 1 98.5 147 LEU B N 1
ATOM 2792 C CA . LEU B 1 147 ? 13.961 -10.359 -14.328 1 98.5 147 LEU B CA 1
ATOM 2793 C C . LEU B 1 147 ? 13.914 -10.719 -15.812 1 98.5 147 LEU B C 1
ATOM 2795 O O . LEU B 1 147 ? 13.367 -11.758 -16.188 1 98.5 147 LEU B O 1
ATOM 2799 N N . SER B 1 148 ? 14.5 -9.875 -16.609 1 97.81 148 SER B N 1
ATOM 2800 C CA . SER B 1 148 ? 14.648 -10.203 -18.016 1 97.81 148 SER B CA 1
ATOM 2801 C C . SER B 1 148 ? 15.531 -11.43 -18.219 1 97.81 148 SER B C 1
ATOM 2803 O O . SER B 1 148 ? 15.266 -12.266 -19.078 1 97.81 148 SER B O 1
ATOM 2805 N N . GLN B 1 149 ? 16.531 -11.547 -17.422 1 96.12 149 GLN B N 1
ATOM 2806 C CA . GLN B 1 149 ? 17.438 -12.68 -17.5 1 96.12 149 GLN B CA 1
ATOM 2807 C C . GLN B 1 149 ? 16.766 -13.977 -17.078 1 96.12 149 GLN B C 1
ATOM 2809 O O . GLN B 1 149 ? 17.188 -15.062 -17.453 1 96.12 149 GLN B O 1
ATOM 2814 N N . ALA B 1 150 ? 15.727 -13.836 -16.297 1 96.31 150 ALA B N 1
ATOM 2815 C CA . ALA B 1 150 ? 14.945 -15 -15.906 1 96.31 150 ALA B CA 1
ATOM 2816 C C . ALA B 1 150 ? 14.18 -15.578 -17.094 1 96.31 150 ALA B C 1
ATOM 2818 O O . ALA B 1 150 ? 13.734 -16.719 -17.047 1 96.31 150 ALA B O 1
ATOM 2819 N N . GLY B 1 151 ? 13.938 -14.734 -18.109 1 96.81 151 GLY B N 1
ATOM 2820 C CA . GLY B 1 151 ? 13.227 -15.203 -19.297 1 96.81 151 GLY B CA 1
ATOM 2821 C C . GLY B 1 151 ? 11.984 -14.391 -19.609 1 96.81 151 GLY B C 1
ATOM 2822 O O . GLY B 1 151 ? 11.219 -14.734 -20.516 1 96.81 151 GLY B O 1
ATOM 2823 N N . LEU B 1 152 ? 11.781 -13.297 -18.906 1 97.75 152 LEU B N 1
ATOM 2824 C CA . LEU B 1 152 ? 10.641 -12.422 -19.172 1 97.75 152 LEU B CA 1
ATOM 2825 C C . LEU B 1 152 ? 10.953 -11.43 -20.281 1 97.75 152 LEU B C 1
ATOM 2827 O O . LEU B 1 152 ? 12.086 -10.945 -20.375 1 97.75 152 LEU B O 1
ATOM 2831 N N . ASP B 1 153 ? 9.914 -11.141 -21.078 1 97.06 153 ASP B N 1
ATOM 2832 C CA . ASP B 1 153 ? 10.133 -10.062 -22.047 1 97.06 153 ASP B CA 1
ATOM 2833 C C . ASP B 1 153 ? 10.109 -8.703 -21.359 1 97.06 153 ASP B C 1
ATOM 2835 O O . ASP B 1 153 ? 9.922 -8.617 -20.141 1 97.06 153 ASP B O 1
ATOM 2839 N N . ASP B 1 154 ? 10.312 -7.641 -22.062 1 97.12 154 ASP B N 1
ATOM 2840 C CA . ASP B 1 154 ? 10.539 -6.312 -21.5 1 97.12 154 ASP B CA 1
ATOM 2841 C C . ASP B 1 154 ? 9.328 -5.848 -20.703 1 97.12 154 ASP B C 1
ATOM 2843 O O . ASP B 1 154 ? 9.477 -5.375 -19.562 1 97.12 154 ASP B O 1
ATOM 2847 N N . GLU B 1 155 ? 8.164 -5.961 -21.219 1 97.81 155 GLU B N 1
ATOM 2848 C CA . GLU B 1 155 ? 6.957 -5.559 -20.516 1 97.81 155 GLU B CA 1
ATOM 2849 C C . GLU B 1 155 ? 6.738 -6.41 -19.266 1 97.81 155 GLU B C 1
ATOM 2851 O O . GLU B 1 155 ? 6.445 -5.883 -18.188 1 97.81 155 GLU B O 1
ATOM 2856 N N . GLN B 1 156 ? 6.953 -7.652 -19.469 1 98.25 156 GLN B N 1
ATOM 2857 C CA . GLN B 1 156 ? 6.766 -8.578 -18.344 1 98.25 156 GLN B CA 1
ATOM 2858 C C . GLN B 1 156 ? 7.738 -8.273 -17.219 1 98.25 156 GLN B C 1
ATOM 2860 O O . GLN B 1 156 ? 7.355 -8.266 -16.047 1 98.25 156 GLN B O 1
ATOM 2865 N N . ALA B 1 157 ? 8.977 -8.07 -17.594 1 98.62 157 ALA B N 1
ATOM 2866 C CA . ALA B 1 157 ? 9.992 -7.781 -16.594 1 98.62 157 ALA B CA 1
ATOM 2867 C C . ALA B 1 157 ? 9.664 -6.492 -15.836 1 98.62 157 ALA B C 1
ATOM 2869 O O . ALA B 1 157 ? 9.789 -6.438 -14.609 1 98.62 157 ALA B O 1
ATOM 2870 N N . THR B 1 158 ? 9.227 -5.508 -16.547 1 98.44 158 THR B N 1
ATOM 2871 C CA . THR B 1 158 ? 8.859 -4.227 -15.945 1 98.44 158 THR B CA 1
ATOM 2872 C C . THR B 1 158 ? 7.684 -4.391 -14.992 1 98.44 158 THR B C 1
ATOM 2874 O O . THR B 1 158 ? 7.727 -3.912 -13.859 1 98.44 158 THR B O 1
ATOM 2877 N N . TYR B 1 159 ? 6.715 -5.137 -15.414 1 98.5 159 TYR B N 1
ATOM 2878 C CA . TYR B 1 159 ? 5.516 -5.281 -14.594 1 98.5 159 TYR B CA 1
ATOM 2879 C C . TYR B 1 159 ? 5.762 -6.234 -13.43 1 98.5 159 TYR B C 1
ATOM 2881 O O . TYR B 1 159 ? 5.16 -6.094 -12.367 1 98.5 159 TYR B O 1
ATOM 2889 N N . ALA B 1 160 ? 6.68 -7.156 -13.625 1 98.81 160 ALA B N 1
ATOM 2890 C CA . ALA B 1 160 ? 7.078 -7.996 -12.492 1 98.81 160 ALA B CA 1
ATOM 2891 C C . ALA B 1 160 ? 7.762 -7.172 -11.406 1 98.81 160 ALA B C 1
ATOM 2893 O O . ALA B 1 160 ? 7.496 -7.355 -10.219 1 98.81 160 ALA B O 1
ATOM 2894 N N . TYR B 1 161 ? 8.617 -6.293 -11.82 1 98.5 161 TYR B N 1
ATOM 2895 C CA . TYR B 1 161 ? 9.203 -5.348 -10.875 1 98.5 161 TYR B CA 1
ATOM 2896 C C . TYR B 1 161 ? 8.117 -4.57 -10.141 1 98.5 161 TYR B C 1
ATOM 2898 O O . TYR B 1 161 ? 8.148 -4.449 -8.914 1 98.5 161 TYR B O 1
ATOM 2906 N N . GLY B 1 162 ? 7.18 -4.051 -10.852 1 97.56 162 GLY B N 1
ATOM 2907 C CA . GLY B 1 162 ? 6.066 -3.318 -10.266 1 97.56 162 GLY B CA 1
ATOM 2908 C C . GLY B 1 162 ? 5.281 -4.133 -9.258 1 97.56 162 GLY B C 1
ATOM 2909 O O . GLY B 1 162 ? 4.852 -3.609 -8.227 1 97.56 162 GLY B O 1
ATOM 2910 N N . ALA B 1 163 ? 5.102 -5.367 -9.578 1 98.69 163 ALA B N 1
ATOM 2911 C CA . ALA B 1 163 ? 4.348 -6.242 -8.68 1 98.69 163 ALA B CA 1
ATOM 2912 C C . ALA B 1 163 ? 5.066 -6.41 -7.344 1 98.69 163 ALA B C 1
ATOM 2914 O O . ALA B 1 163 ? 4.441 -6.328 -6.281 1 98.69 163 ALA B O 1
ATOM 2915 N N . VAL B 1 164 ? 6.402 -6.672 -7.402 1 98.81 164 VAL B N 1
ATOM 2916 C CA . VAL B 1 164 ? 7.184 -6.781 -6.176 1 98.81 164 VAL B CA 1
ATOM 2917 C C . VAL B 1 164 ? 7.113 -5.469 -5.398 1 98.81 164 VAL B C 1
ATOM 2919 O O . VAL B 1 164 ? 6.84 -5.465 -4.195 1 98.81 164 VAL B O 1
ATOM 2922 N N . HIS B 1 165 ? 7.316 -4.445 -6.109 1 96.94 165 HIS B N 1
ATOM 2923 C CA . HIS B 1 165 ? 7.324 -3.107 -5.531 1 96.94 165 HIS B CA 1
ATOM 2924 C C . HIS B 1 165 ? 5.996 -2.789 -4.855 1 96.94 165 HIS B C 1
ATOM 2926 O O . HIS B 1 165 ? 5.969 -2.357 -3.701 1 96.94 165 HIS B O 1
ATOM 2932 N N . ASP B 1 166 ? 4.906 -3.008 -5.574 1 96.94 166 ASP B N 1
ATOM 2933 C CA . ASP B 1 166 ? 3.574 -2.701 -5.059 1 96.94 166 ASP B CA 1
ATOM 2934 C C . ASP B 1 166 ? 3.229 -3.592 -3.867 1 96.94 166 ASP B C 1
ATOM 2936 O O . ASP B 1 166 ? 2.625 -3.131 -2.896 1 96.94 166 ASP B O 1
ATOM 2940 N N . PHE B 1 167 ? 3.559 -4.844 -3.934 1 98.56 167 PHE B N 1
ATOM 2941 C CA . PHE B 1 167 ? 3.312 -5.758 -2.826 1 98.56 167 PHE B CA 1
ATOM 2942 C C . PHE B 1 167 ? 4.02 -5.281 -1.562 1 98.56 167 PHE B C 1
ATOM 2944 O O . PHE B 1 167 ? 3.402 -5.191 -0.499 1 98.56 167 PHE B O 1
ATOM 2951 N N . VAL B 1 168 ? 5.32 -4.977 -1.682 1 98.38 168 VAL B N 1
ATOM 2952 C CA . VAL B 1 168 ? 6.109 -4.57 -0.521 1 98.38 168 VAL B CA 1
ATOM 2953 C C . VAL B 1 168 ? 5.52 -3.295 0.08 1 98.38 168 VAL B C 1
ATOM 2955 O O . VAL B 1 168 ? 5.348 -3.197 1.298 1 98.38 168 VAL B O 1
ATOM 2958 N N . THR B 1 169 ? 5.188 -2.371 -0.787 1 95.69 169 THR B N 1
ATOM 2959 C CA . THR B 1 169 ? 4.629 -1.101 -0.337 1 95.69 169 THR B CA 1
ATOM 2960 C C . THR B 1 169 ? 3.312 -1.319 0.401 1 95.69 169 THR B C 1
ATOM 2962 O O . THR B 1 169 ? 3.098 -0.759 1.478 1 95.69 169 THR B O 1
ATOM 2965 N N . GLY B 1 170 ? 2.441 -2.137 -0.198 1 96 170 GLY B N 1
ATOM 2966 C CA . GLY B 1 170 ? 1.175 -2.432 0.451 1 96 170 GLY B CA 1
ATOM 2967 C C . GLY B 1 170 ? 1.335 -3.154 1.774 1 96 170 GLY B C 1
ATOM 2968 O O . GLY B 1 170 ? 0.66 -2.828 2.752 1 96 170 GLY B O 1
ATOM 2969 N N . HIS B 1 171 ? 2.229 -4.09 1.854 1 96.5 171 HIS B N 1
ATOM 2970 C CA . HIS B 1 171 ? 2.482 -4.859 3.064 1 96.5 171 HIS B CA 1
ATOM 2971 C C . HIS B 1 171 ? 2.93 -3.959 4.211 1 96.5 171 HIS B C 1
ATOM 2973 O O . HIS B 1 171 ? 2.395 -4.043 5.316 1 96.5 171 HIS B O 1
ATOM 2979 N N . VAL B 1 172 ? 3.871 -3.088 3.891 1 95.56 172 VAL B N 1
ATOM 2980 C CA . VAL B 1 172 ? 4.43 -2.219 4.922 1 95.56 172 VAL B CA 1
ATOM 2981 C C . VAL B 1 172 ? 3.393 -1.178 5.336 1 95.56 172 VAL B C 1
ATOM 2983 O O . VAL B 1 172 ? 3.24 -0.883 6.523 1 95.56 172 VAL B O 1
ATOM 2986 N N . ALA B 1 173 ? 2.684 -0.653 4.34 1 92.88 173 ALA B N 1
ATOM 2987 C CA . ALA B 1 173 ? 1.66 0.344 4.641 1 92.88 173 ALA B CA 1
ATOM 2988 C C . ALA B 1 173 ? 0.609 -0.22 5.594 1 92.88 173 ALA B C 1
ATOM 2990 O O . ALA B 1 173 ? 0.225 0.438 6.562 1 92.88 173 ALA B O 1
ATOM 2991 N N . ILE B 1 174 ? 0.168 -1.413 5.348 1 91.88 174 ILE B N 1
ATOM 2992 C CA . ILE B 1 174 ? -0.842 -2.061 6.176 1 91.88 174 ILE B CA 1
ATOM 2993 C C . ILE B 1 174 ? -0.265 -2.346 7.562 1 91.88 174 ILE B C 1
ATOM 2995 O O . ILE B 1 174 ? -0.911 -2.076 8.578 1 91.88 174 ILE B O 1
ATOM 2999 N N . GLN B 1 175 ? 0.928 -2.814 7.605 1 92.12 175 GLN B N 1
ATOM 3000 C CA . GLN B 1 175 ? 1.559 -3.135 8.883 1 92.12 175 GLN B CA 1
ATOM 3001 C C . GLN B 1 175 ? 1.731 -1.884 9.742 1 92.12 175 GLN B C 1
ATOM 3003 O O . GLN B 1 175 ? 1.42 -1.894 10.93 1 92.12 175 GLN B O 1
ATOM 3008 N N . LEU B 1 176 ? 2.195 -0.848 9.164 1 89.69 176 LEU B N 1
ATOM 3009 C CA . LEU B 1 176 ? 2.422 0.386 9.906 1 89.69 176 LEU B CA 1
ATOM 3010 C C . LEU B 1 176 ? 1.101 1.028 10.312 1 89.69 176 LEU B C 1
ATOM 3012 O O . LEU B 1 176 ? 0.999 1.625 11.391 1 89.69 176 LEU B O 1
ATOM 3016 N N . GLY B 1 177 ? 0.164 0.929 9.461 1 86.06 177 GLY B N 1
ATOM 3017 C CA . GLY B 1 177 ? -1.121 1.556 9.727 1 86.06 177 GLY B CA 1
ATOM 3018 C C . GLY B 1 177 ? -1.926 0.837 10.797 1 86.06 177 GLY B C 1
ATOM 3019 O O . GLY B 1 177 ? -2.549 1.477 11.648 1 86.06 177 GLY B O 1
ATOM 3020 N N . ARG B 1 178 ? -2.031 -0.422 10.758 1 83.06 178 ARG B N 1
ATOM 3021 C CA . ARG B 1 178 ? -2.867 -1.209 11.664 1 83.06 178 ARG B CA 1
ATOM 3022 C C . ARG B 1 178 ? -2.156 -1.464 12.984 1 83.06 178 ARG B C 1
ATOM 3024 O O . ARG B 1 178 ? -2.801 -1.76 13.992 1 83.06 178 ARG B O 1
ATOM 3031 N N . GLY B 1 179 ? -0.888 -1.336 12.938 1 79.44 179 GLY B N 1
ATOM 3032 C CA . GLY B 1 179 ? -0.154 -1.727 14.133 1 79.44 179 GLY B CA 1
ATOM 3033 C C . GLY B 1 179 ? -0.123 -3.229 14.352 1 79.44 179 GLY B C 1
ATOM 3034 O O . GLY B 1 179 ? -0.345 -4 13.414 1 79.44 179 GLY B O 1
ATOM 3035 N N . ALA B 1 180 ? 0.205 -3.674 15.586 1 78.69 180 ALA B N 1
ATOM 3036 C CA . ALA B 1 180 ? 0.326 -5.09 15.93 1 78.69 180 ALA B CA 1
ATOM 3037 C C . ALA B 1 180 ? -1.04 -5.77 15.945 1 78.69 180 ALA B C 1
ATOM 3039 O O . ALA B 1 180 ? -2.023 -5.188 16.406 1 78.69 180 ALA B O 1
ATOM 3040 N N . PHE B 1 181 ? -1.062 -6.914 15.289 1 82.75 181 PHE B N 1
ATOM 3041 C CA . PHE B 1 181 ? -2.303 -7.68 15.25 1 82.75 181 PHE B CA 1
ATOM 3042 C C . PHE B 1 181 ? -2.889 -7.832 16.656 1 82.75 181 PHE B C 1
ATOM 3044 O O . PHE B 1 181 ? -4.105 -7.738 16.828 1 82.75 181 PHE B O 1
ATOM 3051 N N . ASP B 1 182 ? -2.08 -7.996 17.578 1 83.38 182 ASP B N 1
ATOM 3052 C CA . ASP B 1 182 ? -2.504 -8.289 18.953 1 83.38 182 ASP B CA 1
ATOM 3053 C C . ASP B 1 182 ? -3.092 -7.055 19.625 1 83.38 182 ASP B C 1
ATOM 3055 O O . ASP B 1 182 ? -3.719 -7.152 20.672 1 83.38 182 ASP B O 1
ATOM 3059 N N . SER B 1 183 ? -2.971 -5.895 19 1 83.19 183 SER B N 1
ATOM 3060 C CA . SER B 1 183 ? -3.502 -4.664 19.562 1 83.19 183 SER B CA 1
ATOM 3061 C C . SER B 1 183 ? -4.965 -4.465 19.188 1 83.19 183 SER B C 1
ATOM 3063 O O . SER B 1 183 ? -5.652 -3.621 19.766 1 83.19 183 SER B O 1
ATOM 3065 N N . ALA B 1 184 ? -5.484 -5.281 18.297 1 83.5 184 ALA B N 1
ATOM 3066 C CA . ALA B 1 184 ? -6.883 -5.184 17.875 1 83.5 184 ALA B CA 1
ATOM 3067 C C . ALA B 1 184 ? -7.809 -5.793 18.922 1 83.5 184 ALA B C 1
ATOM 3069 O O . ALA B 1 184 ? -7.402 -6.672 19.688 1 83.5 184 ALA B O 1
ATOM 3070 N N . PRO B 1 185 ? -9.055 -5.324 18.984 1 84.25 185 PRO B N 1
ATOM 3071 C CA . PRO B 1 185 ? -10.023 -5.941 19.891 1 84.25 185 PRO B CA 1
ATOM 3072 C C . PRO B 1 185 ? -10.172 -7.445 19.656 1 84.25 185 PRO B C 1
ATOM 3074 O O . PRO B 1 185 ? -10.07 -7.914 18.516 1 84.25 185 PRO B O 1
ATOM 3077 N N . ALA B 1 186 ? -10.438 -8.102 20.781 1 87.38 186 ALA B N 1
ATOM 3078 C CA . ALA B 1 186 ? -10.453 -9.562 20.766 1 87.38 186 ALA B CA 1
ATOM 3079 C C . ALA B 1 186 ? -11.461 -10.094 19.75 1 87.38 186 ALA B C 1
ATOM 3081 O O . ALA B 1 186 ? -11.172 -11.062 19.031 1 87.38 186 ALA B O 1
ATOM 3082 N N . ASP B 1 187 ? -12.57 -9.414 19.703 1 85.44 187 ASP B N 1
ATOM 3083 C CA . ASP B 1 187 ? -13.617 -9.875 18.781 1 85.44 187 ASP B CA 1
ATOM 3084 C C . ASP B 1 187 ? -13.172 -9.742 17.328 1 85.44 187 ASP B C 1
ATOM 3086 O O . ASP B 1 187 ? -13.461 -10.617 16.516 1 85.44 187 ASP B O 1
ATOM 3090 N N . ARG B 1 188 ? -12.445 -8.75 17.062 1 84.06 188 ARG B N 1
ATOM 3091 C CA . ARG B 1 188 ? -11.945 -8.539 15.711 1 84.06 188 ARG B CA 1
ATOM 3092 C C . ARG B 1 188 ? -10.844 -9.547 15.383 1 84.06 188 ARG B C 1
ATOM 3094 O O . ARG B 1 188 ? -10.789 -10.07 14.266 1 84.06 188 ARG B O 1
ATOM 3101 N N . ARG B 1 189 ? -10.031 -9.82 16.359 1 87.5 189 ARG B N 1
ATOM 3102 C CA . ARG B 1 189 ? -8.953 -10.781 16.172 1 87.5 189 ARG B CA 1
ATOM 3103 C C . ARG B 1 189 ? -9.5 -12.172 15.875 1 87.5 189 ARG B C 1
ATOM 3105 O O . ARG B 1 189 ? -9 -12.875 15 1 87.5 189 ARG B O 1
ATOM 3112 N N . GLU B 1 190 ? -10.531 -12.438 16.531 1 88.56 190 GLU B N 1
ATOM 3113 C CA . GLU B 1 190 ? -11.109 -13.773 16.406 1 88.56 190 GLU B CA 1
ATOM 3114 C C . GLU B 1 190 ? -11.797 -13.961 15.062 1 88.56 190 GLU B C 1
ATOM 3116 O O . GLU B 1 190 ? -11.789 -15.062 14.5 1 88.56 190 GLU B O 1
ATOM 3121 N N . ALA B 1 191 ? -12.32 -12.906 14.578 1 88.69 191 ALA B N 1
ATOM 3122 C CA . ALA B 1 191 ? -13.07 -12.977 13.328 1 88.69 191 ALA B CA 1
ATOM 3123 C C . ALA B 1 191 ? -12.133 -12.938 12.125 1 88.69 191 ALA B C 1
ATOM 3125 O O . ALA B 1 191 ? -12.531 -13.273 11.008 1 88.69 191 ALA B O 1
ATOM 3126 N N . SER B 1 192 ? -10.938 -12.594 12.344 1 91.31 192 SER B N 1
ATOM 3127 C CA . SER B 1 192 ? -9.992 -12.367 11.258 1 91.31 192 SER B CA 1
ATOM 3128 C C . SER B 1 192 ? -9.461 -13.68 10.695 1 91.31 192 SER B C 1
ATOM 3130 O O . SER B 1 192 ? -9.211 -14.625 11.445 1 91.31 192 SER B O 1
ATOM 3132 N N . VAL B 1 193 ? -9.227 -13.68 9.422 1 93.56 193 VAL B N 1
ATOM 3133 C CA . VAL B 1 193 ? -8.578 -14.836 8.805 1 93.56 193 VAL B CA 1
ATOM 3134 C C . VAL B 1 193 ? -7.156 -14.984 9.344 1 93.56 193 VAL B C 1
ATOM 3136 O O . VAL B 1 193 ? -6.551 -16.047 9.227 1 93.56 193 VAL B O 1
ATOM 3139 N N . PHE B 1 194 ? -6.691 -13.953 9.961 1 93.75 194 PHE B N 1
ATOM 3140 C CA . PHE B 1 194 ? -5.316 -13.953 10.453 1 93.75 194 PHE B CA 1
ATOM 3141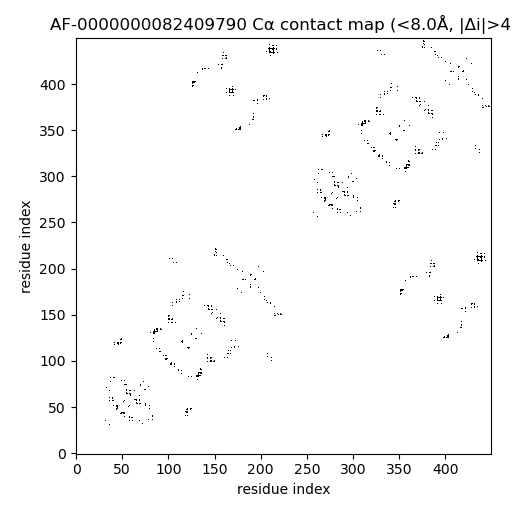 C C . PHE B 1 194 ? -5.27 -14.344 11.922 1 93.75 194 PHE B C 1
ATOM 3143 O O . PHE B 1 194 ? -4.246 -14.164 12.586 1 93.75 194 PHE B O 1
ATOM 3150 N N . ALA B 1 195 ? -6.305 -14.867 12.469 1 93.38 195 ALA B N 1
ATOM 3151 C CA . ALA B 1 195 ? -6.398 -15.18 13.891 1 93.38 195 ALA B CA 1
ATOM 3152 C C . ALA B 1 195 ? -5.309 -16.172 14.305 1 93.38 195 ALA B C 1
ATOM 3154 O O . ALA B 1 195 ? -4.66 -15.984 15.336 1 93.38 195 ALA B O 1
ATOM 3155 N N . LEU B 1 196 ? -5.07 -17.156 13.484 1 93.81 196 LEU B N 1
ATOM 3156 C CA . LEU B 1 196 ? -4.141 -18.219 13.859 1 93.81 196 LEU B CA 1
ATOM 3157 C C . LEU B 1 196 ? -2.76 -17.953 13.258 1 93.81 196 LEU B C 1
ATOM 3159 O O . LEU B 1 196 ? -1.748 -18.406 13.805 1 93.81 196 LEU B O 1
ATOM 3163 N N . HIS B 1 197 ? -2.727 -17.328 12.172 1 95.5 197 HIS B N 1
ATOM 3164 C CA . HIS B 1 197 ? -1.493 -17.047 11.445 1 95.5 197 HIS B CA 1
ATOM 3165 C C . HIS B 1 197 ? -1.353 -15.562 11.141 1 95.5 197 HIS B C 1
ATOM 3167 O O . HIS B 1 197 ? -1.976 -15.055 10.211 1 95.5 197 HIS B O 1
ATOM 3173 N N . HIS B 1 198 ? -0.438 -14.945 11.867 1 93.81 198 HIS B N 1
ATOM 3174 C CA . HIS B 1 198 ? -0.365 -13.5 11.695 1 93.81 198 HIS B CA 1
ATOM 3175 C C . HIS B 1 198 ? 1.068 -12.992 11.844 1 93.81 198 HIS B C 1
ATOM 3177 O O . HIS B 1 198 ? 1.293 -11.812 12.102 1 93.81 198 HIS B O 1
ATOM 3183 N N . ASP B 1 199 ? 2.053 -13.836 11.719 1 95.44 199 ASP B N 1
ATOM 3184 C CA . ASP B 1 199 ? 3.447 -13.406 11.773 1 95.44 199 ASP B CA 1
ATOM 3185 C C . ASP B 1 199 ? 3.809 -12.562 10.555 1 95.44 199 ASP B C 1
ATOM 3187 O O . ASP B 1 199 ? 3.873 -13.07 9.43 1 95.44 199 ASP B O 1
ATOM 3191 N N . PRO B 1 200 ? 4.117 -11.289 10.773 1 94.12 200 PRO B N 1
ATOM 3192 C CA . PRO B 1 200 ? 4.344 -10.398 9.625 1 94.12 200 PRO B CA 1
ATOM 3193 C C . PRO B 1 200 ? 5.559 -10.805 8.797 1 94.12 200 PRO B C 1
ATOM 3195 O O . PRO B 1 200 ? 5.566 -10.625 7.574 1 94.12 200 PRO B O 1
ATOM 3198 N N . ALA B 1 201 ? 6.578 -11.328 9.469 1 96.38 201 ALA B N 1
ATOM 3199 C CA . ALA B 1 201 ? 7.777 -11.742 8.75 1 96.38 201 ALA B CA 1
ATOM 3200 C C . ALA B 1 201 ? 7.48 -12.93 7.836 1 96.38 201 ALA B C 1
ATOM 3202 O O . ALA B 1 201 ? 7.93 -12.961 6.684 1 96.38 201 ALA B O 1
ATOM 3203 N N . ARG B 1 202 ? 6.742 -13.883 8.312 1 97.44 202 ARG B N 1
ATOM 3204 C CA . ARG B 1 202 ? 6.395 -15.055 7.512 1 97.44 202 ARG B CA 1
ATOM 3205 C C . ARG B 1 202 ? 5.441 -14.688 6.383 1 97.44 202 ARG B C 1
ATOM 3207 O O . ARG B 1 202 ? 5.547 -15.211 5.273 1 97.44 202 ARG B O 1
ATOM 3214 N N . ARG B 1 203 ? 4.535 -13.789 6.699 1 97.06 203 ARG B N 1
ATOM 3215 C CA . ARG B 1 203 ? 3.607 -13.297 5.684 1 97.06 203 ARG B CA 1
ATOM 3216 C C . ARG B 1 203 ? 4.355 -12.617 4.543 1 97.06 203 ARG B C 1
ATOM 3218 O O . ARG B 1 203 ? 4.043 -12.836 3.371 1 97.06 203 ARG B O 1
ATOM 3225 N N . PHE B 1 204 ? 5.32 -11.875 4.953 1 98.62 204 PHE B N 1
ATOM 3226 C CA . PHE B 1 204 ? 6.109 -11.156 3.955 1 98.62 204 PHE B CA 1
ATOM 3227 C C . PHE B 1 204 ? 6.914 -12.133 3.102 1 98.62 204 PHE B C 1
ATOM 3229 O O . PHE B 1 204 ? 6.891 -12.047 1.872 1 98.62 204 PHE B O 1
ATOM 3236 N N . GLU B 1 205 ? 7.586 -12.977 3.738 1 98.62 205 GLU B N 1
ATOM 3237 C CA . GLU B 1 205 ? 8.406 -13.961 3.043 1 98.62 205 GLU B CA 1
ATOM 3238 C C . GLU B 1 205 ? 7.574 -14.789 2.068 1 98.62 205 GLU B C 1
ATOM 3240 O O . GLU B 1 205 ? 7.988 -15.023 0.931 1 98.62 205 GLU B O 1
ATOM 3245 N N . PHE B 1 206 ? 6.469 -15.203 2.504 1 98.62 206 PHE B N 1
ATOM 3246 C CA . PHE B 1 206 ? 5.613 -16.031 1.655 1 98.62 206 PHE B CA 1
ATOM 3247 C C . PHE B 1 206 ? 5.117 -15.234 0.453 1 98.62 206 PHE B C 1
ATOM 3249 O O . PHE B 1 206 ? 5.051 -15.758 -0.66 1 98.62 206 PHE B O 1
ATOM 3256 N N . GLY B 1 207 ? 4.727 -13.93 0.659 1 98.75 207 GLY B N 1
ATOM 3257 C CA . GLY B 1 207 ? 4.316 -13.078 -0.449 1 98.75 207 GLY B CA 1
ATOM 3258 C C . GLY B 1 207 ? 5.395 -12.914 -1.504 1 98.75 207 GLY B C 1
ATOM 3259 O O . GLY B 1 207 ? 5.121 -13.008 -2.701 1 98.75 207 GLY B O 1
ATOM 3260 N N . VAL B 1 208 ? 6.602 -12.734 -1.034 1 98.88 208 VAL B N 1
ATOM 3261 C CA . VAL B 1 208 ? 7.727 -12.617 -1.953 1 98.88 208 VAL B CA 1
ATOM 3262 C C . VAL B 1 208 ? 7.906 -13.93 -2.717 1 98.88 208 VAL B C 1
ATOM 3264 O O . VAL B 1 208 ? 8.086 -13.922 -3.936 1 98.88 208 VAL B O 1
ATOM 3267 N N . THR B 1 209 ? 7.82 -15.008 -2.027 1 98.56 209 THR B N 1
ATOM 3268 C CA . THR B 1 209 ? 7.973 -16.328 -2.635 1 98.56 209 THR B CA 1
ATOM 3269 C C . THR B 1 209 ? 6.918 -16.547 -3.711 1 98.56 209 THR B C 1
ATOM 3271 O O . THR B 1 209 ? 7.227 -17.047 -4.797 1 98.56 209 THR B O 1
ATOM 3274 N N . LEU B 1 210 ? 5.695 -16.203 -3.453 1 98.62 210 LEU B N 1
ATOM 3275 C CA . LEU B 1 210 ? 4.613 -16.375 -4.414 1 98.62 210 LEU B CA 1
ATOM 3276 C C . LEU B 1 210 ? 4.906 -15.625 -5.707 1 98.62 210 LEU B C 1
ATOM 3278 O O . LEU B 1 210 ? 4.793 -16.188 -6.797 1 98.62 210 LEU B O 1
ATOM 3282 N N . ILE B 1 211 ? 5.25 -14.375 -5.59 1 98.81 211 ILE B N 1
ATOM 3283 C CA . ILE B 1 211 ? 5.48 -13.539 -6.762 1 98.81 211 ILE B CA 1
ATOM 3284 C C . ILE B 1 211 ? 6.645 -14.102 -7.574 1 98.81 211 ILE B C 1
ATOM 3286 O O . ILE B 1 211 ? 6.551 -14.227 -8.797 1 98.81 211 ILE B O 1
ATOM 3290 N N . LEU B 1 212 ? 7.711 -14.469 -6.887 1 98.75 212 LEU B N 1
ATOM 3291 C CA . LEU B 1 212 ? 8.898 -14.93 -7.598 1 98.75 212 LEU B CA 1
ATOM 3292 C C . LEU B 1 212 ? 8.664 -16.297 -8.211 1 98.75 212 LEU B C 1
ATOM 3294 O O . LEU B 1 212 ? 9.195 -16.609 -9.281 1 98.75 212 LEU B O 1
ATOM 3298 N N . ASP B 1 213 ? 7.887 -17.156 -7.551 1 98.19 213 ASP B N 1
ATOM 3299 C CA . ASP B 1 213 ? 7.496 -18.422 -8.172 1 98.19 213 ASP B CA 1
ATOM 3300 C C . ASP B 1 213 ? 6.633 -18.188 -9.406 1 98.19 213 ASP B C 1
ATOM 3302 O O . ASP B 1 213 ? 6.699 -18.953 -10.375 1 98.19 213 ASP B O 1
ATOM 3306 N N . GLY B 1 214 ? 5.816 -17.141 -9.312 1 98.44 214 GLY B N 1
ATOM 3307 C CA . GLY B 1 214 ? 5.062 -16.75 -10.492 1 98.44 214 GLY B CA 1
ATOM 3308 C C . GLY B 1 214 ? 5.945 -16.344 -11.656 1 98.44 214 GLY B C 1
ATOM 3309 O O . GLY B 1 214 ? 5.691 -16.719 -12.805 1 98.44 214 GLY B O 1
ATOM 3310 N N . VAL B 1 215 ? 6.945 -15.625 -11.375 1 98.38 215 VAL B N 1
ATOM 3311 C CA . VAL B 1 215 ? 7.91 -15.219 -12.383 1 98.38 215 VAL B CA 1
ATOM 3312 C C . VAL B 1 215 ? 8.547 -16.453 -13.016 1 98.38 215 VAL B C 1
ATOM 3314 O O . VAL B 1 215 ? 8.641 -16.547 -14.242 1 98.38 215 VAL B O 1
ATOM 3317 N N . ALA B 1 216 ? 8.977 -17.359 -12.164 1 97.62 216 ALA B N 1
ATOM 3318 C CA . ALA B 1 216 ? 9.609 -18.594 -12.656 1 97.62 216 ALA B CA 1
ATOM 3319 C C . ALA B 1 216 ? 8.656 -19.375 -13.547 1 97.62 216 ALA B C 1
ATOM 3321 O O . ALA B 1 216 ? 9.07 -19.938 -14.562 1 97.62 216 ALA B O 1
ATOM 3322 N N . SER B 1 217 ? 7.418 -19.453 -13.18 1 96.25 217 SER B N 1
ATOM 3323 C CA . SER B 1 217 ? 6.414 -20.188 -13.953 1 96.25 217 SER B CA 1
ATOM 3324 C C . SER B 1 217 ? 6.238 -19.578 -15.344 1 96.25 217 SER B C 1
ATOM 3326 O O . SER B 1 217 ? 6.188 -20.297 -16.344 1 96.25 217 SER B O 1
ATOM 3328 N N . ILE B 1 218 ? 6.188 -18.281 -15.43 1 95.69 218 ILE B N 1
ATOM 3329 C CA . ILE B 1 218 ? 6.004 -17.578 -16.703 1 95.69 218 ILE B CA 1
ATOM 3330 C C . ILE B 1 218 ? 7.25 -17.75 -17.562 1 95.69 218 ILE B C 1
ATOM 3332 O O . ILE B 1 218 ? 7.152 -17.984 -18.781 1 95.69 218 ILE B O 1
ATOM 3336 N N . ALA B 1 219 ? 8.391 -17.609 -16.984 1 95 219 ALA B N 1
ATOM 3337 C CA . ALA B 1 219 ? 9.656 -17.766 -17.688 1 95 219 ALA B CA 1
ATOM 3338 C C . ALA B 1 219 ? 9.758 -19.156 -18.328 1 95 219 ALA B C 1
ATOM 3340 O O . ALA B 1 219 ? 10.297 -19.297 -19.422 1 95 219 ALA B O 1
ATOM 3341 N N . GLN B 1 220 ? 9.289 -20.109 -17.594 1 90.56 220 GLN B N 1
ATOM 3342 C CA . GLN B 1 220 ? 9.359 -21.484 -18.078 1 90.56 220 GLN B CA 1
ATOM 3343 C C . GLN B 1 220 ? 8.398 -21.703 -19.25 1 90.56 220 GLN B C 1
ATOM 3345 O O . GLN B 1 220 ? 8.695 -22.469 -20.172 1 90.56 220 GLN B O 1
ATOM 3350 N N . ARG B 1 221 ? 7.25 -21.031 -19.234 1 86.12 221 ARG B N 1
ATOM 3351 C CA . ARG B 1 221 ? 6.273 -21.156 -20.312 1 86.12 221 ARG B CA 1
ATOM 3352 C C . ARG B 1 221 ? 6.762 -20.469 -21.578 1 86.12 221 ARG B C 1
ATOM 3354 O O . ARG B 1 221 ? 6.457 -20.906 -22.688 1 86.12 221 ARG B O 1
ATOM 3361 N N . GLY B 1 222 ? 7.262 -19.203 -21.406 1 71.56 222 GLY B N 1
ATOM 3362 C CA . GLY B 1 222 ? 7.785 -18.469 -22.562 1 71.56 222 GLY B CA 1
ATOM 3363 C C . GLY B 1 222 ? 8.961 -19.172 -23.219 1 71.56 222 GLY B C 1
ATOM 3364 O O . GLY B 1 222 ? 9.195 -19 -24.422 1 71.56 222 GLY B O 1
ATOM 3365 N N . SER B 1 223 ? 9.703 -19.875 -22.469 1 61.38 223 SER B N 1
ATOM 3366 C CA . SER B 1 223 ? 10.828 -20.625 -23.016 1 61.38 223 SER B CA 1
ATOM 3367 C C . SER B 1 223 ? 10.344 -21.828 -23.812 1 61.38 223 SER B C 1
ATOM 3369 O O . SER B 1 223 ? 11.086 -22.375 -24.641 1 61.38 223 SER B O 1
ATOM 3371 N N . THR B 1 224 ? 9.148 -22.219 -23.547 1 53.56 224 THR B N 1
ATOM 3372 C CA . THR B 1 224 ? 8.633 -23.359 -24.281 1 53.56 224 THR B CA 1
ATOM 3373 C C . THR B 1 224 ? 7.996 -22.922 -25.594 1 53.56 224 THR B C 1
ATOM 3375 O O . THR B 1 224 ? 7.703 -23.766 -26.453 1 53.56 224 THR B O 1
ATOM 3378 N N . THR B 1 225 ? 7.73 -21.641 -25.812 1 45.28 225 THR B N 1
ATOM 3379 C CA . THR B 1 225 ? 7.27 -21.297 -27.156 1 45.28 225 THR B CA 1
ATOM 3380 C C . THR B 1 225 ? 8.445 -20.875 -28.031 1 45.28 225 THR B C 1
ATOM 3382 O O . THR B 1 225 ? 9.383 -20.234 -27.562 1 45.28 225 THR B O 1
#